Protein AF-0000000067026378 (afdb_homodimer)

Radius of gyration: 34.47 Å; Cα contacts (8 Å, |Δi|>4): 1295; chains: 2; bounding box: 71×102×71 Å

Secondary structure (DSSP, 8-state):
--HHHHHGGGGT-SS-----S-SSPPPHHHHHHHHHHHHTT--EEEEE--SEEEE-TTSEEEEEEE---S-S-GGGEEEEEEEEEEEEE--SS-EEEEEEEEPSS-TT-EEEEEEEEE---TT-SEEEEEEE-HHHHHS--SSTTEEEEEEEEEESS-----------TTSSHHHHHTTEEEEEEEEEHHHHHHHHHHTTTTTS-------------SS---BSEEE--EEETTTTT-TTTEEE-SEEE--EEESB--SSPPGGGT--HHHHHHHHHHHH-TTTSPPP-EEEEEEEEEEEEEE-TTS-EEEEEEEEEEEEEEEE-/--HHHHHGGGGT-SS-----S-SSPPPHHHHHHHHHHHHTT--EEEEE--SEEEE-TTSEEEEEEE---S-SGGGGEEEEEEEEEEEEE--SS-EEEEEEEEPSS-TT-EEEEEEEEE---TT-SEEEEEEE-HHHHHS--SSTTEEEEEEEETTS--S---------TTTS-HHHHTTEEEEEEEEEHHHHHHHHHHTTTTTS-------------SS---BSEEE--EEETTTTT-TTTEEE-SEEE--EEESB--SS--GGGT--HHHHHHHHHHHH-TTTSPPP-EEEEEEEEEEEEEE-TTS-EEEEEEEEEEEEEEEE-

pLDDT: mean 77.53, std 22.55, range [24.11, 98.31]

Sequence (650 aa):
MSVSLYLCPRFGMKEVPKQEKPSLPIPKYIWDIYDQVKNENIEWVRHYYPQRIMESNEGLLYLRYNLSVSVQNLTDERIMHAYLKLKLNQGFTRRQVKVYEIDQRNTDVRRVINSKFIDANPKQNHQWVDLEVSAALVRKRPNKNMVEFAIELSDGKLSSTPSSSITSISAMPYSKTQAAALIVYVESKDAARKVRKKRRAGSKRRHQHRKHNHRLTGPEKNFCRRKELQVNFSELNWQDWILAPLSYSAYQCQGDCPIPLSNHFNATNHAIIQGLINSINPSLVPAPCCVPVEMQSLAILYVDVESKIVIKNYPDMEVMSCGCRMSVSLYLCPRFGMKEVPKQEKPSLPIPKYIWDIYDQVKNENIEWVRHYYPQRIMESNEGLLYLRYNLSVSVQNLTDERIMHAYLKLKLNQGFTRRQVKVYEIDQRNTDVRRVINSKFIDANPKQNHQWVDLEVSAALVRKRPNKNMVEFAIELSDGKLSSTPSSSITSISAMPYSKTQAAALIVYVESKDAARKVRKKRRAGSKRRHQHRKHNHRLTGPEKNFCRRKELQVNFSELNWQDWILAPLSYSAYQCQGDCPIPLSNHFNATNHAIIQGLINSINPSLVPAPCCVPVEMQSLAILYVDVESKIVIKNYPDMEVMSCGCR

Structure (mmCIF, N/CA/C/O backbone):
data_AF-0000000067026378-model_v1
#
loop_
_entity.id
_entity.type
_entity.pdbx_description
1 polymer 'TGF_BETA_2 domain-containing protein'
#
loop_
_atom_site.group_PDB
_atom_site.id
_atom_site.type_symbol
_atom_site.label_atom_id
_atom_site.label_alt_id
_atom_site.label_comp_id
_atom_site.label_asym_id
_atom_site.label_entity_id
_atom_site.label_seq_id
_atom_site.pdbx_PDB_ins_code
_atom_site.Cartn_x
_atom_site.Cartn_y
_atom_site.Cartn_z
_atom_site.occupancy
_atom_site.B_iso_or_equiv
_atom_site.auth_seq_id
_atom_site.auth_comp_id
_atom_site.auth_asym_id
_atom_site.auth_atom_id
_atom_site.pdbx_PDB_model_num
ATOM 1 N N . MET A 1 1 ? -24.781 -25.984 -10.078 1 30.73 1 MET A N 1
ATOM 2 C CA . MET A 1 1 ? -23.812 -25.234 -10.867 1 30.73 1 MET A CA 1
ATOM 3 C C . MET A 1 1 ? -22.516 -25.031 -10.086 1 30.73 1 MET A C 1
ATOM 5 O O . MET A 1 1 ? -22.531 -24.531 -8.961 1 30.73 1 MET A O 1
ATOM 9 N N . SER A 1 2 ? -21.516 -25.844 -10.367 1 35.84 2 SER A N 1
ATOM 10 C CA . SER A 1 2 ? -20.375 -26.156 -9.523 1 35.84 2 SER A CA 1
ATOM 11 C C . SER A 1 2 ? -19.547 -24.922 -9.227 1 35.84 2 SER A C 1
ATOM 13 O O . SER A 1 2 ? -19.344 -24.078 -10.102 1 35.84 2 SER A O 1
ATOM 15 N N . VAL A 1 3 ? -19.562 -24.562 -8.008 1 41.47 3 VAL A N 1
ATOM 16 C CA . VAL A 1 3 ? -18.797 -23.469 -7.406 1 41.47 3 VAL A CA 1
ATOM 17 C C . VAL A 1 3 ? -17.438 -23.344 -8.094 1 41.47 3 VAL A C 1
ATOM 19 O O . VAL A 1 3 ? -16.906 -22.234 -8.227 1 41.47 3 VAL A O 1
ATOM 22 N N . SER A 1 4 ? -17.016 -24.469 -8.609 1 43.31 4 SER A N 1
ATOM 23 C CA . SER A 1 4 ? -15.688 -24.578 -9.188 1 43.31 4 SER A CA 1
ATOM 24 C C . SER A 1 4 ? -15.555 -23.719 -10.438 1 43.31 4 SER A C 1
ATOM 26 O O . SER A 1 4 ? -14.508 -23.109 -10.68 1 43.31 4 SER A O 1
ATOM 28 N N . LEU A 1 5 ? -16.641 -23.625 -11.219 1 44.34 5 LEU A N 1
ATOM 29 C CA . LEU A 1 5 ? -16.609 -22.953 -12.516 1 44.34 5 LEU A CA 1
ATOM 30 C C . LEU A 1 5 ? -16.375 -21.453 -12.352 1 44.34 5 LEU A C 1
ATOM 32 O O . LEU A 1 5 ? -15.781 -20.812 -13.219 1 44.34 5 LEU A O 1
ATOM 36 N N . TYR A 1 6 ? -16.859 -20.938 -11.344 1 43.5 6 TYR A N 1
ATOM 37 C CA . TYR A 1 6 ? -16.828 -19.5 -11.172 1 43.5 6 TYR A CA 1
ATOM 38 C C . TYR A 1 6 ? -15.484 -19.031 -10.633 1 43.5 6 TYR A C 1
ATOM 40 O O . TYR A 1 6 ? -15.109 -17.859 -10.805 1 43.5 6 TYR A O 1
ATOM 48 N N . LEU A 1 7 ? -14.852 -19.906 -10 1 46.84 7 LEU A N 1
ATOM 49 C CA . LEU A 1 7 ? -13.68 -19.484 -9.242 1 46.84 7 LEU A CA 1
ATOM 50 C C . LEU A 1 7 ? -12.438 -19.453 -10.125 1 46.84 7 LEU A C 1
ATOM 52 O O . LEU A 1 7 ? -11.484 -18.734 -9.836 1 46.84 7 LEU A O 1
ATOM 56 N N . CYS A 1 8 ? -12.523 -20.219 -11.234 1 51.34 8 CYS A N 1
ATOM 57 C CA . CYS A 1 8 ? -11.328 -20.438 -12.031 1 51.34 8 CYS A CA 1
ATOM 58 C C . CYS A 1 8 ? -10.859 -19.141 -12.688 1 51.34 8 CYS A C 1
ATOM 60 O O . CYS A 1 8 ? -9.664 -18.859 -12.734 1 51.34 8 CYS A O 1
ATOM 62 N N . PRO A 1 9 ? -11.781 -18.391 -13.062 1 46 9 PRO A N 1
ATOM 63 C CA . PRO A 1 9 ? -11.242 -17.219 -13.75 1 46 9 PRO A CA 1
ATOM 64 C C . PRO A 1 9 ? -10.414 -16.328 -12.836 1 46 9 PRO A C 1
ATOM 66 O O . PRO A 1 9 ? -9.5 -15.641 -13.297 1 46 9 PRO A O 1
ATOM 69 N N . ARG A 1 10 ? -10.742 -16.406 -11.68 1 47.5 10 ARG A N 1
ATOM 70 C CA . ARG A 1 10 ? -10.102 -15.5 -10.734 1 47.5 10 ARG A CA 1
ATOM 71 C C . ARG A 1 10 ? -8.648 -15.906 -10.484 1 47.5 10 ARG A C 1
ATOM 73 O O . ARG A 1 10 ? -7.812 -15.055 -10.172 1 47.5 10 ARG A O 1
ATOM 80 N N . PHE A 1 11 ? -8.523 -17.234 -10.477 1 50.31 11 PHE A N 1
ATOM 81 C CA . PHE A 1 11 ? -7.133 -17.672 -10.422 1 50.31 11 PHE A CA 1
ATOM 82 C C . PHE A 1 11 ? -6.496 -17.625 -11.805 1 50.31 11 PHE A C 1
ATOM 84 O O . PHE A 1 11 ? -5.438 -18.219 -12.023 1 50.31 11 PHE A O 1
ATOM 91 N N . GLY A 1 12 ? -7.277 -16.828 -12.617 1 46.5 12 GLY A N 1
ATOM 92 C CA . GLY A 1 12 ? -6.797 -16.625 -13.977 1 46.5 12 GLY A CA 1
ATOM 93 C C . GLY A 1 12 ? -7.059 -17.797 -14.883 1 46.5 12 GLY A C 1
ATOM 94 O O . GLY A 1 12 ? -6.426 -17.938 -15.938 1 46.5 12 GLY A O 1
ATOM 95 N N . MET A 1 13 ? -7.773 -18.719 -14.328 1 49.38 13 MET A N 1
ATOM 96 C CA . MET A 1 13 ? -8.008 -19.875 -15.188 1 49.38 13 MET A CA 1
ATOM 97 C C . MET A 1 13 ? -9.375 -19.781 -15.852 1 49.38 13 MET A C 1
ATOM 99 O O . MET A 1 13 ? -10.367 -19.422 -15.211 1 49.38 13 MET A O 1
ATOM 103 N N . LYS A 1 14 ? -9.469 -19.781 -17.016 1 50.62 14 LYS A N 1
ATOM 104 C CA . LYS A 1 14 ? -10.703 -19.734 -17.812 1 50.62 14 LYS A CA 1
ATOM 105 C C . LYS A 1 14 ? -11.641 -20.875 -17.438 1 50.62 14 LYS A C 1
ATOM 107 O O . LYS A 1 14 ? -12.859 -20.719 -17.438 1 50.62 14 LYS A O 1
ATOM 112 N N . GLU A 1 15 ? -11.141 -22.047 -17.234 1 54.75 15 GLU A N 1
ATOM 113 C CA . GLU A 1 15 ? -11.914 -23.234 -16.938 1 54.75 15 GLU A CA 1
ATOM 114 C C . GLU A 1 15 ? -11.227 -24.094 -15.875 1 54.75 15 GLU A C 1
ATOM 116 O O . GLU A 1 15 ? -10.016 -23.984 -15.672 1 54.75 15 GLU A O 1
ATOM 121 N N . VAL A 1 16 ? -12.086 -24.5 -14.922 1 55.81 16 VAL A N 1
ATOM 122 C CA . VAL A 1 16 ? -11.562 -25.484 -13.977 1 55.81 16 VAL A CA 1
ATOM 123 C C . VAL A 1 16 ? -10.977 -26.672 -14.75 1 55.81 16 VAL A C 1
ATOM 125 O O . VAL A 1 16 ? -11.633 -27.25 -15.617 1 55.81 16 VAL A O 1
ATOM 128 N N . PRO A 1 17 ? -9.68 -26.797 -14.711 1 54 17 PRO A N 1
ATOM 129 C CA . PRO A 1 17 ? -9.148 -27.984 -15.383 1 54 17 PRO A CA 1
ATOM 130 C C . PRO A 1 17 ? -9.852 -29.266 -14.953 1 54 17 PRO A C 1
ATOM 132 O O . PRO A 1 17 ? -10.148 -29.438 -13.766 1 54 17 PRO A O 1
ATOM 135 N N . LYS A 1 18 ? -10.789 -29.766 -15.727 1 50.94 18 LYS A N 1
ATOM 136 C CA . LYS A 1 18 ? -11.391 -31.062 -15.43 1 50.94 18 LYS A CA 1
ATOM 137 C C . LYS A 1 18 ? -10.312 -32.125 -15.172 1 50.94 18 LYS A C 1
ATOM 139 O O . LYS A 1 18 ? -10.547 -33.312 -15.352 1 50.94 18 LYS A O 1
ATOM 144 N N . GLN A 1 19 ? -9.062 -31.641 -14.977 1 50.84 19 GLN A N 1
ATOM 145 C CA . GLN A 1 19 ? -8.133 -32.75 -15.227 1 50.84 19 GLN A CA 1
ATOM 146 C C . GLN A 1 19 ? -8.078 -33.688 -14.039 1 50.84 19 GLN A C 1
ATOM 148 O O . GLN A 1 19 ? -8.227 -33.281 -12.883 1 50.84 19 GLN A O 1
ATOM 153 N N . GLU A 1 20 ? -8.211 -34.938 -14.375 1 49.47 20 GLU A N 1
ATOM 154 C CA . GLU A 1 20 ? -7.691 -36.094 -13.68 1 49.47 20 GLU A CA 1
ATOM 155 C C . GLU A 1 20 ? -6.309 -35.812 -13.094 1 49.47 20 GLU A C 1
ATOM 157 O O . GLU A 1 20 ? -5.566 -34.969 -13.609 1 49.47 20 GLU A O 1
ATOM 162 N N . LYS A 1 21 ? -6.09 -36.094 -11.773 1 51.72 21 LYS A N 1
ATOM 163 C CA . LYS A 1 21 ? -4.762 -36.188 -11.18 1 51.72 21 LYS A CA 1
ATOM 164 C C . LYS A 1 21 ? -3.676 -36.219 -12.25 1 51.72 21 LYS A C 1
ATOM 166 O O . LYS A 1 21 ? -3.895 -36.75 -13.344 1 51.72 21 LYS A O 1
ATOM 171 N N . PRO A 1 22 ? -2.672 -35.281 -12.062 1 55.09 22 PRO A N 1
ATOM 172 C CA . PRO A 1 22 ? -1.596 -35.375 -13.047 1 55.09 22 PRO A CA 1
ATOM 173 C C . PRO A 1 22 ? -1.338 -36.812 -13.5 1 55.09 22 PRO A C 1
ATOM 175 O O . PRO A 1 22 ? -1.283 -37.719 -12.664 1 55.09 22 PRO A O 1
ATOM 178 N N . SER A 1 23 ? -1.562 -37 -14.82 1 61.09 23 SER A N 1
ATOM 179 C CA . SER A 1 23 ? -1.226 -38.312 -15.406 1 61.09 23 SER A CA 1
ATOM 180 C C . SER A 1 23 ? 0.21 -38.688 -15.078 1 61.09 23 SER A C 1
ATOM 182 O O . SER A 1 23 ? 0.516 -39.875 -14.93 1 61.09 23 SER A O 1
ATOM 184 N N . LEU A 1 24 ? 1.146 -37.625 -14.844 1 68.38 24 LEU A N 1
ATOM 185 C CA . LEU A 1 24 ? 2.539 -37.906 -14.516 1 68.38 24 LEU A CA 1
ATOM 186 C C . LEU A 1 24 ? 2.859 -37.469 -13.086 1 68.38 24 LEU A C 1
ATOM 188 O O . LEU A 1 24 ? 2.311 -36.5 -12.594 1 68.38 24 LEU A O 1
ATOM 192 N N . PRO A 1 25 ? 3.572 -38.312 -12.453 1 80.31 25 PRO A N 1
ATOM 193 C CA . PRO A 1 25 ? 3.98 -37.969 -11.094 1 80.31 25 PRO A CA 1
ATOM 194 C C . PRO A 1 25 ? 4.762 -36.656 -11.039 1 80.31 25 PRO A C 1
ATOM 196 O O . PRO A 1 25 ? 5.523 -36.344 -11.961 1 80.31 25 PRO A O 1
ATOM 199 N N . ILE A 1 26 ? 4.625 -35.906 -10 1 88.88 26 ILE A N 1
ATOM 200 C CA . ILE A 1 26 ? 5.324 -34.625 -9.805 1 88.88 26 ILE A CA 1
ATOM 201 C C . ILE A 1 26 ? 6.773 -34.906 -9.398 1 88.88 26 ILE A C 1
ATOM 203 O O . ILE A 1 26 ? 7.031 -35.562 -8.391 1 88.88 26 ILE A O 1
ATOM 207 N N . PRO A 1 27 ? 7.656 -34.406 -10.227 1 90.38 27 PRO A N 1
ATOM 208 C CA . PRO A 1 27 ? 9.062 -34.594 -9.867 1 90.38 27 PRO A CA 1
ATOM 209 C C . PRO A 1 27 ? 9.414 -34 -8.508 1 90.38 27 PRO A C 1
ATOM 211 O O . PRO A 1 27 ? 8.844 -32.969 -8.109 1 90.38 27 PRO A O 1
ATOM 214 N N . LYS A 1 28 ? 10.438 -34.562 -7.906 1 91.06 28 LYS A N 1
ATOM 215 C CA . LYS A 1 28 ? 10.859 -34.156 -6.574 1 91.06 28 LYS A CA 1
ATOM 216 C C . LYS A 1 28 ? 11.352 -32.719 -6.586 1 91.06 28 LYS A C 1
ATOM 218 O O . LYS A 1 28 ? 11.117 -31.953 -5.633 1 91.06 28 LYS A O 1
ATOM 223 N N . TYR A 1 29 ? 12.008 -32.344 -7.656 1 93.81 29 TYR A N 1
ATOM 224 C CA . TYR A 1 29 ? 12.602 -31.016 -7.688 1 93.81 29 TYR A CA 1
ATOM 225 C C . TYR A 1 29 ? 11.523 -29.938 -7.738 1 93.81 29 TYR A C 1
ATOM 227 O O . TYR A 1 29 ? 11.789 -28.766 -7.461 1 93.81 29 TYR A O 1
ATOM 235 N N . ILE A 1 30 ? 10.336 -30.281 -8.086 1 95.5 30 ILE A N 1
ATOM 236 C CA . ILE A 1 30 ? 9.234 -29.328 -8.102 1 95.5 30 ILE A CA 1
ATOM 237 C C . ILE A 1 30 ? 8.891 -28.906 -6.68 1 95.5 30 ILE A C 1
ATOM 239 O O . ILE A 1 30 ? 8.594 -27.734 -6.426 1 95.5 30 ILE A O 1
ATOM 243 N N . TRP A 1 31 ? 8.992 -29.875 -5.762 1 95.62 31 TRP A N 1
ATOM 244 C CA . TRP A 1 31 ? 8.719 -29.562 -4.363 1 95.62 31 TRP A CA 1
ATOM 245 C C . TRP A 1 31 ? 9.773 -28.625 -3.793 1 95.62 31 TRP A C 1
ATOM 247 O O . TRP A 1 31 ? 9.461 -27.75 -2.973 1 95.62 31 TRP A O 1
ATOM 257 N N . ASP A 1 32 ? 10.969 -28.797 -4.332 1 95.38 32 ASP A N 1
ATOM 258 C CA . ASP A 1 32 ? 12.023 -27.875 -3.938 1 95.38 32 ASP A CA 1
ATOM 259 C C . ASP A 1 32 ? 11.734 -26.453 -4.445 1 95.38 32 ASP A C 1
ATOM 261 O O . ASP A 1 32 ? 11.922 -25.484 -3.719 1 95.38 32 ASP A O 1
ATOM 265 N N . ILE A 1 33 ? 11.273 -26.391 -5.645 1 96.5 33 ILE A N 1
ATOM 266 C CA . ILE A 1 33 ? 10.945 -25.109 -6.242 1 96.5 33 ILE A CA 1
ATOM 267 C C . ILE A 1 33 ? 9.766 -24.484 -5.5 1 96.5 33 ILE A C 1
ATOM 269 O O . ILE A 1 33 ? 9.742 -23.281 -5.262 1 96.5 33 ILE A O 1
ATOM 273 N N . TYR A 1 34 ? 8.852 -25.266 -5.141 1 96.56 34 TYR A N 1
ATOM 274 C CA . TYR A 1 34 ? 7.691 -24.828 -4.371 1 96.56 34 TYR A CA 1
ATOM 275 C C . TYR A 1 34 ? 8.117 -24.172 -3.061 1 96.56 34 TYR A C 1
ATOM 277 O O . TYR A 1 34 ? 7.637 -23.094 -2.705 1 96.56 34 TYR A O 1
ATOM 285 N N . ASP A 1 35 ? 9.016 -24.812 -2.387 1 95.12 35 ASP A N 1
ATOM 286 C CA . ASP A 1 35 ? 9.539 -24.281 -1.133 1 95.12 35 ASP A CA 1
ATOM 287 C C . ASP A 1 35 ? 10.273 -22.969 -1.366 1 95.12 35 ASP A C 1
ATOM 289 O O . ASP A 1 35 ? 10.195 -22.047 -0.546 1 95.12 35 ASP A O 1
ATOM 293 N N . GLN A 1 36 ? 10.898 -22.906 -2.461 1 93.88 36 GLN A N 1
ATOM 294 C CA . GLN A 1 36 ? 11.602 -21.672 -2.816 1 93.88 36 GLN A CA 1
ATOM 295 C C . GLN A 1 36 ? 10.617 -20.531 -3.055 1 93.88 36 GLN A C 1
ATOM 297 O O . GLN A 1 36 ? 10.852 -19.406 -2.611 1 93.88 36 GLN A O 1
ATOM 302 N N . VAL A 1 37 ? 9.578 -20.844 -3.725 1 93.56 37 VAL A N 1
ATOM 303 C CA . VAL A 1 37 ? 8.578 -19.844 -4.047 1 93.56 37 VAL A CA 1
ATOM 304 C C . VAL A 1 37 ? 7.934 -19.312 -2.76 1 93.56 37 VAL A C 1
ATOM 306 O O . VAL A 1 37 ? 7.684 -18.125 -2.623 1 93.56 37 VAL A O 1
ATOM 309 N N . LYS A 1 38 ? 7.73 -20.172 -1.867 1 92 38 LYS A N 1
ATOM 310 C CA . LYS A 1 38 ? 7.129 -19.828 -0.582 1 92 38 LYS A CA 1
ATOM 311 C C . LYS A 1 38 ? 8 -18.844 0.186 1 92 38 LYS A C 1
ATOM 313 O O . LYS A 1 38 ? 7.492 -17.938 0.85 1 92 38 LYS A O 1
ATOM 318 N N . ASN A 1 39 ? 9.18 -18.984 0.041 1 90.19 39 ASN A N 1
ATOM 319 C CA . ASN A 1 39 ? 10.102 -18.281 0.927 1 90.19 39 ASN A CA 1
ATOM 320 C C . ASN A 1 39 ? 10.711 -17.062 0.241 1 90.19 39 ASN A C 1
ATOM 322 O O . ASN A 1 39 ? 11.195 -16.141 0.908 1 90.19 39 ASN A O 1
ATOM 326 N N . GLU A 1 40 ? 10.555 -17.203 -1.059 1 86.38 40 GLU A N 1
ATOM 327 C CA . GLU A 1 40 ? 11.172 -16.094 -1.799 1 86.38 40 GLU A CA 1
ATOM 328 C C . GLU A 1 40 ? 10.117 -15.273 -2.531 1 86.38 40 GLU A C 1
ATOM 330 O O . GLU A 1 40 ? 8.93 -15.609 -2.518 1 86.38 40 GLU A O 1
ATOM 335 N N . ASN A 1 41 ? 10.336 -14.102 -2.844 1 79.69 41 ASN A N 1
ATOM 336 C CA . ASN A 1 41 ? 9.414 -13.219 -3.543 1 79.69 41 ASN A CA 1
ATOM 337 C C . ASN A 1 41 ? 9.305 -13.57 -5.023 1 79.69 41 ASN A C 1
ATOM 339 O O . ASN A 1 41 ? 9.5 -12.711 -5.887 1 79.69 41 ASN A O 1
ATOM 343 N N . ILE A 1 42 ? 9.031 -14.969 -5.316 1 89.56 42 ILE A N 1
ATOM 344 C CA . ILE A 1 42 ? 8.805 -15.406 -6.691 1 89.56 42 ILE A CA 1
ATOM 345 C C . ILE A 1 42 ? 7.309 -15.438 -6.98 1 89.56 42 ILE A C 1
ATOM 347 O O . ILE A 1 42 ? 6.531 -16.016 -6.211 1 89.56 42 ILE A O 1
ATOM 351 N N . GLU A 1 43 ? 6.949 -14.859 -8.062 1 90.25 43 GLU A N 1
ATOM 352 C CA . GLU A 1 43 ? 5.527 -14.719 -8.352 1 90.25 43 GLU A CA 1
ATOM 353 C C . GLU A 1 43 ? 4.98 -15.969 -9.031 1 90.25 43 GLU A C 1
ATOM 355 O O . GLU A 1 43 ? 3.926 -16.484 -8.648 1 90.25 43 GLU A O 1
ATOM 360 N N . TRP A 1 44 ? 5.77 -16.422 -10.086 1 90.88 44 TRP A N 1
ATOM 361 C CA . TRP A 1 44 ? 5.234 -17.5 -10.922 1 90.88 44 TRP A CA 1
ATOM 362 C C . TRP A 1 44 ? 6.352 -18.375 -11.461 1 90.88 44 TRP A C 1
ATOM 364 O O . TRP A 1 44 ? 7.387 -17.875 -11.898 1 90.88 44 TRP A O 1
ATOM 374 N N . VAL A 1 45 ? 6.105 -19.656 -11.32 1 95.06 45 VAL A N 1
ATOM 375 C CA . VAL A 1 45 ? 7 -20.625 -11.953 1 95.06 45 VAL A CA 1
ATOM 376 C C . VAL A 1 45 ? 6.188 -21.594 -12.797 1 95.06 45 VAL A C 1
ATOM 378 O O . VAL A 1 45 ? 5.168 -22.125 -12.344 1 95.06 45 VAL A O 1
ATOM 381 N N . ARG A 1 46 ? 6.621 -21.828 -13.977 1 93.88 46 ARG A N 1
ATOM 382 C CA . ARG A 1 46 ? 5.961 -22.766 -14.867 1 93.88 46 ARG A CA 1
ATOM 383 C C . ARG A 1 46 ? 6.91 -23.891 -15.273 1 93.88 46 ARG A C 1
ATOM 385 O O . ARG A 1 46 ? 8.086 -23.656 -15.539 1 93.88 46 ARG A O 1
ATOM 392 N N . HIS A 1 47 ? 6.371 -25.031 -15.227 1 94.69 47 HIS A N 1
ATOM 393 C CA . HIS A 1 47 ? 7.098 -26.25 -15.586 1 94.69 47 HIS A CA 1
ATOM 394 C C . HIS A 1 47 ? 6.531 -26.875 -16.844 1 94.69 47 HIS A C 1
ATOM 396 O O . HIS A 1 47 ? 5.344 -27.188 -16.906 1 94.69 47 HIS A O 1
ATOM 402 N N . TYR A 1 48 ? 7.426 -27.078 -17.906 1 93 48 TYR A N 1
ATOM 403 C CA . TYR A 1 48 ? 7 -27.625 -19.188 1 93 48 TYR A CA 1
ATOM 404 C C . TYR A 1 48 ? 7.75 -28.906 -19.516 1 93 48 TYR A C 1
ATOM 406 O O . TYR A 1 48 ? 8.984 -28.953 -19.469 1 93 48 TYR A O 1
ATOM 414 N N . TYR A 1 49 ? 6.93 -29.859 -19.828 1 91.44 49 TYR A N 1
ATOM 415 C CA . TYR A 1 49 ? 7.547 -31.016 -20.484 1 91.44 49 TYR A CA 1
ATOM 416 C C . TYR A 1 49 ? 7.641 -30.797 -22 1 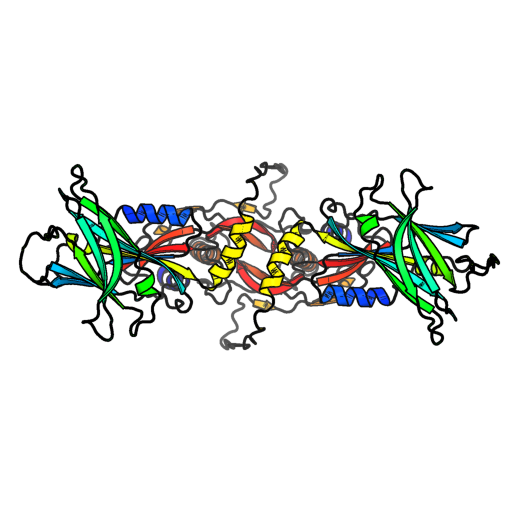91.44 49 TYR A C 1
ATOM 418 O O . TYR A 1 49 ? 6.844 -30.062 -22.562 1 91.44 49 TYR A O 1
ATOM 426 N N . PRO A 1 50 ? 8.664 -31.391 -22.609 1 92.38 50 PRO A N 1
ATOM 427 C CA . PRO A 1 50 ? 8.773 -31.219 -24.062 1 92.38 50 PRO A CA 1
ATOM 428 C C . PRO A 1 50 ? 7.598 -31.828 -24.812 1 92.38 50 PRO A C 1
ATOM 430 O O . PRO A 1 50 ? 7.121 -32.906 -24.453 1 92.38 50 PRO A O 1
ATOM 433 N N . GLN A 1 51 ? 7.191 -31.109 -25.781 1 89.75 51 GLN A N 1
ATOM 434 C CA . GLN A 1 51 ? 6.129 -31.578 -26.656 1 89.75 51 GLN A CA 1
ATOM 435 C C . GLN A 1 51 ? 6.648 -32.625 -27.641 1 89.75 51 GLN A C 1
ATOM 437 O O . GLN A 1 51 ? 5.926 -33.562 -28 1 89.75 51 GLN A O 1
ATOM 442 N N . ARG A 1 52 ? 7.875 -32.344 -28.031 1 89.12 52 ARG A N 1
ATOM 443 C CA . ARG A 1 52 ? 8.516 -33.25 -28.984 1 89.12 52 ARG A CA 1
ATOM 444 C C . ARG A 1 52 ? 9.984 -33.469 -28.625 1 89.12 52 ARG A C 1
ATOM 446 O O . ARG A 1 52 ? 10.68 -32.531 -28.219 1 89.12 52 ARG A O 1
ATOM 453 N N . ILE A 1 53 ? 10.328 -34.781 -28.75 1 89.31 53 ILE A N 1
ATOM 454 C CA . ILE A 1 53 ? 11.719 -35.156 -28.547 1 89.31 53 ILE A CA 1
ATOM 455 C C . ILE A 1 53 ? 12.219 -35.938 -29.766 1 89.31 53 ILE A C 1
ATOM 457 O O . ILE A 1 53 ? 11.617 -36.938 -30.172 1 89.31 53 ILE A O 1
ATOM 461 N N . MET A 1 54 ? 13.25 -35.344 -30.406 1 87.38 54 MET A N 1
ATOM 462 C CA . MET A 1 54 ? 13.836 -36 -31.562 1 87.38 54 MET A CA 1
ATOM 463 C C . MET A 1 54 ? 15.352 -36.125 -31.422 1 87.38 54 MET A C 1
ATOM 465 O O . MET A 1 54 ? 16 -35.188 -30.938 1 87.38 54 MET A O 1
ATOM 469 N N . GLU A 1 55 ? 15.812 -37.25 -31.719 1 85.19 55 GLU A N 1
ATOM 470 C CA . GLU A 1 55 ? 17.266 -37.469 -31.734 1 85.19 55 GLU A CA 1
ATOM 471 C C . GLU A 1 55 ? 17.781 -37.562 -33.156 1 85.19 55 GLU A C 1
ATOM 473 O O . GLU A 1 55 ? 17.219 -38.281 -34 1 85.19 55 GLU A O 1
ATOM 478 N N . SER A 1 56 ? 18.75 -36.719 -33.406 1 82 56 SER A N 1
ATOM 479 C CA . SER A 1 56 ? 19.344 -36.75 -34.719 1 82 56 SER A CA 1
ATOM 480 C C . SER A 1 56 ? 20.391 -37.875 -34.844 1 82 56 SER A C 1
ATOM 482 O O . SER A 1 56 ? 20.828 -38.406 -33.844 1 82 56 SER A O 1
ATOM 484 N N . ASN A 1 57 ? 20.75 -38.125 -36.156 1 76.06 57 ASN A N 1
ATOM 485 C CA . ASN A 1 57 ? 21.781 -39.125 -36.406 1 76.06 57 ASN A CA 1
ATOM 486 C C . ASN A 1 57 ? 23.156 -38.656 -35.938 1 76.06 57 ASN A C 1
ATOM 488 O O . ASN A 1 57 ? 24.031 -39.469 -35.656 1 76.06 57 ASN A O 1
ATOM 492 N N . GLU A 1 58 ? 23.328 -37.25 -35.844 1 74.31 58 GLU A N 1
ATOM 493 C CA . GLU A 1 58 ? 24.594 -36.688 -35.375 1 74.31 58 GLU A CA 1
ATOM 494 C C . GLU A 1 58 ? 24.688 -36.688 -33.875 1 74.31 58 GLU A C 1
ATOM 496 O O . GLU A 1 58 ? 25.656 -36.156 -33.312 1 74.31 58 GLU A O 1
ATOM 501 N N . GLY A 1 59 ? 23.75 -37.312 -33.188 1 77.69 59 GLY A N 1
ATOM 502 C CA . GLY A 1 59 ? 23.812 -37.406 -31.719 1 77.69 59 GLY A CA 1
ATOM 503 C C . GLY A 1 59 ? 23.203 -36.219 -31.031 1 77.69 59 GLY A C 1
ATOM 504 O O . GLY A 1 59 ? 23.453 -36 -29.844 1 77.69 59 GLY A O 1
ATOM 505 N N . LEU A 1 60 ? 22.516 -35.375 -31.812 1 86.81 60 LEU A N 1
ATOM 506 C CA . LEU A 1 60 ? 21.891 -34.219 -31.219 1 86.81 60 LEU A CA 1
ATOM 507 C C . LEU A 1 60 ? 20.469 -34.531 -30.766 1 86.81 60 LEU A C 1
ATOM 509 O O . LEU A 1 60 ? 19.75 -35.25 -31.438 1 86.81 60 LEU A O 1
ATOM 513 N N . LEU A 1 61 ? 20.156 -34.094 -29.562 1 89.19 61 LEU A N 1
ATOM 514 C CA . LEU A 1 61 ? 18.812 -34.219 -29.031 1 89.19 61 LEU A CA 1
ATOM 515 C C . LEU A 1 61 ? 18.016 -32.938 -29.234 1 89.19 61 LEU A C 1
ATOM 517 O O . LEU A 1 61 ? 18.438 -31.859 -28.781 1 89.19 61 LEU A O 1
ATOM 521 N N . TYR A 1 62 ? 16.891 -33.094 -30.016 1 90.94 62 TYR A N 1
ATOM 522 C CA . TYR A 1 62 ? 16.047 -31.922 -30.266 1 90.94 62 TYR A CA 1
ATOM 523 C C . TYR A 1 62 ? 14.828 -31.922 -29.344 1 90.94 62 TYR A C 1
ATOM 525 O O . TYR A 1 62 ? 14.117 -32.938 -29.25 1 90.94 62 TYR A O 1
ATOM 533 N N . LEU A 1 63 ? 14.656 -30.859 -28.609 1 94 63 LEU A N 1
ATOM 534 C CA . LEU A 1 63 ? 13.539 -30.703 -27.688 1 94 63 LEU A CA 1
ATOM 535 C C . LEU A 1 63 ? 12.672 -29.516 -28.078 1 94 63 LEU A C 1
ATOM 537 O O . LEU A 1 63 ? 13.172 -28.406 -28.25 1 94 63 LEU A O 1
ATOM 541 N N . ARG A 1 64 ? 11.398 -29.703 -28.234 1 94.12 64 ARG A N 1
ATOM 542 C CA . ARG A 1 64 ? 10.453 -28.641 -28.531 1 94.12 64 ARG A CA 1
ATOM 543 C C . ARG A 1 64 ? 9.469 -28.438 -27.375 1 94.12 64 ARG A C 1
ATOM 545 O O . ARG A 1 64 ? 8.898 -29.406 -26.875 1 94.12 64 ARG A O 1
ATOM 552 N N . TYR A 1 65 ? 9.312 -27.234 -26.953 1 93.94 65 TYR A N 1
ATOM 553 C CA . TYR A 1 65 ? 8.414 -26.922 -25.859 1 93.94 65 TYR A CA 1
ATOM 554 C C . TYR A 1 65 ? 7.289 -26 -26.297 1 93.94 65 TYR A C 1
ATOM 556 O O . TYR A 1 65 ? 7.52 -25.062 -27.078 1 93.94 65 TYR A O 1
ATOM 564 N N . ASN A 1 66 ? 6.094 -26.281 -25.797 1 90.88 66 ASN A N 1
ATOM 565 C CA . ASN A 1 66 ? 4.934 -25.422 -25.969 1 90.88 66 ASN A CA 1
ATOM 566 C C . ASN A 1 66 ? 4.711 -24.531 -24.75 1 90.88 66 ASN A C 1
ATOM 568 O O . ASN A 1 66 ? 4.285 -25.016 -23.688 1 90.88 66 ASN A O 1
ATOM 572 N N . LEU A 1 67 ? 4.883 -23.219 -24.969 1 90.62 67 LEU A N 1
ATOM 573 C CA . LEU A 1 67 ? 4.852 -22.297 -23.844 1 90.62 67 LEU A CA 1
ATOM 574 C C . LEU A 1 67 ? 3.484 -21.625 -23.719 1 90.62 67 LEU A C 1
ATOM 576 O O . LEU A 1 67 ? 3.32 -20.672 -22.969 1 90.62 67 LEU A O 1
ATOM 580 N N . SER A 1 68 ? 2.512 -22.109 -24.391 1 81.69 68 SER A N 1
ATOM 581 C CA . SER A 1 68 ? 1.184 -21.516 -24.344 1 81.69 68 SER A CA 1
ATOM 582 C C . SER A 1 68 ? 0.552 -21.672 -22.969 1 81.69 68 SER A C 1
ATOM 584 O O . SER A 1 68 ? 0.768 -22.688 -22.297 1 81.69 68 SER A O 1
ATOM 586 N N . VAL A 1 69 ? 0.12 -20.516 -22.422 1 73.25 69 VAL A N 1
ATOM 587 C CA . VAL A 1 69 ? -0.529 -20.547 -21.109 1 73.25 69 VAL A CA 1
ATOM 588 C C . VAL A 1 69 ? -2.021 -20.25 -21.266 1 73.25 69 VAL A C 1
ATOM 590 O O . VAL A 1 69 ? -2.418 -19.453 -22.109 1 73.25 69 VAL A O 1
ATOM 593 N N . SER A 1 70 ? -2.781 -21.078 -20.625 1 59.22 70 SER A N 1
ATOM 594 C CA . SER A 1 70 ? -4.227 -20.906 -20.688 1 59.22 70 SER A CA 1
ATOM 595 C C . SER A 1 70 ? -4.664 -19.625 -20 1 59.22 70 SER A C 1
ATOM 597 O O . SER A 1 70 ? -5.789 -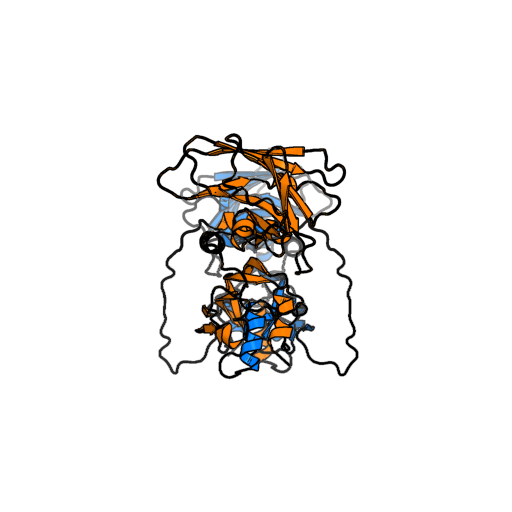19.156 -20.188 1 59.22 70 SER A O 1
ATOM 599 N N . VAL A 1 71 ? -3.881 -19.141 -19.109 1 56.28 71 VAL A N 1
ATOM 600 C CA . VAL A 1 71 ? -4.387 -17.984 -18.375 1 56.28 71 VAL A CA 1
ATOM 601 C C . VAL A 1 71 ? -4.121 -16.703 -19.172 1 56.28 71 VAL A C 1
ATOM 603 O O . VAL A 1 71 ? -3.029 -16.516 -19.703 1 56.28 71 VAL A O 1
ATOM 606 N N . GLN A 1 72 ? -5.156 -15.984 -19.734 1 47.62 72 GLN A N 1
ATOM 607 C CA . GLN A 1 72 ? -5.262 -14.844 -20.625 1 47.62 72 GLN A CA 1
ATOM 608 C C . GLN A 1 72 ? -4.273 -13.75 -20.25 1 47.62 72 GLN A C 1
ATOM 610 O O . GLN A 1 72 ? -3.783 -13.023 -21.109 1 47.62 72 GLN A O 1
ATOM 615 N N . ASN A 1 73 ? -4.316 -13.203 -19.047 1 48.44 73 ASN A N 1
ATOM 616 C CA . ASN A 1 73 ? -3.896 -11.836 -18.766 1 48.44 73 ASN A CA 1
ATOM 617 C C . ASN A 1 73 ? -2.377 -11.695 -18.812 1 48.44 73 ASN A C 1
ATOM 619 O O . ASN A 1 73 ? -1.812 -10.805 -18.172 1 48.44 73 ASN A O 1
ATOM 623 N N . LEU A 1 74 ? -1.777 -12.547 -19.656 1 53.88 74 LEU A N 1
ATOM 624 C CA . LEU A 1 74 ? -0.327 -12.711 -19.656 1 53.88 74 LEU A CA 1
ATOM 625 C C . LEU A 1 74 ? 0.347 -11.609 -20.469 1 53.88 74 LEU A C 1
ATOM 627 O O . LEU A 1 74 ? 1.547 -11.68 -20.734 1 53.88 74 LEU A O 1
ATOM 631 N N . THR A 1 75 ? -0.408 -10.75 -20.891 1 53.16 75 THR A N 1
ATOM 632 C CA . THR A 1 75 ? 0.259 -9.883 -21.844 1 53.16 75 THR A CA 1
ATOM 633 C C . THR A 1 75 ? 1.399 -9.117 -21.188 1 53.16 75 THR A C 1
ATOM 635 O O . THR A 1 75 ? 2.367 -8.742 -21.859 1 53.16 75 THR A O 1
ATOM 638 N N . ASP A 1 76 ? 1.402 -9.102 -19.859 1 70.56 76 ASP A N 1
ATOM 639 C CA . ASP A 1 76 ? 2.459 -8.242 -19.344 1 70.56 76 ASP A CA 1
ATOM 640 C C . ASP A 1 76 ? 3.361 -9 -18.375 1 70.56 76 ASP A C 1
ATOM 642 O O . ASP A 1 76 ? 3.514 -8.602 -17.219 1 70.56 76 ASP A O 1
ATOM 646 N N . GLU A 1 77 ? 3.918 -10.125 -18.953 1 82.06 77 GLU A N 1
ATOM 647 C CA . GLU A 1 77 ? 4.805 -10.914 -18.094 1 82.06 77 GLU A CA 1
ATOM 648 C C . GLU A 1 77 ? 6.262 -10.758 -18.531 1 82.06 77 GLU A C 1
ATOM 650 O O . GLU A 1 77 ? 6.547 -10.57 -19.703 1 82.06 77 GLU A O 1
ATOM 655 N N . ARG A 1 78 ? 7.082 -10.695 -17.594 1 87.94 78 ARG A N 1
ATOM 656 C CA . ARG A 1 78 ? 8.523 -10.664 -17.812 1 87.94 78 ARG A CA 1
ATOM 657 C C . ARG A 1 78 ? 9.18 -11.961 -17.359 1 87.94 78 ARG A C 1
ATOM 659 O O . ARG A 1 78 ? 8.93 -12.422 -16.25 1 87.94 78 ARG A O 1
ATOM 666 N N . ILE A 1 79 ? 10.008 -12.492 -18.25 1 91.38 79 ILE A N 1
ATOM 667 C CA . ILE A 1 79 ? 10.734 -13.711 -17.906 1 91.38 79 ILE A CA 1
ATOM 668 C C . ILE A 1 79 ? 11.953 -13.359 -17.047 1 91.38 79 ILE A C 1
ATOM 670 O O . ILE A 1 79 ? 12.82 -12.594 -17.484 1 91.38 79 ILE A O 1
ATOM 674 N N . MET A 1 80 ? 12 -13.922 -15.883 1 92.25 80 MET A N 1
ATOM 675 C CA . MET A 1 80 ? 13.133 -13.672 -14.992 1 92.25 80 MET A CA 1
ATOM 676 C C . MET A 1 80 ? 14.25 -14.688 -15.234 1 92.25 80 MET A C 1
ATOM 678 O O . MET A 1 80 ? 15.414 -14.305 -15.406 1 92.25 80 MET A O 1
ATOM 682 N N . HIS A 1 81 ? 13.906 -15.914 -15.172 1 95.12 81 HIS A N 1
ATOM 683 C CA . HIS A 1 81 ? 14.836 -17.016 -15.383 1 95.12 81 HIS A CA 1
ATOM 684 C C . HIS A 1 81 ? 14.156 -18.172 -16.125 1 95.12 81 HIS A C 1
ATOM 686 O O . HIS A 1 81 ? 12.938 -18.344 -16.031 1 95.12 81 HIS A O 1
ATOM 692 N N . ALA A 1 82 ? 14.961 -18.844 -16.859 1 97.5 82 ALA A N 1
ATOM 693 C CA . ALA A 1 82 ? 14.547 -20.094 -17.484 1 97.5 82 ALA A CA 1
ATOM 694 C C . ALA A 1 82 ? 15.664 -21.141 -17.422 1 97.5 82 ALA A C 1
ATOM 696 O O . ALA A 1 82 ? 16.812 -20.844 -17.766 1 97.5 82 ALA A O 1
ATOM 697 N N . TYR A 1 83 ? 15.328 -22.312 -16.953 1 97.56 83 TYR A N 1
ATOM 698 C CA . TYR A 1 83 ? 16.312 -23.375 -16.828 1 97.56 83 TYR A CA 1
ATOM 699 C C . TYR A 1 83 ? 15.867 -24.625 -17.562 1 97.56 83 TYR A C 1
ATOM 701 O O . TYR A 1 83 ? 14.711 -25.047 -17.438 1 97.56 83 TYR A O 1
ATOM 709 N N . LEU A 1 84 ? 16.719 -25.109 -18.359 1 96.75 84 LEU A N 1
ATOM 710 C CA . LEU A 1 84 ? 16.531 -26.453 -18.906 1 96.75 84 LEU A CA 1
ATOM 711 C C . LEU A 1 84 ? 17.094 -27.516 -17.969 1 96.75 84 LEU A C 1
ATOM 713 O O . LEU A 1 84 ? 18.312 -27.547 -17.734 1 96.75 84 LEU A O 1
ATOM 717 N N . LYS A 1 85 ? 16.188 -28.281 -17.484 1 94.38 85 LYS A N 1
ATOM 718 C CA . LYS A 1 85 ? 16.594 -29.328 -16.562 1 94.38 85 LYS A CA 1
ATOM 719 C C . LYS A 1 85 ? 16.688 -30.672 -17.281 1 94.38 85 LYS A C 1
ATOM 721 O O . LYS A 1 85 ? 15.695 -31.172 -17.828 1 94.38 85 LYS A O 1
ATOM 726 N N . LEU A 1 86 ? 17.922 -31.266 -17.219 1 92 86 LEU A N 1
ATOM 727 C CA . LEU A 1 86 ? 18.172 -32.531 -17.938 1 92 86 LEU A CA 1
ATOM 728 C C . LEU A 1 86 ? 18.625 -33.625 -16.969 1 92 86 LEU A C 1
ATOM 730 O O . LEU A 1 86 ? 19.469 -33.375 -16.109 1 92 86 LEU A O 1
ATOM 734 N N . LYS A 1 87 ? 17.953 -34.688 -17.156 1 88.06 87 LYS A N 1
ATOM 735 C CA . LYS A 1 87 ? 18.391 -35.875 -16.422 1 88.06 87 LYS A CA 1
ATOM 736 C C . LYS A 1 87 ? 19.422 -36.656 -17.219 1 88.06 87 LYS A C 1
ATOM 738 O O . LYS A 1 87 ? 19.125 -37.219 -18.281 1 88.06 87 LYS A O 1
ATOM 743 N N . LEU A 1 88 ? 20.641 -36.719 -16.641 1 83.38 88 LEU A N 1
ATOM 744 C CA . LEU A 1 88 ? 21.703 -37.438 -17.344 1 83.38 88 LEU A CA 1
ATOM 745 C C . LEU A 1 88 ? 22.047 -38.75 -16.656 1 83.38 88 LEU A C 1
ATOM 747 O O . LEU A 1 88 ? 22.047 -38.812 -15.422 1 83.38 88 LEU A O 1
ATOM 751 N N . ASN A 1 89 ? 22.125 -39.719 -17.469 1 77.25 89 ASN A N 1
ATOM 752 C CA . ASN A 1 89 ? 22.531 -41 -16.922 1 77.25 89 ASN A CA 1
ATOM 753 C C . ASN A 1 89 ? 23.953 -40.969 -16.375 1 77.25 89 ASN A C 1
ATOM 755 O O . ASN A 1 89 ? 24.719 -40.062 -16.672 1 77.25 89 ASN A O 1
ATOM 759 N N . GLN A 1 90 ? 24.156 -42.031 -15.5 1 68.88 90 GLN A N 1
ATOM 760 C CA . GLN A 1 90 ? 25.469 -42.188 -14.883 1 68.88 90 GLN A CA 1
ATOM 761 C C . GLN A 1 90 ? 26.578 -42.219 -15.945 1 68.88 90 GLN A C 1
ATOM 763 O O . GLN A 1 90 ? 26.422 -42.844 -16.984 1 68.88 90 GLN A O 1
ATOM 768 N N . GLY A 1 91 ? 27.453 -41.062 -15.828 1 62.94 91 GLY A N 1
ATOM 769 C CA . GLY A 1 91 ? 28.625 -41.062 -16.703 1 62.94 91 GLY A CA 1
ATOM 770 C C . GLY A 1 91 ? 29.922 -41.344 -15.969 1 62.94 91 GLY A C 1
ATOM 771 O O . GLY A 1 91 ? 30.031 -41.062 -14.766 1 62.94 91 GLY A O 1
ATOM 772 N N . PHE A 1 92 ? 30.703 -42.156 -16.578 1 63.31 92 PHE A N 1
ATOM 773 C CA . PHE A 1 92 ? 31.969 -42.531 -15.961 1 63.31 92 PHE A CA 1
ATOM 774 C C . PHE A 1 92 ? 33.062 -41.5 -16.297 1 63.31 92 PHE A C 1
ATOM 776 O O . PHE A 1 92 ? 34.156 -41.531 -15.75 1 63.31 92 PHE A O 1
ATOM 783 N N . THR A 1 93 ? 32.719 -40.562 -17.172 1 72.81 93 THR A N 1
ATOM 784 C CA . THR A 1 93 ? 33.688 -39.531 -17.547 1 72.81 93 THR A CA 1
ATOM 785 C C . THR A 1 93 ? 33.031 -38.156 -17.531 1 72.81 93 THR A C 1
ATOM 787 O O . THR A 1 93 ? 31.812 -38.031 -17.469 1 72.81 93 THR A O 1
ATOM 790 N N . ARG A 1 94 ? 33.969 -37.219 -17.453 1 81.56 94 ARG A N 1
ATOM 791 C CA . ARG A 1 94 ? 33.5 -35.844 -17.547 1 81.56 94 ARG A CA 1
ATOM 792 C C . ARG A 1 94 ? 32.844 -35.594 -18.906 1 81.56 94 ARG A C 1
ATOM 794 O O . ARG A 1 94 ? 33.375 -36 -19.938 1 81.56 94 ARG A O 1
ATOM 801 N N . ARG A 1 95 ? 31.672 -35.031 -18.828 1 84.12 95 ARG A N 1
ATOM 802 C CA . ARG A 1 95 ? 30.922 -34.75 -20.047 1 84.12 95 ARG A CA 1
ATOM 803 C C . ARG A 1 95 ? 30.594 -33.281 -20.172 1 84.12 95 ARG A C 1
ATOM 805 O O . ARG A 1 95 ? 30.609 -32.531 -19.188 1 84.12 95 ARG A O 1
ATOM 812 N N . GLN A 1 96 ? 30.562 -32.906 -21.391 1 89.88 96 GLN A N 1
ATOM 813 C CA . GLN A 1 96 ? 30.141 -31.531 -21.656 1 89.88 96 GLN A CA 1
ATOM 814 C C . GLN A 1 96 ? 28.75 -31.5 -22.281 1 89.88 96 GLN A C 1
ATOM 816 O O . GLN A 1 96 ? 28.453 -32.281 -23.203 1 89.88 96 GLN A O 1
ATOM 821 N N . VAL A 1 97 ? 27.922 -30.656 -21.688 1 90.94 97 VAL A N 1
ATOM 822 C CA . VAL A 1 97 ? 26.594 -30.484 -22.234 1 90.94 97 VAL A CA 1
ATOM 823 C C . VAL A 1 97 ? 26.469 -29.094 -22.844 1 90.94 97 VAL A C 1
ATOM 825 O O . VAL A 1 97 ? 26.703 -28.078 -22.172 1 90.94 97 VAL A O 1
ATOM 828 N N . LYS A 1 98 ? 26.141 -29 -24.141 1 93.5 98 LYS A N 1
ATOM 829 C CA . LYS A 1 98 ? 25.891 -27.734 -24.828 1 93.5 98 LYS A CA 1
ATOM 830 C C . LYS A 1 98 ? 24.438 -27.625 -25.266 1 93.5 98 LYS A C 1
ATOM 832 O O .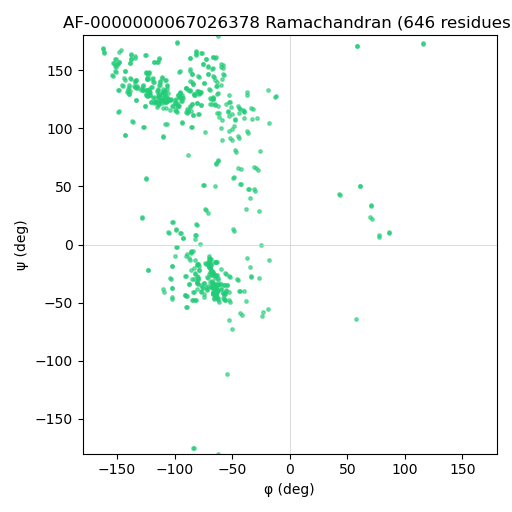 LYS A 1 98 ? 23.859 -28.594 -25.766 1 93.5 98 LYS A O 1
ATOM 837 N N . VAL A 1 99 ? 23.891 -26.453 -24.984 1 95.94 99 VAL A N 1
ATOM 838 C CA . VAL A 1 99 ? 22.5 -26.219 -25.375 1 95.94 99 VAL A CA 1
ATOM 839 C C . VAL A 1 99 ? 22.438 -25.125 -26.438 1 95.94 99 VAL A C 1
ATOM 841 O O . VAL A 1 99 ? 23.016 -24.047 -26.266 1 95.94 99 VAL A O 1
ATOM 844 N N . TYR A 1 100 ? 21.75 -25.484 -27.531 1 95.88 100 TYR A N 1
ATOM 845 C CA . TYR A 1 100 ? 21.562 -24.547 -28.641 1 95.88 100 TYR A CA 1
ATOM 846 C C . TYR A 1 100 ? 20.094 -24.141 -28.781 1 95.88 100 TYR A C 1
ATOM 848 O O . TYR A 1 100 ? 19.203 -24.984 -28.594 1 95.88 100 TYR A O 1
ATOM 856 N N . GLU A 1 101 ? 19.891 -22.906 -29.062 1 96.5 101 GLU A N 1
ATOM 857 C CA . GLU A 1 101 ? 18.562 -22.469 -29.484 1 96.5 101 GLU A CA 1
ATOM 858 C C . GLU A 1 101 ? 18.391 -22.641 -31 1 96.5 101 GLU A C 1
ATOM 860 O O . GLU A 1 101 ? 19.266 -22.234 -31.766 1 96.5 101 GLU A O 1
ATOM 865 N N . ILE A 1 102 ? 17.312 -23.188 -31.344 1 95 102 ILE A N 1
ATOM 866 C CA . ILE A 1 102 ? 17.016 -23.359 -32.75 1 95 102 ILE A CA 1
ATOM 867 C C . ILE A 1 102 ? 16.188 -22.156 -33.25 1 95 102 ILE A C 1
ATOM 869 O O . ILE A 1 102 ? 15.141 -21.859 -32.688 1 95 102 ILE A O 1
ATOM 873 N N . ASP A 1 103 ? 16.688 -21.547 -34.312 1 93.81 103 ASP A N 1
ATOM 874 C CA . ASP A 1 103 ? 15.969 -20.406 -34.875 1 93.81 103 ASP A CA 1
ATOM 875 C C . ASP A 1 103 ? 14.672 -20.859 -35.531 1 93.81 103 ASP A C 1
ATOM 877 O O . ASP A 1 103 ? 14.656 -21.844 -36.281 1 93.81 103 ASP A O 1
ATOM 881 N N . GLN A 1 104 ? 13.672 -20.172 -35.25 1 91.56 104 GLN A N 1
ATOM 882 C CA . GLN A 1 104 ? 12.367 -20.562 -35.781 1 91.56 104 GLN A CA 1
ATOM 883 C C . GLN A 1 104 ? 12.25 -20.234 -37.25 1 91.56 104 GLN A C 1
ATOM 885 O O . GLN A 1 104 ? 11.523 -20.922 -38 1 91.56 104 GLN A O 1
ATOM 890 N N . ARG A 1 105 ? 12.883 -19.172 -37.688 1 91.44 105 ARG A N 1
ATOM 891 C CA . ARG A 1 105 ? 12.82 -18.781 -39.094 1 91.44 105 ARG A CA 1
ATOM 892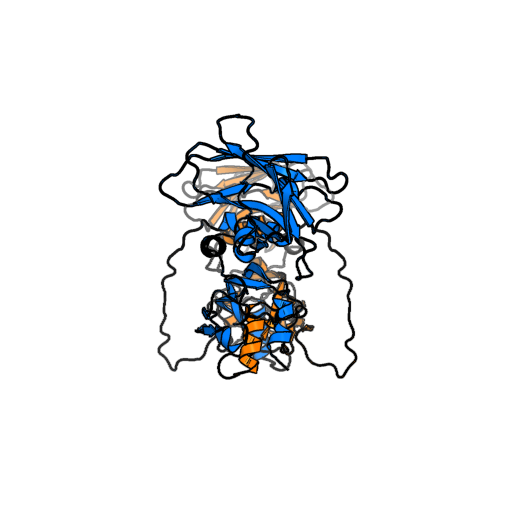 C C . ARG A 1 105 ? 13.672 -19.688 -39.969 1 91.44 105 ARG A C 1
ATOM 894 O O . ARG A 1 105 ? 13.273 -20.062 -41.062 1 91.44 105 ARG A O 1
ATOM 901 N N . ASN A 1 106 ? 14.852 -19.969 -39.438 1 91.94 106 ASN A N 1
ATOM 902 C CA . ASN A 1 106 ? 15.781 -20.875 -40.094 1 91.94 106 ASN A CA 1
ATOM 903 C C . ASN A 1 106 ? 16.266 -21.984 -39.156 1 91.94 106 ASN A C 1
ATOM 905 O O . ASN A 1 106 ? 17.219 -21.781 -38.406 1 91.94 106 ASN A O 1
ATOM 909 N N . THR A 1 107 ? 15.719 -23.141 -39.281 1 88.38 107 THR A N 1
ATOM 910 C CA . THR A 1 107 ? 15.945 -24.219 -38.344 1 88.38 107 THR A CA 1
ATOM 911 C C . THR A 1 107 ? 17.375 -24.734 -38.438 1 88.38 107 THR A C 1
ATOM 913 O O . THR A 1 107 ? 17.844 -25.453 -37.562 1 88.38 107 THR A O 1
ATOM 916 N N . ASP A 1 108 ? 18.062 -24.328 -39.469 1 87.88 108 ASP A N 1
ATOM 917 C CA . ASP A 1 108 ? 19.453 -24.766 -39.625 1 87.88 108 ASP A CA 1
ATOM 918 C C . ASP A 1 108 ? 20.391 -23.938 -38.75 1 87.88 108 ASP A C 1
ATOM 920 O O . ASP A 1 108 ? 21.547 -24.312 -38.531 1 87.88 108 ASP A O 1
ATOM 924 N N . VAL A 1 109 ? 19.844 -22.828 -38.344 1 90.44 109 VAL A N 1
ATOM 925 C CA . VAL A 1 109 ? 20.641 -21.938 -37.5 1 90.44 109 VAL A CA 1
ATOM 926 C C . VAL A 1 109 ? 20.5 -22.328 -36.031 1 90.44 109 VAL A C 1
ATOM 928 O O . VAL A 1 109 ? 19.391 -22.422 -35.531 1 90.44 109 VAL A O 1
ATOM 931 N N . ARG A 1 110 ? 21.672 -22.688 -35.469 1 92 110 ARG A N 1
ATOM 932 C CA . ARG A 1 110 ? 21.75 -23.031 -34.031 1 92 110 ARG A CA 1
ATOM 933 C C . ARG A 1 110 ? 22.594 -22.016 -33.281 1 92 110 ARG A C 1
ATOM 935 O O . ARG A 1 110 ? 23.734 -21.766 -33.625 1 92 110 ARG A O 1
ATOM 942 N N . ARG A 1 111 ? 22.062 -21.453 -32.219 1 94.19 111 ARG A N 1
ATOM 943 C CA . ARG A 1 111 ? 22.797 -20.5 -31.391 1 94.19 111 ARG A CA 1
ATOM 944 C C . ARG A 1 111 ? 23.094 -21.094 -30.016 1 94.19 111 ARG A C 1
ATOM 946 O O . ARG A 1 111 ? 22.172 -21.547 -29.328 1 94.19 111 ARG A O 1
ATOM 953 N N . VAL A 1 112 ? 24.406 -21.062 -29.609 1 94.5 112 VAL A N 1
ATOM 954 C CA . VAL A 1 112 ? 24.75 -21.594 -28.297 1 94.5 112 VAL A CA 1
ATOM 955 C C . VAL A 1 112 ? 24.188 -20.688 -27.203 1 94.5 112 VAL A C 1
ATOM 957 O O . VAL A 1 112 ? 24.422 -19.484 -27.219 1 94.5 112 VAL A O 1
ATOM 960 N N . ILE A 1 113 ? 23.469 -21.234 -26.344 1 95.75 113 ILE A N 1
ATOM 961 C CA . ILE A 1 113 ? 22.859 -20.484 -25.25 1 95.75 113 ILE A CA 1
ATOM 962 C C . ILE A 1 113 ? 23.641 -20.719 -23.969 1 95.75 113 ILE A C 1
ATOM 964 O O . ILE A 1 113 ? 23.891 -19.781 -23.203 1 95.75 113 ILE A O 1
ATOM 968 N N . ASN A 1 114 ? 23.938 -21.922 -23.703 1 95.44 114 ASN A N 1
ATOM 969 C CA . ASN A 1 114 ? 24.641 -22.297 -22.484 1 95.44 114 ASN A CA 1
ATOM 970 C C . ASN A 1 114 ? 25.484 -23.562 -22.688 1 95.44 114 ASN A C 1
ATOM 972 O O . ASN A 1 114 ? 25.188 -24.359 -23.578 1 95.44 114 ASN A O 1
ATOM 976 N N . SER A 1 115 ? 26.594 -23.656 -21.984 1 94.44 115 SER A N 1
ATOM 977 C CA . SER A 1 115 ? 27.484 -24.828 -21.969 1 94.44 115 SER A CA 1
ATOM 978 C C . SER A 1 115 ? 28.016 -25.109 -20.562 1 94.44 115 SER A C 1
ATOM 980 O O . SER A 1 115 ? 28.422 -24.188 -19.859 1 94.44 115 SER A O 1
ATOM 982 N N . LYS A 1 116 ? 27.906 -26.438 -20.172 1 93 116 LYS A N 1
ATOM 983 C CA . LYS A 1 116 ? 28.359 -26.797 -18.828 1 93 116 LYS A CA 1
ATOM 984 C C . LYS A 1 116 ? 29.125 -28.125 -18.859 1 93 116 LYS A C 1
ATOM 986 O O . LYS A 1 116 ? 28.766 -29.047 -19.594 1 93 116 LYS A O 1
ATOM 991 N N . PHE A 1 117 ? 30.188 -28.156 -17.984 1 90.44 117 PHE A N 1
ATOM 992 C CA . PHE A 1 117 ? 30.906 -29.406 -17.781 1 90.44 117 PHE A CA 1
ATOM 993 C C . PHE A 1 117 ? 30.359 -30.141 -16.562 1 90.44 117 PHE A C 1
ATOM 995 O O . PHE A 1 117 ? 30.125 -29.547 -15.516 1 90.44 117 PHE A O 1
ATOM 1002 N N . ILE A 1 118 ? 30.078 -31.453 -16.828 1 85.19 118 ILE A N 1
ATOM 1003 C CA . ILE A 1 118 ? 29.516 -32.281 -15.758 1 85.19 118 ILE A CA 1
ATOM 1004 C C . ILE A 1 118 ? 30.531 -33.312 -15.328 1 85.19 118 ILE A C 1
ATOM 1006 O O . ILE A 1 118 ? 31.016 -34.094 -16.156 1 85.19 118 ILE A O 1
ATOM 1010 N N . ASP A 1 119 ? 30.797 -33.281 -14.016 1 82.81 119 ASP A N 1
ATOM 1011 C CA . ASP A 1 119 ? 31.719 -34.281 -13.484 1 82.81 119 ASP A CA 1
ATOM 1012 C C . ASP A 1 119 ? 31.016 -35.594 -13.281 1 82.81 119 ASP A C 1
ATOM 1014 O O . ASP A 1 119 ? 29.812 -35.656 -13.016 1 82.81 119 ASP A O 1
ATOM 1018 N N . ALA A 1 120 ? 31.797 -36.625 -13.523 1 74.75 120 ALA A N 1
ATOM 1019 C CA . ALA A 1 120 ? 31.25 -37.969 -13.32 1 74.75 120 ALA A CA 1
ATOM 1020 C C . ALA A 1 120 ? 30.922 -38.219 -11.852 1 74.75 120 ALA A C 1
ATOM 1022 O O . ALA A 1 120 ? 31.672 -37.781 -10.961 1 74.75 120 ALA A O 1
ATOM 1023 N N . ASN A 1 121 ? 29.656 -38.5 -11.625 1 71.69 121 ASN A N 1
ATOM 1024 C CA . ASN A 1 121 ? 29.297 -38.969 -10.289 1 71.69 121 ASN A CA 1
ATOM 1025 C C . ASN A 1 121 ? 28.906 -40.438 -10.281 1 71.69 121 ASN A C 1
ATOM 1027 O O . ASN A 1 121 ? 27.734 -40.781 -10.453 1 71.69 121 ASN A O 1
ATOM 1031 N N . PRO A 1 122 ? 29.859 -41.312 -10.023 1 67.62 122 PRO A N 1
ATOM 1032 C CA . PRO A 1 122 ? 29.609 -42.75 -10.18 1 67.62 122 PRO A CA 1
ATOM 1033 C C . PRO A 1 122 ? 28.641 -43.312 -9.125 1 67.62 122 PRO A C 1
ATOM 1035 O O . PRO A 1 122 ? 28.062 -44.375 -9.312 1 67.62 122 PRO A O 1
ATOM 1038 N N . LYS A 1 123 ? 28.422 -42.594 -8.141 1 71.56 123 LYS A N 1
ATOM 1039 C CA . LYS A 1 123 ? 27.625 -43.125 -7.051 1 71.56 123 LYS A CA 1
ATOM 1040 C C . LYS A 1 123 ? 26.141 -43.062 -7.379 1 71.56 123 LYS A C 1
ATOM 1042 O O . LYS A 1 123 ? 25.344 -43.812 -6.812 1 71.56 123 LYS A O 1
ATOM 1047 N N . GLN A 1 124 ? 25.859 -42.25 -8.391 1 72.38 124 GLN A N 1
ATOM 1048 C CA . GLN A 1 124 ? 24.438 -42.094 -8.672 1 72.38 124 GLN A CA 1
ATOM 1049 C C . GLN A 1 124 ? 24.094 -42.562 -10.078 1 72.38 124 GLN A C 1
ATOM 1051 O O . GLN A 1 124 ? 24.906 -42.438 -11 1 72.38 124 GLN A O 1
ATOM 1056 N N . ASN A 1 125 ? 22.953 -43.156 -10.211 1 75.94 125 ASN A N 1
ATOM 1057 C CA . ASN A 1 125 ? 22.516 -43.688 -11.508 1 75.94 125 ASN A CA 1
ATOM 1058 C C . ASN A 1 125 ? 22.188 -42.562 -12.477 1 75.94 125 ASN A C 1
ATOM 1060 O O . ASN A 1 125 ? 22.328 -42.719 -13.695 1 75.94 125 ASN A O 1
ATOM 1064 N N . HIS A 1 126 ? 21.828 -41.406 -11.867 1 80.94 126 HIS A N 1
ATOM 1065 C CA . HIS A 1 126 ? 21.5 -40.281 -12.727 1 80.94 126 HIS A CA 1
ATOM 1066 C C . HIS A 1 126 ? 21.828 -38.938 -12.031 1 80.94 126 HIS A C 1
ATOM 1068 O O . HIS A 1 126 ? 22.031 -38.906 -10.82 1 80.94 126 HIS A O 1
ATOM 1074 N N . GLN A 1 127 ? 22.047 -38 -12.828 1 83.62 127 GLN A N 1
ATOM 1075 C CA . GLN A 1 127 ? 22.312 -36.688 -12.312 1 83.62 127 GLN A CA 1
ATOM 1076 C C . GLN A 1 127 ? 21.5 -35.625 -13.055 1 83.62 127 GLN A C 1
ATOM 1078 O O . GLN A 1 127 ? 21.344 -35.719 -14.273 1 83.62 127 GLN A O 1
ATOM 1083 N N . TRP A 1 128 ? 20.938 -34.719 -12.242 1 88.31 128 TRP A N 1
ATOM 1084 C CA . TRP A 1 128 ? 20.203 -33.625 -12.844 1 88.31 128 TRP A CA 1
ATOM 1085 C C . TRP A 1 128 ? 21.109 -32.438 -13.109 1 88.31 128 TRP A C 1
ATOM 1087 O O . TRP A 1 128 ? 21.953 -32.094 -12.266 1 88.31 128 TRP A O 1
ATOM 1097 N N . VAL A 1 129 ? 21 -31.859 -14.297 1 90.31 129 VAL A N 1
ATOM 1098 C CA . VAL A 1 129 ? 21.781 -30.688 -14.664 1 90.31 129 VAL A CA 1
ATOM 1099 C C . VAL A 1 129 ? 20.859 -29.547 -15.055 1 90.31 129 VAL A C 1
ATOM 1101 O O . VAL A 1 129 ? 19.906 -29.75 -15.812 1 90.31 129 VAL A O 1
ATOM 1104 N N . ASP A 1 130 ? 21.109 -28.406 -14.492 1 94.62 130 ASP A N 1
ATOM 1105 C CA . ASP A 1 130 ? 20.344 -27.219 -14.836 1 94.62 130 ASP A CA 1
ATOM 1106 C C . ASP A 1 130 ? 21.141 -26.297 -15.758 1 94.62 130 ASP A C 1
ATOM 1108 O O . ASP A 1 130 ? 22.25 -25.875 -15.43 1 94.62 130 ASP A O 1
ATOM 1112 N N . LEU A 1 131 ? 20.594 -25.953 -16.891 1 96.25 131 LEU A N 1
ATOM 1113 C CA . LEU A 1 131 ? 21.219 -25.031 -17.828 1 96.25 131 LEU A CA 1
ATOM 1114 C C . LEU A 1 131 ? 20.359 -23.781 -18.031 1 96.25 131 LEU A C 1
ATOM 1116 O O . LEU A 1 131 ? 19.203 -23.875 -18.406 1 96.25 131 LEU A O 1
ATOM 1120 N N . GLU A 1 132 ? 20.891 -22.625 -17.766 1 97.38 132 GLU A N 1
ATOM 1121 C CA . GLU A 1 132 ? 20.188 -21.359 -17.938 1 97.38 132 GLU A CA 1
ATOM 1122 C C . GLU A 1 132 ? 19.938 -21.078 -19.422 1 97.38 132 GLU A C 1
ATOM 1124 O O . GLU A 1 132 ? 20.891 -21.016 -20.219 1 97.38 132 GLU A O 1
ATOM 1129 N N . VAL A 1 133 ? 18.688 -20.938 -19.766 1 97.56 133 VAL A N 1
ATOM 1130 C CA . VAL A 1 133 ? 18.375 -20.734 -21.172 1 97.56 133 VAL A CA 1
ATOM 1131 C C . VAL A 1 133 ? 17.469 -19.5 -21.328 1 97.56 133 VAL A C 1
ATOM 1133 O O . VAL A 1 133 ? 16.703 -19.406 -22.281 1 97.56 133 VAL A O 1
ATOM 1136 N N . SER A 1 134 ? 17.484 -18.562 -20.391 1 96.56 134 SER A N 1
ATOM 1137 C CA . SER A 1 134 ? 16.625 -17.375 -20.375 1 96.56 134 SER A CA 1
ATOM 1138 C C . SER A 1 134 ? 16.766 -16.594 -21.672 1 96.56 134 SER A C 1
ATOM 1140 O O . SER A 1 134 ? 15.781 -16.047 -22.172 1 96.56 134 SER A O 1
ATOM 1142 N N . ALA A 1 135 ? 17.922 -16.578 -22.219 1 95.5 135 ALA A N 1
ATOM 1143 C CA . ALA A 1 135 ? 18.188 -15.781 -23.422 1 95.5 135 ALA A CA 1
ATOM 1144 C C . ALA A 1 135 ? 17.297 -16.219 -24.578 1 95.5 135 ALA A C 1
ATOM 1146 O O . ALA A 1 135 ? 16.844 -15.383 -25.359 1 95.5 135 ALA A O 1
ATOM 1147 N N . ALA A 1 136 ? 17.016 -17.469 -24.609 1 95.5 136 ALA A N 1
ATOM 1148 C CA . ALA A 1 136 ? 16.219 -18 -25.703 1 95.5 136 ALA A CA 1
ATOM 1149 C C . ALA A 1 136 ? 14.758 -17.547 -25.594 1 95.5 136 ALA A C 1
ATOM 1151 O O . ALA A 1 136 ? 14.078 -17.375 -26.594 1 95.5 136 ALA A O 1
ATOM 1152 N N . LEU A 1 137 ? 14.344 -17.328 -24.406 1 94.38 137 LEU A N 1
ATOM 1153 C CA . LEU A 1 137 ? 12.938 -17.016 -24.188 1 94.38 137 LEU A CA 1
ATOM 1154 C C . LEU A 1 137 ? 12.703 -15.508 -24.25 1 94.38 137 LEU A C 1
ATOM 1156 O O . LEU A 1 137 ? 11.594 -15.055 -24.547 1 94.38 137 LEU A O 1
ATOM 1160 N N . VAL A 1 138 ? 13.727 -14.727 -23.938 1 91.75 138 VAL A N 1
ATOM 1161 C CA . VAL A 1 138 ? 13.617 -13.273 -23.953 1 91.75 138 VAL A CA 1
ATOM 1162 C C . VAL A 1 138 ? 13.742 -12.75 -25.375 1 91.75 138 VAL A C 1
ATOM 1164 O O . VAL A 1 138 ? 13.148 -11.734 -25.734 1 91.75 138 VAL A O 1
ATOM 1167 N N . ARG A 1 139 ? 14.406 -13.469 -26.172 1 90.31 139 ARG A N 1
ATOM 1168 C CA . ARG A 1 139 ? 14.594 -13.07 -27.562 1 90.31 139 ARG A CA 1
ATOM 1169 C C . ARG A 1 139 ? 13.273 -13.086 -28.312 1 90.31 139 ARG A C 1
ATOM 1171 O O . ARG A 1 139 ? 12.422 -13.953 -28.078 1 90.31 139 ARG A O 1
ATOM 1178 N N . LYS A 1 140 ? 13.18 -12.117 -29.219 1 88.94 140 LYS A N 1
ATOM 1179 C CA . LYS A 1 140 ? 11.977 -12.055 -30.047 1 88.94 140 LYS A CA 1
ATOM 1180 C C . LYS A 1 140 ? 11.891 -13.266 -30.969 1 88.94 140 LYS A C 1
ATOM 1182 O O . LYS A 1 140 ? 12.859 -13.586 -31.656 1 88.94 140 LYS A O 1
ATOM 1187 N N . ARG A 1 141 ? 10.766 -13.961 -30.875 1 89.56 141 ARG A N 1
ATOM 1188 C CA . ARG A 1 141 ? 10.5 -15.125 -31.719 1 89.56 141 ARG A CA 1
ATOM 1189 C C . ARG A 1 141 ? 9.195 -14.961 -32.5 1 89.56 141 ARG A C 1
ATOM 1191 O O . ARG A 1 141 ? 8.242 -14.367 -31.984 1 89.56 141 ARG A O 1
ATOM 1198 N N . PRO A 1 142 ? 9.195 -15.453 -33.719 1 90.81 142 PRO A N 1
ATOM 1199 C CA . PRO A 1 142 ? 7.938 -15.406 -34.469 1 90.81 142 PRO A CA 1
ATOM 1200 C C . PRO A 1 142 ? 6.77 -16.016 -33.719 1 90.81 142 PRO A C 1
ATOM 1202 O O . PRO A 1 142 ? 5.688 -15.422 -33.656 1 90.81 142 PRO A O 1
ATOM 1205 N N . ASN A 1 143 ? 7.012 -17.203 -33.188 1 91.12 143 ASN A N 1
ATOM 1206 C CA . ASN A 1 143 ? 6.055 -17.828 -32.281 1 91.12 143 ASN A CA 1
ATOM 1207 C C . ASN A 1 143 ? 6.562 -17.828 -30.859 1 91.12 143 ASN A C 1
ATOM 1209 O O . ASN A 1 143 ? 7.367 -18.672 -30.469 1 91.12 143 ASN A O 1
ATOM 1213 N N . LYS A 1 144 ? 6.023 -16.953 -30.125 1 88.69 144 LYS A N 1
ATOM 1214 C CA . LYS A 1 144 ? 6.504 -16.781 -28.75 1 88.69 144 LYS A CA 1
ATOM 1215 C C . LYS A 1 144 ? 6.113 -17.969 -27.875 1 88.69 144 LYS A C 1
ATOM 1217 O O . LYS A 1 144 ? 6.695 -18.188 -26.812 1 88.69 144 LYS A O 1
ATOM 1222 N N . ASN A 1 145 ? 5.184 -18.75 -28.359 1 89.5 145 ASN A N 1
ATOM 1223 C CA . ASN A 1 145 ? 4.684 -19.859 -27.547 1 89.5 145 ASN A CA 1
ATOM 1224 C C . ASN A 1 145 ? 5.438 -21.156 -27.828 1 89.5 145 ASN A C 1
ATOM 1226 O O . ASN A 1 145 ? 5.055 -22.219 -27.344 1 89.5 145 ASN A O 1
ATOM 1230 N N . MET A 1 146 ? 6.406 -21.031 -28.609 1 92.75 146 MET A N 1
ATOM 1231 C CA . MET A 1 146 ? 7.176 -22.234 -28.938 1 92.75 146 MET A CA 1
ATOM 1232 C C . MET A 1 146 ? 8.672 -21.953 -28.859 1 92.75 146 MET A C 1
ATOM 1234 O O . MET A 1 146 ? 9.141 -20.906 -29.281 1 92.75 146 MET A O 1
ATOM 1238 N N . VAL A 1 147 ? 9.383 -22.891 -28.344 1 95.38 147 VAL A N 1
ATOM 1239 C CA . VAL A 1 147 ? 10.836 -22.797 -28.312 1 95.38 147 VAL A CA 1
ATOM 1240 C C . VAL A 1 147 ? 11.445 -24.172 -28.547 1 95.38 147 VAL A C 1
ATOM 1242 O O . VAL A 1 147 ? 10.891 -25.188 -28.109 1 95.38 147 VAL A O 1
ATOM 1245 N N . GLU A 1 148 ? 12.492 -24.188 -29.266 1 95.69 148 GLU A N 1
ATOM 1246 C CA . GLU A 1 148 ? 13.172 -25.438 -29.562 1 95.69 148 GLU A CA 1
ATOM 1247 C C . GLU A 1 148 ? 14.656 -25.359 -29.219 1 95.69 148 GLU A C 1
ATOM 1249 O O . GLU A 1 148 ? 15.32 -24.359 -29.516 1 95.69 148 GLU A O 1
ATOM 1254 N N . PHE A 1 149 ? 15.125 -26.453 -28.594 1 96.19 149 PHE A N 1
ATOM 1255 C CA . PHE A 1 149 ? 16.531 -26.547 -28.219 1 96.19 149 PHE A CA 1
ATOM 1256 C C . PHE A 1 149 ? 17.188 -27.766 -28.844 1 96.19 149 PHE A C 1
ATOM 1258 O O . PHE A 1 149 ? 16.516 -28.781 -29.094 1 96.19 149 PHE A O 1
ATOM 1265 N N . ALA A 1 150 ? 18.422 -27.656 -29.125 1 94.5 150 ALA A N 1
ATOM 1266 C CA . ALA A 1 150 ? 19.266 -28.781 -29.469 1 94.5 150 ALA A CA 1
ATOM 1267 C C . ALA A 1 150 ? 20.328 -29.016 -28.391 1 94.5 150 ALA A C 1
ATOM 1269 O O . ALA A 1 150 ? 21.016 -28.078 -27.969 1 94.5 150 ALA A O 1
ATOM 1270 N N . ILE A 1 151 ? 20.391 -30.219 -27.938 1 92.88 151 ILE A N 1
ATOM 1271 C CA . ILE A 1 151 ? 21.328 -30.562 -26.875 1 92.88 151 ILE A CA 1
ATOM 1272 C C . ILE A 1 151 ? 22.438 -31.438 -27.438 1 92.88 151 ILE A C 1
ATOM 1274 O O . ILE A 1 151 ? 22.172 -32.438 -28.094 1 92.88 151 ILE A O 1
ATOM 1278 N N . GLU A 1 152 ? 23.609 -31.031 -27.125 1 90.88 152 GLU A N 1
ATOM 1279 C CA . GLU A 1 152 ? 24.797 -31.812 -27.484 1 90.88 152 GLU A CA 1
ATOM 1280 C C . GLU A 1 152 ? 25.516 -32.312 -26.25 1 90.88 152 GLU A C 1
ATOM 1282 O O . GLU A 1 152 ? 25.891 -31.547 -25.359 1 90.88 152 GLU A O 1
ATOM 1287 N N . LEU A 1 153 ? 25.562 -33.656 -26.172 1 83.81 153 LEU A N 1
ATOM 1288 C CA . LEU A 1 153 ? 26.328 -34.281 -25.078 1 83.81 153 LEU A CA 1
ATOM 1289 C C . LEU A 1 153 ? 27.641 -34.812 -25.594 1 83.81 153 LEU A C 1
ATOM 1291 O O . LEU A 1 153 ? 27.672 -35.594 -26.562 1 83.81 153 LEU A O 1
ATOM 1295 N N . SER A 1 154 ? 28.781 -34.281 -25.141 1 76.06 154 SER A N 1
ATOM 1296 C CA . SER A 1 154 ? 30.078 -34.781 -25.594 1 76.06 154 SER A CA 1
ATOM 1297 C C . SER A 1 154 ? 30.797 -35.531 -24.469 1 76.06 154 SER A C 1
ATOM 1299 O O . SER A 1 154 ? 30.781 -35.094 -23.312 1 76.06 154 SER A O 1
ATOM 1301 N N . ASP A 1 155 ? 31.156 -36.875 -24.484 1 61.44 155 ASP A N 1
ATOM 1302 C CA . ASP A 1 155 ? 32.094 -37.531 -23.609 1 61.44 155 ASP A CA 1
ATOM 1303 C C . ASP A 1 155 ? 33.5 -36.969 -23.766 1 61.44 155 ASP A C 1
ATOM 1305 O O . ASP A 1 155 ? 33.844 -36.438 -24.812 1 61.44 155 ASP A O 1
ATOM 1309 N N . GLY A 1 156 ? 34.281 -36.375 -22.875 1 44.06 156 GLY A N 1
ATOM 1310 C CA . GLY A 1 156 ? 35.656 -35.969 -23.078 1 44.06 156 GLY A CA 1
ATOM 1311 C C . GLY A 1 156 ? 36.344 -36.75 -24.188 1 44.06 156 GLY A C 1
ATOM 1312 O O . GLY A 1 156 ? 37.469 -36.406 -24.578 1 44.06 156 GLY A O 1
ATOM 1313 N N . LYS A 1 157 ? 36.5 -38.156 -24.234 1 42.41 157 LYS A N 1
ATOM 1314 C CA . LYS A 1 157 ? 37.188 -38.781 -25.375 1 42.41 157 LYS A CA 1
ATOM 1315 C C . LYS A 1 157 ? 36.438 -38.438 -26.672 1 42.41 157 LYS A C 1
ATOM 1317 O O . LYS A 1 157 ? 35.219 -38.625 -26.766 1 42.41 157 LYS A O 1
ATOM 1322 N N . LEU A 1 158 ? 36.906 -37.469 -27.438 1 33.62 158 LEU A N 1
ATOM 1323 C CA . LEU A 1 158 ? 36.562 -37.125 -28.812 1 33.62 158 LEU A CA 1
ATOM 1324 C C . LEU A 1 158 ? 36.312 -38.375 -29.641 1 33.62 158 LEU A C 1
ATOM 1326 O O . LEU A 1 158 ? 36.5 -38.344 -30.859 1 33.62 158 LEU A O 1
ATOM 1330 N N . SER A 1 159 ? 36.594 -39.625 -29.266 1 31.28 159 SER A N 1
ATOM 1331 C CA . SER A 1 159 ? 36.562 -40.656 -30.281 1 31.28 159 SER A CA 1
ATOM 1332 C C . SER A 1 159 ? 35.25 -40.656 -31.047 1 31.28 159 SER A C 1
ATOM 1334 O O . SER A 1 159 ? 34.219 -40.312 -30.5 1 31.28 159 SER A O 1
ATOM 1336 N N . SER A 1 160 ? 35.312 -40.625 -32.469 1 31.56 160 SER A N 1
ATOM 1337 C CA . SER A 1 160 ? 34.469 -40.688 -33.656 1 31.56 160 SER A CA 1
ATOM 1338 C C . SER A 1 160 ? 33.344 -41.719 -33.469 1 31.56 160 SER A C 1
ATOM 1340 O O . SER A 1 160 ? 32.594 -42 -34.375 1 31.56 160 SER A O 1
ATOM 1342 N N . THR A 1 161 ? 33.719 -42.906 -32.812 1 30.11 161 THR A N 1
ATOM 1343 C CA . THR A 1 161 ? 32.719 -43.906 -33.156 1 30.11 161 THR A CA 1
ATOM 1344 C C . THR A 1 161 ? 31.312 -43.469 -32.719 1 30.11 161 THR A C 1
ATOM 1346 O O . THR A 1 161 ? 31.141 -43.062 -31.547 1 30.11 161 THR A O 1
ATOM 1349 N N . PRO A 1 162 ? 30.469 -43.094 -33.688 1 32.03 162 PRO A N 1
ATOM 1350 C CA . PRO A 1 162 ? 29.047 -42.844 -33.5 1 32.03 162 PRO A CA 1
ATOM 1351 C C . PRO A 1 162 ? 28.422 -43.844 -32.5 1 32.03 162 PRO A C 1
ATOM 1353 O O . PRO A 1 162 ? 28.312 -45.031 -32.812 1 32.03 162 PRO A O 1
ATOM 1356 N N . SER A 1 163 ? 29.141 -44.344 -31.516 1 30.47 163 SER A N 1
ATOM 1357 C CA . SER A 1 163 ? 28.281 -45.312 -30.828 1 30.47 163 SER A CA 1
ATOM 1358 C C . SER A 1 163 ? 26.859 -44.812 -30.703 1 30.47 163 SER A C 1
ATOM 1360 O O . SER A 1 163 ? 26.641 -43.656 -30.359 1 30.47 163 SER A O 1
ATOM 1362 N N . SER A 1 164 ? 26 -45.469 -31.484 1 30.34 164 SER A N 1
ATOM 1363 C CA . SER A 1 164 ? 24.578 -45.438 -31.812 1 30.34 164 SER A CA 1
ATOM 1364 C C . SER A 1 164 ? 23.75 -45.125 -30.578 1 30.34 164 SER A C 1
ATOM 1366 O O . SER A 1 164 ? 22.594 -44.688 -30.688 1 30.34 164 SER A O 1
ATOM 1368 N N . SER A 1 165 ? 24.141 -45.938 -29.484 1 28.41 165 SER A N 1
ATOM 1369 C CA . SER A 1 165 ? 22.969 -46.156 -28.625 1 28.41 165 SER A CA 1
ATOM 1370 C C . SER A 1 165 ? 22.594 -44.844 -27.891 1 28.41 165 SER A C 1
ATOM 1372 O O . SER A 1 165 ? 23.234 -44.5 -26.922 1 28.41 165 SER A O 1
ATOM 1374 N N . ILE A 1 166 ? 22.891 -43.75 -28.422 1 30.34 166 ILE A N 1
ATOM 1375 C CA . ILE A 1 166 ? 22 -42.812 -27.719 1 30.34 166 ILE A CA 1
ATOM 1376 C C . ILE A 1 166 ? 20.75 -43.531 -27.25 1 30.34 166 ILE A C 1
ATOM 1378 O O . ILE A 1 166 ? 19.953 -44.031 -28.078 1 30.34 166 ILE A O 1
ATOM 1382 N N . THR A 1 167 ? 21 -44.469 -26.344 1 31.33 167 THR A N 1
ATOM 1383 C CA . THR A 1 167 ? 19.859 -45.125 -25.703 1 31.33 167 THR A CA 1
ATOM 1384 C C . THR A 1 167 ? 18.594 -44.312 -25.875 1 31.33 167 THR A C 1
ATOM 1386 O O . THR A 1 167 ? 18.594 -43.094 -25.641 1 31.33 167 THR A O 1
ATOM 1389 N N . SER A 1 168 ? 17.734 -44.781 -26.766 1 29.7 168 SER A N 1
ATOM 1390 C CA . SER A 1 168 ? 16.359 -44.406 -27.078 1 29.7 168 SER A CA 1
ATOM 1391 C C . SER A 1 168 ? 15.672 -43.781 -25.875 1 29.7 168 SER A C 1
ATOM 1393 O O . SER A 1 168 ? 15.656 -44.375 -24.781 1 29.7 168 SER A O 1
ATOM 1395 N N . ILE A 1 169 ? 15.883 -42.562 -25.594 1 33.19 169 ILE A N 1
ATOM 1396 C CA . ILE A 1 169 ? 14.719 -42.062 -24.875 1 33.19 169 ILE A CA 1
ATOM 1397 C C . ILE A 1 169 ? 13.484 -42.906 -25.25 1 33.19 169 ILE A C 1
ATOM 1399 O O . ILE A 1 169 ? 12.375 -42.344 -25.312 1 33.19 169 ILE A O 1
ATOM 1403 N N . SER A 1 170 ? 13.578 -43.969 -26.172 1 30.69 170 SER A N 1
ATOM 1404 C CA . SER A 1 170 ? 12.469 -44.75 -26.719 1 30.69 170 SER A CA 1
ATOM 1405 C C . SER A 1 170 ? 11.555 -45.25 -25.594 1 30.69 170 SER A C 1
ATOM 1407 O O . SER A 1 170 ? 10.383 -45.531 -25.844 1 30.69 170 SER A O 1
ATOM 1409 N N . ALA A 1 171 ? 12.078 -46.25 -24.828 1 33.59 171 ALA A N 1
ATOM 1410 C CA . ALA A 1 171 ? 11.102 -47.188 -24.266 1 33.59 171 ALA A CA 1
ATOM 1411 C C . ALA A 1 171 ? 10.031 -46.438 -23.469 1 33.59 171 ALA A C 1
ATOM 1413 O O . ALA A 1 171 ? 8.836 -46.625 -23.688 1 33.59 171 ALA A O 1
ATOM 1414 N N . MET A 1 172 ? 9.867 -46.5 -22.062 1 35.34 172 MET A N 1
ATOM 1415 C CA . MET A 1 172 ? 8.578 -46.125 -21.5 1 35.34 172 MET A CA 1
ATOM 1416 C C . MET A 1 172 ? 8.414 -44.594 -21.562 1 35.34 172 MET A C 1
ATOM 1418 O O . MET A 1 172 ? 9.258 -43.844 -21.047 1 35.34 172 MET A O 1
ATOM 1422 N N . PRO A 1 173 ? 7.652 -43.938 -22.703 1 44.25 173 PRO A N 1
ATOM 1423 C CA . PRO A 1 173 ? 7.254 -42.594 -23.141 1 44.25 173 PRO A CA 1
ATOM 1424 C C . PRO A 1 173 ? 7.32 -41.594 -22 1 44.25 173 PRO A C 1
ATOM 1426 O O . PRO A 1 173 ? 7.812 -40.469 -22.203 1 44.25 173 PRO A O 1
ATOM 1429 N N . TYR A 1 174 ? 6.633 -41.969 -21.016 1 50.19 174 TYR A N 1
ATOM 1430 C CA . TYR A 1 174 ? 6.465 -41.094 -19.875 1 50.19 174 TYR A CA 1
ATOM 1431 C C . TYR A 1 174 ? 7.812 -40.75 -19.234 1 50.19 174 TYR A C 1
ATOM 1433 O O . TYR A 1 174 ? 8.039 -39.625 -18.812 1 50.19 174 TYR A O 1
ATOM 1441 N N . SER A 1 175 ? 8.992 -41.625 -19.469 1 64.56 175 SER A N 1
ATOM 1442 C CA . SER A 1 175 ? 10.258 -41.5 -18.75 1 64.56 175 SER A CA 1
ATOM 1443 C C . SER A 1 175 ? 11.188 -40.5 -19.438 1 64.56 175 SER A C 1
ATOM 1445 O O . SER A 1 175 ? 11.836 -39.719 -18.766 1 64.56 175 SER A O 1
ATOM 1447 N N . LYS A 1 176 ? 11.086 -40.469 -20.875 1 73.56 176 LYS A N 1
ATOM 1448 C CA . LYS A 1 176 ? 11.984 -39.531 -21.562 1 73.56 176 LYS A CA 1
ATOM 1449 C C . LYS A 1 176 ? 11.5 -38.094 -21.422 1 73.56 176 LYS A C 1
ATOM 1451 O O . LYS A 1 176 ? 12.305 -37.188 -21.203 1 73.56 176 LYS A O 1
ATOM 1456 N N . THR A 1 177 ? 10.227 -38.031 -21.484 1 81.69 177 THR A N 1
ATOM 1457 C CA . THR A 1 177 ? 9.625 -36.719 -21.375 1 81.69 177 THR A CA 1
ATOM 1458 C C . THR A 1 177 ? 9.938 -36.094 -20.031 1 81.69 177 THR A C 1
ATOM 1460 O O . THR A 1 177 ? 10.188 -34.875 -19.938 1 81.69 177 THR A O 1
ATOM 1463 N N . GLN A 1 178 ? 10.109 -36.969 -19.094 1 86.31 178 GLN A N 1
ATOM 1464 C CA . GLN A 1 178 ? 10.32 -36.469 -17.75 1 86.31 178 GLN A CA 1
ATOM 1465 C C . GLN A 1 178 ? 11.797 -36.156 -17.484 1 86.31 178 GLN A C 1
ATOM 1467 O O . GLN A 1 178 ? 12.148 -35.562 -16.469 1 86.31 178 GLN A O 1
ATOM 1472 N N . ALA A 1 179 ? 12.555 -36.562 -18.5 1 88.44 179 ALA A N 1
ATOM 1473 C CA . ALA A 1 179 ? 13.992 -36.375 -18.312 1 88.44 179 ALA A CA 1
ATOM 1474 C C . ALA A 1 179 ? 14.453 -35 -18.797 1 88.44 179 ALA A C 1
ATOM 1476 O O . ALA A 1 179 ? 15.617 -34.625 -18.609 1 88.44 179 ALA A O 1
ATOM 1477 N N . ALA A 1 180 ? 13.602 -34.281 -19.438 1 92.69 180 ALA A N 1
ATOM 1478 C CA . ALA A 1 180 ? 13.922 -32.938 -19.953 1 92.69 180 ALA A CA 1
ATOM 1479 C C . ALA A 1 180 ? 12.773 -31.969 -19.688 1 92.69 180 ALA A C 1
ATOM 1481 O O . ALA A 1 180 ? 11.719 -32.062 -20.328 1 92.69 180 ALA A O 1
ATOM 1482 N N . ALA A 1 181 ? 13.016 -31.094 -18.719 1 94.94 181 ALA A N 1
ATOM 1483 C CA . ALA A 1 181 ? 11.961 -30.141 -18.391 1 94.94 181 ALA A CA 1
ATOM 1484 C C . ALA A 1 181 ? 12.469 -28.703 -18.5 1 94.94 181 ALA A C 1
ATOM 1486 O O . ALA A 1 181 ? 13.648 -28.438 -18.281 1 94.94 181 ALA A O 1
ATOM 1487 N N . LEU A 1 182 ? 11.562 -27.875 -18.984 1 96.44 182 LEU A N 1
ATOM 1488 C CA . LEU A 1 182 ? 11.836 -26.438 -19.031 1 96.44 182 LEU A CA 1
ATOM 1489 C C . LEU A 1 182 ? 11.109 -25.719 -17.891 1 96.44 182 LEU A C 1
ATOM 1491 O O . LEU A 1 182 ? 9.883 -25.797 -17.781 1 96.44 182 LEU A O 1
ATOM 1495 N N . ILE A 1 183 ? 11.891 -25.078 -17.016 1 97.19 183 ILE A N 1
ATOM 1496 C CA . ILE A 1 183 ? 11.344 -24.344 -15.883 1 97.19 183 ILE A CA 1
ATOM 1497 C C . ILE A 1 183 ? 11.477 -22.844 -16.125 1 97.19 183 ILE A C 1
ATOM 1499 O O . ILE A 1 183 ? 12.586 -22.328 -16.266 1 97.19 183 ILE A O 1
ATOM 1503 N N . VAL A 1 184 ? 10.367 -22.172 -16.094 1 96.06 184 VAL A N 1
ATOM 1504 C CA . VAL A 1 184 ? 10.375 -20.75 -16.422 1 96.06 184 VAL A CA 1
ATOM 1505 C C . VAL A 1 184 ? 9.859 -19.938 -15.234 1 96.06 184 VAL A C 1
ATOM 1507 O O . VAL A 1 184 ? 8.766 -20.203 -14.734 1 96.06 184 VAL A O 1
ATOM 1510 N N . TYR A 1 185 ? 10.68 -19.016 -14.773 1 94.94 185 TYR A N 1
ATOM 1511 C CA . TYR A 1 185 ? 10.297 -18.062 -13.734 1 94.94 185 TYR A CA 1
ATOM 1512 C C . TYR A 1 185 ? 9.789 -16.766 -14.344 1 94.94 185 TYR A C 1
ATOM 1514 O O . TYR A 1 185 ? 10.492 -16.125 -15.133 1 94.94 185 TYR A O 1
ATOM 1522 N N . VAL A 1 186 ? 8.602 -16.453 -13.953 1 91.81 186 VAL A N 1
ATOM 1523 C CA . VAL A 1 186 ? 7.953 -15.305 -14.586 1 91.81 186 VAL A CA 1
ATOM 1524 C C . VAL A 1 186 ? 7.516 -14.312 -13.516 1 91.81 186 VAL A C 1
ATOM 1526 O O . VAL A 1 186 ? 7.164 -14.695 -12.398 1 91.81 186 VAL A O 1
ATOM 1529 N N . GLU A 1 187 ? 7.535 -13.016 -13.859 1 89.19 187 GLU A N 1
ATOM 1530 C CA . GLU A 1 187 ? 7.051 -11.945 -13 1 89.19 187 GLU A CA 1
ATOM 1531 C C . GLU A 1 187 ? 6.156 -10.977 -13.766 1 89.19 187 GLU A C 1
ATOM 1533 O O . GLU A 1 187 ? 6.371 -10.734 -14.953 1 89.19 187 GLU A O 1
ATOM 1538 N N . SER A 1 188 ? 5.133 -10.562 -13.039 1 82.19 188 SER A N 1
ATOM 1539 C CA . SER A 1 188 ? 4.27 -9.562 -13.664 1 82.19 188 SER A CA 1
ATOM 1540 C C . SER A 1 188 ? 4.973 -8.211 -13.766 1 82.19 188 SER A C 1
ATOM 1542 O O . SER A 1 188 ? 5.809 -7.879 -12.93 1 82.19 188 SER A O 1
ATOM 1544 N N . LYS A 1 189 ? 4.707 -7.469 -14.766 1 72.38 189 LYS A N 1
ATOM 1545 C CA . LYS A 1 189 ? 5.32 -6.152 -14.938 1 72.38 189 LYS A CA 1
ATOM 1546 C C . LYS A 1 189 ? 4.91 -5.207 -13.812 1 72.38 189 LYS A C 1
ATOM 1548 O O . LYS A 1 189 ? 5.703 -4.367 -13.383 1 72.38 189 LYS A O 1
ATOM 1553 N N . ASP A 1 190 ? 3.676 -5.426 -13.406 1 60.88 190 ASP A N 1
ATOM 1554 C CA . ASP A 1 190 ? 3.225 -4.547 -12.336 1 60.88 190 ASP A CA 1
ATOM 1555 C C . ASP A 1 190 ? 3.898 -4.898 -11.008 1 60.88 190 ASP A C 1
ATOM 1557 O O . ASP A 1 190 ? 4.152 -4.023 -10.18 1 60.88 190 ASP A O 1
ATOM 1561 N N . ALA A 1 191 ? 4.09 -6.145 -10.727 1 55.59 191 ALA A N 1
ATOM 1562 C CA . ALA A 1 191 ? 4.75 -6.582 -9.5 1 55.59 191 ALA A CA 1
ATOM 1563 C C . ALA A 1 191 ? 6.195 -6.098 -9.445 1 55.59 191 ALA A C 1
ATOM 1565 O O . ALA A 1 191 ? 6.727 -5.82 -8.367 1 55.59 191 ALA A O 1
ATOM 1566 N N . ALA A 1 192 ? 6.895 -6.27 -10.547 1 47.84 192 ALA A N 1
ATOM 1567 C CA . ALA A 1 192 ? 8.258 -5.738 -10.602 1 47.84 192 ALA A CA 1
ATOM 1568 C C . ALA A 1 192 ? 8.312 -4.312 -10.062 1 47.84 192 ALA A C 1
ATOM 1570 O O . ALA A 1 192 ? 9.289 -3.92 -9.43 1 47.84 192 ALA A O 1
ATOM 1571 N N . ARG A 1 193 ? 7.246 -3.781 -10.273 1 44.75 193 ARG A N 1
ATOM 1572 C CA . ARG A 1 193 ? 7.203 -2.408 -9.781 1 44.75 193 ARG A CA 1
ATOM 1573 C C . ARG A 1 193 ? 6.945 -2.369 -8.281 1 44.75 193 ARG A C 1
ATOM 1575 O O . ARG A 1 193 ? 7.488 -1.521 -7.574 1 44.75 193 ARG A O 1
ATOM 1582 N N . LYS A 1 194 ? 6.254 -3.398 -7.965 1 46.59 194 LYS A N 1
ATOM 1583 C CA . LYS A 1 194 ? 5.883 -3.445 -6.555 1 46.59 194 LYS A CA 1
ATOM 1584 C C . LYS A 1 194 ? 7.016 -4.012 -5.703 1 46.59 194 LYS A C 1
ATOM 1586 O O . LYS A 1 194 ? 7.207 -3.592 -4.559 1 46.59 194 LYS A O 1
ATOM 1591 N N . VAL A 1 195 ? 7.68 -5.164 -6.066 1 42.91 195 VAL A N 1
ATOM 1592 C CA . VAL A 1 195 ? 8.773 -5.82 -5.355 1 42.91 195 VAL A CA 1
ATOM 1593 C C . VAL A 1 195 ? 9.93 -4.836 -5.168 1 42.91 195 VAL A C 1
ATOM 1595 O O . VAL A 1 195 ? 10.617 -4.863 -4.145 1 42.91 195 VAL A O 1
ATOM 1598 N N . ARG A 1 196 ? 10.266 -4.098 -6.129 1 35.22 196 ARG A N 1
ATOM 1599 C CA . ARG A 1 196 ? 11.344 -3.164 -5.82 1 35.22 196 ARG A CA 1
ATOM 1600 C C . ARG A 1 196 ? 10.992 -2.297 -4.617 1 35.22 196 ARG A C 1
ATOM 1602 O O . ARG A 1 196 ? 11.875 -1.748 -3.959 1 35.22 196 ARG A O 1
ATOM 1609 N N . LYS A 1 197 ? 9.781 -2.23 -4.52 1 35.25 197 LYS A N 1
ATOM 1610 C CA . LYS A 1 197 ? 9.422 -1.395 -3.379 1 35.25 197 LYS A CA 1
ATOM 1611 C C . LYS A 1 197 ? 9.508 -2.182 -2.074 1 35.25 197 LYS A C 1
ATOM 1613 O O . LYS A 1 197 ? 9.852 -1.628 -1.028 1 35.25 197 LYS A O 1
ATOM 1618 N N . LYS A 1 198 ? 9.195 -3.561 -2.102 1 35.91 198 LYS A N 1
ATOM 1619 C CA . LYS A 1 198 ? 9.195 -4.352 -0.875 1 35.91 198 LYS A CA 1
ATOM 1620 C C . LYS A 1 198 ? 10.617 -4.691 -0.439 1 35.91 198 LYS A C 1
ATOM 1622 O O . LYS A 1 198 ? 10.875 -4.922 0.745 1 35.91 198 LYS A O 1
ATOM 1627 N N . ARG A 1 199 ? 11.555 -5.02 -1.299 1 31.55 199 ARG A N 1
ATOM 1628 C CA . ARG A 1 199 ? 12.828 -5.426 -0.703 1 31.55 199 ARG A CA 1
ATOM 1629 C C . ARG A 1 199 ? 13.359 -4.348 0.233 1 31.55 199 ARG A C 1
ATOM 1631 O O . ARG A 1 199 ? 14.242 -4.609 1.056 1 31.55 199 ARG A O 1
ATOM 1638 N N . ARG A 1 200 ? 13.258 -3.129 -0.077 1 30.69 200 ARG A N 1
ATOM 1639 C CA . ARG A 1 200 ? 14.008 -2.252 0.821 1 30.69 200 ARG A CA 1
ATOM 1640 C C . ARG A 1 200 ? 13.344 -2.182 2.193 1 30.69 200 ARG A C 1
ATOM 1642 O O . ARG A 1 200 ? 13.969 -1.769 3.17 1 30.69 200 ARG A O 1
ATOM 1649 N N . ALA A 1 201 ? 12.062 -2.607 2.199 1 31.5 201 ALA A N 1
ATOM 1650 C CA . ALA A 1 201 ? 11.398 -2.5 3.498 1 31.5 201 ALA A CA 1
ATOM 1651 C C . ALA A 1 201 ? 11.656 -3.742 4.348 1 31.5 201 ALA A C 1
ATOM 1653 O O . ALA A 1 201 ? 11.219 -3.814 5.5 1 31.5 201 ALA A O 1
ATOM 1654 N N . GLY A 1 202 ? 12.164 -4.797 3.748 1 29.78 202 GLY A N 1
ATOM 1655 C CA . GLY A 1 202 ? 12.188 -6.039 4.512 1 29.78 202 GLY A CA 1
ATOM 1656 C C . GLY A 1 202 ? 13.055 -5.965 5.75 1 29.78 202 GLY A C 1
ATOM 1657 O O . GLY A 1 202 ? 13.141 -6.93 6.512 1 29.78 202 GLY A O 1
ATOM 1658 N N . SER A 1 203 ? 14.18 -5.305 5.656 1 28.81 203 SER A N 1
ATOM 1659 C CA . SER A 1 203 ? 15.016 -5.66 6.801 1 28.81 203 SER A CA 1
ATOM 1660 C C . SER A 1 203 ? 14.453 -5.074 8.094 1 28.81 203 SER A C 1
ATOM 1662 O O . SER A 1 203 ? 15.164 -4.984 9.102 1 28.81 203 SER A O 1
ATOM 1664 N N . LYS A 1 204 ? 13.523 -4.195 8.047 1 30.16 204 LYS A N 1
ATOM 1665 C CA . LYS A 1 204 ? 13.273 -3.775 9.422 1 30.16 204 LYS A CA 1
ATOM 1666 C C . LYS A 1 204 ? 12.867 -4.961 10.297 1 30.16 204 LYS A C 1
ATOM 1668 O O . LYS A 1 204 ? 12.289 -5.93 9.812 1 30.16 204 LYS A O 1
ATOM 1673 N N . ARG A 1 205 ? 13.336 -5.047 11.664 1 27.95 205 ARG A N 1
ATOM 1674 C CA . ARG A 1 205 ? 13.258 -5.918 12.836 1 27.95 205 ARG A CA 1
ATOM 1675 C C . ARG A 1 205 ? 11.836 -6.414 13.055 1 27.95 205 ARG A C 1
ATOM 1677 O O . ARG A 1 205 ? 10.875 -5.66 12.883 1 27.95 205 ARG A O 1
ATOM 1684 N N . ARG A 1 206 ? 11.57 -7.727 12.891 1 29.55 206 ARG A N 1
ATOM 1685 C CA . ARG A 1 206 ? 10.562 -8.477 13.641 1 29.55 206 ARG A CA 1
ATOM 1686 C C . ARG A 1 206 ? 10.391 -7.902 15.039 1 29.55 206 ARG A C 1
ATOM 1688 O O . ARG A 1 206 ? 11.18 -8.195 15.938 1 29.55 206 ARG A O 1
ATOM 1695 N N . HIS A 1 207 ? 10.273 -6.676 15.367 1 24.11 207 HIS A N 1
ATOM 1696 C CA . HIS A 1 207 ? 9.906 -6.453 16.766 1 24.11 207 HIS A CA 1
ATOM 1697 C C . HIS A 1 207 ? 8.742 -7.355 17.172 1 24.11 207 HIS A C 1
ATOM 1699 O O . HIS A 1 207 ? 7.816 -7.578 16.391 1 24.11 207 HIS A O 1
ATOM 1705 N N . GLN A 1 208 ? 9.062 -8.375 17.984 1 25.2 208 GLN A N 1
ATOM 1706 C CA . GLN A 1 208 ? 8.188 -9.117 18.891 1 25.2 208 GLN A CA 1
ATOM 1707 C C . GLN A 1 208 ? 7.047 -8.242 19.391 1 25.2 208 GLN A C 1
ATOM 1709 O O . GLN A 1 208 ? 7.266 -7.312 20.172 1 25.2 208 GLN A O 1
ATOM 1714 N N . HIS A 1 209 ? 6.262 -7.879 18.594 1 28.12 209 HIS A N 1
ATOM 1715 C CA . HIS A 1 209 ? 5.031 -7.285 19.109 1 28.12 209 HIS A CA 1
ATOM 1716 C C . HIS A 1 209 ? 4.477 -8.102 20.266 1 28.12 209 HIS A C 1
ATOM 1718 O O . HIS A 1 209 ? 4.262 -9.305 20.141 1 28.12 209 HIS A O 1
ATOM 1724 N N . ARG A 1 210 ? 4.867 -7.75 21.469 1 28.05 210 ARG A N 1
ATOM 1725 C CA . ARG A 1 210 ? 4.188 -8.242 22.672 1 28.05 210 ARG A CA 1
ATOM 1726 C C . ARG A 1 210 ? 2.678 -8.281 22.453 1 28.05 210 ARG A C 1
ATOM 1728 O O . ARG A 1 210 ? 2.086 -7.324 21.969 1 28.05 210 ARG A O 1
ATOM 1735 N N . LYS A 1 211 ? 2.154 -9.531 22.453 1 32.94 211 LYS A N 1
ATOM 1736 C CA . LYS A 1 211 ? 0.791 -9.992 22.703 1 32.94 211 LYS A CA 1
ATOM 1737 C C . LYS A 1 211 ? 0.125 -9.156 23.797 1 32.94 211 LYS A C 1
ATOM 1739 O O . LYS A 1 211 ? 0.319 -9.406 24.984 1 32.94 211 LYS A O 1
ATOM 1744 N N . HIS A 1 212 ? 0.163 -7.863 23.797 1 27.44 212 HIS A N 1
ATOM 1745 C CA . HIS A 1 212 ? -0.675 -7.414 24.891 1 27.44 212 HIS A CA 1
ATOM 1746 C C . HIS A 1 212 ? -2.125 -7.844 24.703 1 27.44 212 HIS A C 1
ATOM 1748 O O . HIS A 1 212 ? -2.807 -7.348 23.797 1 27.44 212 HIS A O 1
ATOM 1754 N N . ASN A 1 213 ? -2.357 -9.109 24.891 1 29.05 213 ASN A N 1
ATOM 1755 C CA . ASN A 1 213 ? -3.688 -9.609 25.234 1 29.05 213 ASN A CA 1
ATOM 1756 C C . ASN A 1 213 ? -4.371 -8.719 26.266 1 29.05 213 ASN A C 1
ATOM 1758 O O . ASN A 1 213 ? -4.105 -8.828 27.469 1 29.05 213 ASN A O 1
ATOM 1762 N N . HIS A 1 214 ? -4.488 -7.492 26.141 1 30.11 214 HIS A N 1
ATOM 1763 C CA . HIS A 1 214 ? -5.414 -6.98 27.156 1 30.11 214 HIS A CA 1
ATOM 1764 C C . HIS A 1 214 ? -6.723 -7.766 27.141 1 30.11 214 HIS A C 1
ATOM 1766 O O . HIS A 1 214 ? -7.445 -7.77 26.156 1 30.11 214 HIS A O 1
ATOM 1772 N N . ARG A 1 215 ? -6.801 -8.789 27.922 1 33.72 215 ARG A N 1
ATOM 1773 C CA . ARG A 1 215 ? -8.008 -9.461 28.375 1 33.72 215 ARG A CA 1
ATOM 1774 C C . ARG A 1 215 ? -9.07 -8.453 28.812 1 33.72 215 ARG A C 1
ATOM 1776 O O . ARG A 1 215 ? -8.961 -7.855 29.875 1 33.72 215 ARG A O 1
ATOM 1783 N N . LEU A 1 216 ? -9.641 -7.617 27.922 1 35.53 216 LEU A N 1
ATOM 1784 C CA . LEU A 1 216 ? -10.891 -7.023 28.391 1 35.53 216 LEU A CA 1
ATOM 1785 C C . LEU A 1 216 ? -11.805 -8.086 28.984 1 35.53 216 LEU A C 1
ATOM 1787 O O . LEU A 1 216 ? -12.266 -8.984 28.281 1 35.53 216 LEU A O 1
ATOM 1791 N N . THR A 1 217 ? -11.703 -8.547 30.156 1 35.91 217 THR A N 1
ATOM 1792 C CA . THR A 1 217 ? -12.492 -9.43 31 1 35.91 217 THR A CA 1
ATOM 1793 C C . THR A 1 217 ? -13.977 -9.078 30.922 1 35.91 217 THR A C 1
ATOM 1795 O O . THR A 1 217 ? -14.812 -9.742 31.531 1 35.91 217 THR A O 1
ATOM 1798 N N . GLY A 1 218 ? -14.391 -7.785 30.891 1 39.47 218 GLY A N 1
ATOM 1799 C CA . GLY A 1 218 ? -15.805 -7.699 31.234 1 39.47 218 GLY A CA 1
ATOM 1800 C C . GLY A 1 218 ? -16.703 -8.422 30.25 1 39.47 218 GLY A C 1
ATOM 1801 O O . GLY A 1 218 ? -16.234 -8.945 29.234 1 39.47 218 GLY A O 1
ATOM 1802 N N . PRO A 1 219 ? -18.109 -8.492 30.344 1 45.78 219 PRO A N 1
ATOM 1803 C CA . PRO A 1 219 ? -19 -9.156 29.391 1 45.78 219 PRO A CA 1
ATOM 1804 C C . PRO A 1 219 ? -18.531 -8.992 27.938 1 45.78 219 PRO A C 1
ATOM 1806 O O . PRO A 1 219 ? -18.219 -7.883 27.5 1 45.78 219 PRO A O 1
ATOM 1809 N N . GLU A 1 220 ? -17.766 -9.938 27.156 1 50.88 220 GLU A N 1
ATOM 1810 C CA . GLU A 1 220 ? -16.875 -10.125 26.016 1 50.88 220 GLU A CA 1
ATOM 1811 C C . GLU A 1 220 ? -17.422 -9.438 24.766 1 50.88 220 GLU A C 1
ATOM 1813 O O . GLU A 1 220 ? -18.266 -9.992 24.062 1 50.88 220 GLU A O 1
ATOM 1818 N N . LYS A 1 221 ? -17.734 -8.172 24.609 1 67 221 LYS A N 1
ATOM 1819 C CA . LYS A 1 221 ? -18.25 -7.453 23.453 1 67 221 LYS A CA 1
ATOM 1820 C C . LYS A 1 221 ? -17.531 -7.855 22.172 1 67 221 LYS A C 1
ATOM 1822 O O . LYS A 1 221 ? -16.312 -8.023 22.172 1 67 221 LYS A O 1
ATOM 1827 N N . ASN A 1 222 ? -18.219 -8.469 21.141 1 87.56 222 ASN A N 1
ATOM 1828 C CA . ASN A 1 222 ? -17.828 -9 19.844 1 87.56 222 ASN A CA 1
ATOM 1829 C C . ASN A 1 222 ? -17.312 -7.902 18.922 1 87.56 222 ASN A C 1
ATOM 1831 O O . ASN A 1 222 ? -18 -7.531 17.953 1 87.56 222 ASN A O 1
ATOM 1835 N N . PHE A 1 223 ? -16.125 -7.398 19.312 1 93.62 223 PHE A N 1
ATOM 1836 C CA . PHE A 1 223 ? -15.531 -6.336 18.5 1 93.62 223 PHE A CA 1
ATOM 1837 C C . PHE A 1 223 ? -14.703 -6.918 17.359 1 93.62 223 PHE A C 1
ATOM 1839 O O . PHE A 1 223 ? -14.32 -8.094 17.406 1 93.62 223 PHE A O 1
ATOM 1846 N N . CYS A 1 224 ? -14.5 -6.133 16.453 1 96.31 224 CYS A N 1
ATOM 1847 C CA . CYS A 1 224 ? -13.734 -6.484 15.258 1 96.31 224 CYS A CA 1
ATOM 1848 C C . CYS A 1 224 ? -12.383 -7.078 15.633 1 96.31 224 CYS A C 1
ATOM 1850 O O . CYS A 1 224 ? -11.586 -6.438 16.312 1 96.31 224 CYS A O 1
ATOM 1852 N N . ARG A 1 225 ? -12.141 -8.273 15.172 1 96.06 225 ARG A N 1
ATOM 1853 C CA . ARG A 1 225 ? -10.867 -8.945 15.445 1 96.06 225 ARG A CA 1
ATOM 1854 C C . ARG A 1 225 ? -10.633 -10.086 14.461 1 96.06 225 ARG A C 1
ATOM 1856 O O . ARG A 1 225 ? -11.555 -10.523 13.773 1 96.06 225 ARG A O 1
ATOM 1863 N N . ARG A 1 226 ? -9.406 -10.523 14.453 1 97.12 226 ARG A N 1
ATOM 1864 C CA . ARG A 1 226 ? -9.031 -11.672 13.633 1 97.12 226 ARG A CA 1
ATOM 1865 C C . ARG A 1 226 ? -9.414 -12.984 14.305 1 97.12 226 ARG A C 1
ATOM 1867 O O . ARG A 1 226 ? -9.18 -13.164 15.508 1 97.12 226 ARG A O 1
ATOM 1874 N N . LYS A 1 227 ? -10.023 -13.836 13.617 1 97.38 227 LYS A N 1
ATOM 1875 C CA . LYS A 1 227 ? -10.414 -15.164 14.094 1 97.38 227 LYS A CA 1
ATOM 1876 C C . LYS A 1 227 ? -9.883 -16.266 13.18 1 97.38 227 LYS A C 1
ATOM 1878 O O . LYS A 1 227 ? -9.547 -16 12.023 1 97.38 227 LYS A O 1
ATOM 1883 N N . GLU A 1 228 ? -9.875 -17.438 13.68 1 97.06 228 GLU A N 1
ATOM 1884 C CA . GLU A 1 228 ? -9.359 -18.578 12.906 1 97.06 228 GLU A CA 1
ATOM 1885 C C . GLU A 1 228 ? -10.344 -19 11.828 1 97.06 228 GLU A C 1
ATOM 1887 O O . GLU A 1 228 ? -11.562 -19 12.039 1 97.06 228 GLU A O 1
ATOM 1892 N N . LEU A 1 229 ? -9.789 -19.297 10.719 1 96.81 229 LEU A N 1
ATOM 1893 C CA . LEU A 1 229 ? -10.516 -19.891 9.602 1 96.81 229 LEU A CA 1
ATOM 1894 C C . LEU A 1 229 ? -9.609 -20.797 8.789 1 96.81 229 LEU A C 1
ATOM 1896 O O . LEU A 1 229 ? -8.625 -20.344 8.203 1 96.81 229 LEU A O 1
ATOM 1900 N N . GLN A 1 230 ? -9.906 -21.984 8.82 1 96.19 230 GLN A N 1
ATOM 1901 C CA . GLN A 1 230 ? -9.18 -22.953 8.008 1 96.19 230 GLN A CA 1
ATOM 1902 C C . GLN A 1 230 ? -9.914 -23.25 6.703 1 96.19 230 GLN A C 1
ATOM 1904 O O . GLN A 1 230 ? -11.117 -23.516 6.711 1 96.19 230 GLN A O 1
ATOM 1909 N N . VAL A 1 231 ? -9.18 -23.141 5.645 1 94.12 231 VAL A N 1
ATOM 1910 C CA . VAL A 1 231 ? -9.766 -23.406 4.336 1 94.12 231 VAL A CA 1
ATOM 1911 C C . VAL A 1 231 ? -9.18 -24.703 3.766 1 94.12 231 VAL A C 1
ATOM 1913 O O . VAL A 1 231 ? -7.961 -24.828 3.635 1 94.12 231 VAL A O 1
ATOM 1916 N N . ASN A 1 232 ? -10.062 -25.562 3.463 1 92.38 232 ASN A N 1
ATOM 1917 C CA . ASN A 1 232 ? -9.703 -26.812 2.783 1 92.38 232 ASN A CA 1
ATOM 1918 C C . ASN A 1 232 ? -10.141 -26.781 1.32 1 92.38 232 ASN A C 1
ATOM 1920 O O . ASN A 1 232 ? -11.328 -26.672 1.022 1 92.38 232 ASN A O 1
ATOM 1924 N N . PHE A 1 233 ? -9.18 -26.984 0.422 1 88.5 233 PHE A N 1
ATOM 1925 C CA . PHE A 1 233 ? -9.484 -26.875 -1 1 88.5 233 PHE A CA 1
ATOM 1926 C C . PHE A 1 233 ? -10.398 -28 -1.453 1 88.5 233 PHE A C 1
ATOM 1928 O O . PHE A 1 233 ? -11.102 -27.875 -2.461 1 88.5 233 PHE A O 1
ATOM 1935 N N . SER A 1 234 ? -10.422 -29.062 -0.729 1 86.25 234 SER A N 1
ATOM 1936 C CA . SER A 1 234 ? -11.328 -30.156 -1.052 1 86.25 234 SER A CA 1
ATOM 1937 C C . SER A 1 234 ? -12.781 -29.734 -0.857 1 86.25 234 SER A C 1
ATOM 1939 O O . SER A 1 234 ? -13.672 -30.188 -1.586 1 86.25 234 SER A O 1
ATOM 1941 N N . GLU A 1 235 ? -12.984 -28.859 0.161 1 82.69 235 GLU A N 1
ATOM 1942 C CA . GLU A 1 235 ? -14.336 -28.375 0.443 1 82.69 235 GLU A CA 1
ATOM 1943 C C . GLU A 1 235 ? -14.836 -27.453 -0.668 1 82.69 235 GLU A C 1
ATOM 1945 O O . GLU A 1 235 ? -16.047 -27.281 -0.834 1 82.69 235 GLU A O 1
ATOM 1950 N N . LEU A 1 236 ? -13.945 -26.938 -1.392 1 80.12 236 LEU A N 1
ATOM 1951 C CA . LEU A 1 236 ? -14.281 -26.062 -2.506 1 80.12 236 LEU A CA 1
ATOM 1952 C C . LEU A 1 236 ? -14.266 -26.828 -3.824 1 80.12 236 LEU A C 1
ATOM 1954 O O . LEU A 1 236 ? -14.438 -26.234 -4.895 1 80.12 236 LEU A O 1
ATOM 1958 N N . ASN A 1 237 ? -13.914 -28.125 -3.742 1 80.06 237 ASN A N 1
ATOM 1959 C CA . ASN A 1 237 ? -13.836 -29.016 -4.895 1 80.06 237 ASN A CA 1
ATOM 1960 C C . ASN A 1 237 ? -12.656 -28.672 -5.793 1 80.06 237 ASN A C 1
ATOM 1962 O O . ASN A 1 237 ? -12.766 -28.703 -7.016 1 80.06 237 ASN A O 1
ATOM 1966 N N . TRP A 1 238 ? -11.578 -28.203 -5.172 1 80.31 238 TRP A N 1
ATOM 1967 C CA . TRP A 1 238 ? -10.383 -27.812 -5.922 1 80.31 238 TRP A CA 1
ATOM 1968 C C . TRP A 1 238 ? -9.281 -28.859 -5.758 1 80.31 238 TRP A C 1
ATOM 1970 O O . TRP A 1 238 ? -8.156 -28.656 -6.207 1 80.31 238 TRP A O 1
ATOM 1980 N N . GLN A 1 239 ? -9.602 -29.922 -5.215 1 81.38 239 GLN A N 1
ATOM 1981 C CA . GLN A 1 239 ? -8.617 -30.938 -4.875 1 81.38 239 GLN A CA 1
ATOM 1982 C C . GLN A 1 239 ? -8.07 -31.609 -6.129 1 81.38 239 GLN A C 1
ATOM 1984 O O . GLN A 1 239 ? -7 -32.219 -6.09 1 81.38 239 GLN A O 1
ATOM 1989 N N . ASP A 1 240 ? -8.773 -31.5 -7.207 1 80.69 240 ASP A N 1
ATOM 1990 C CA . ASP A 1 240 ? -8.375 -32.219 -8.406 1 80.69 240 ASP A CA 1
ATOM 1991 C C . ASP A 1 240 ? -7.227 -31.516 -9.117 1 80.69 240 ASP A C 1
ATOM 1993 O O . ASP A 1 240 ? -6.492 -32.125 -9.898 1 80.69 240 ASP A O 1
ATOM 1997 N N . TRP A 1 241 ? -7.133 -30.281 -8.828 1 82.06 241 TRP A N 1
ATOM 1998 C CA . TRP A 1 241 ? -6.102 -29.578 -9.586 1 82.06 241 TRP A CA 1
ATOM 1999 C C . TRP A 1 241 ? -5.102 -28.906 -8.656 1 82.06 241 TRP A C 1
ATOM 2001 O O . TRP A 1 241 ? -3.982 -28.578 -9.062 1 82.06 241 TRP A O 1
ATOM 2011 N N . ILE A 1 242 ? -5.457 -28.656 -7.461 1 88.81 242 ILE A N 1
ATOM 2012 C CA . ILE A 1 242 ? -4.496 -28.109 -6.504 1 88.81 242 ILE A CA 1
ATOM 2013 C C . ILE A 1 242 ? -3.707 -29.25 -5.867 1 88.81 242 ILE A C 1
ATOM 2015 O O . ILE A 1 242 ? -4.293 -30.172 -5.297 1 88.81 242 ILE A O 1
ATOM 2019 N N . LEU A 1 243 ? -2.447 -29.172 -6.051 1 91.25 243 LEU A N 1
ATOM 2020 C CA . LEU A 1 243 ? -1.582 -30.203 -5.496 1 91.25 243 LEU A CA 1
ATOM 2021 C C . LEU A 1 243 ? -1.131 -29.844 -4.086 1 91.25 243 LEU A C 1
ATOM 2023 O O . LEU A 1 243 ? -1.047 -30.703 -3.211 1 91.25 243 LEU A O 1
ATOM 2027 N N . ALA A 1 244 ? -0.74 -28.562 -3.92 1 93.56 244 ALA A N 1
ATOM 2028 C CA . ALA A 1 244 ? -0.317 -28.078 -2.609 1 93.56 244 ALA A CA 1
ATOM 2029 C C . ALA A 1 244 ? -0.54 -26.578 -2.482 1 93.56 244 ALA A C 1
ATOM 2031 O O . ALA A 1 244 ? -0.4 -25.844 -3.461 1 93.56 244 ALA A O 1
ATOM 2032 N N . PRO A 1 245 ? -0.9 -26.047 -1.273 1 94.94 245 PRO A N 1
ATOM 2033 C CA . PRO A 1 245 ? -1.255 -26.875 -0.116 1 94.94 245 PRO A CA 1
ATOM 2034 C C . PRO A 1 245 ? -2.666 -27.453 -0.213 1 94.94 245 PRO A C 1
ATOM 2036 O O . PRO A 1 245 ? -3.451 -27.031 -1.064 1 94.94 245 PRO A O 1
ATOM 2039 N N . LEU A 1 246 ? -2.922 -28.469 0.658 1 93.38 246 LEU A N 1
ATOM 2040 C CA . LEU A 1 246 ? -4.262 -29.047 0.685 1 93.38 246 LEU A CA 1
ATOM 2041 C C . LEU A 1 246 ? -5.215 -28.156 1.489 1 93.38 246 LEU A C 1
ATOM 2043 O O . LEU A 1 246 ? -6.41 -28.094 1.195 1 93.38 246 LEU A O 1
ATOM 2047 N N . SER A 1 247 ? -4.629 -27.562 2.494 1 95.25 247 SER A N 1
ATOM 2048 C CA . SER A 1 247 ? -5.352 -26.625 3.352 1 95.25 247 SER A CA 1
ATOM 2049 C C . SER A 1 247 ? -4.426 -25.531 3.883 1 95.25 247 SER A C 1
ATOM 2051 O O . SER A 1 247 ? -3.201 -25.656 3.799 1 95.25 247 SER A O 1
ATOM 2053 N N . TYR A 1 248 ? -5.023 -24.438 4.246 1 95.81 248 TYR A N 1
ATOM 2054 C CA . TYR A 1 248 ? -4.219 -23.359 4.812 1 95.81 248 TYR A CA 1
ATOM 2055 C C . TYR A 1 248 ? -5.035 -22.516 5.785 1 95.81 248 TYR A C 1
ATOM 2057 O O . TYR A 1 248 ? -6.266 -22.594 5.801 1 95.81 248 TYR A O 1
ATOM 2065 N N . SER A 1 249 ? -4.348 -21.828 6.617 1 97.56 249 SER A N 1
ATOM 2066 C CA . SER A 1 249 ? -4.996 -20.938 7.562 1 97.56 249 SER A CA 1
ATOM 2067 C C . SER A 1 249 ? -5.258 -19.562 6.938 1 97.56 249 SER A C 1
ATOM 2069 O O . SER A 1 249 ? -4.367 -18.719 6.895 1 97.56 249 SER A O 1
ATOM 2071 N N . ALA A 1 250 ? -6.438 -19.344 6.551 1 97.44 250 ALA A N 1
ATOM 2072 C CA . ALA A 1 250 ? -6.812 -18.094 5.891 1 97.44 250 ALA A CA 1
ATOM 2073 C C . ALA A 1 250 ? -7.109 -17 6.914 1 97.44 250 ALA A C 1
ATOM 2075 O O . ALA A 1 250 ? -6.926 -15.812 6.641 1 97.44 250 ALA A O 1
ATOM 2076 N N . TYR A 1 251 ? -7.586 -17.422 8.07 1 98.31 251 TYR A N 1
ATOM 2077 C CA . TYR A 1 251 ? -8.102 -16.516 9.086 1 98.31 251 TYR A CA 1
ATOM 2078 C C . TYR A 1 251 ? -9.25 -15.68 8.539 1 98.31 251 TYR A C 1
ATOM 2080 O O . TYR A 1 251 ? -9.672 -15.867 7.391 1 98.31 251 TYR A O 1
ATOM 2088 N N . GLN A 1 252 ? -9.922 -14.953 9.383 1 97.94 252 GLN A N 1
ATOM 2089 C CA . GLN A 1 252 ? -11.055 -14.109 9.023 1 97.94 252 GLN A CA 1
ATOM 2090 C C . GLN A 1 252 ? -11.211 -12.938 9.992 1 97.94 252 GLN A C 1
ATOM 2092 O O . GLN A 1 252 ? -10.625 -12.945 11.078 1 97.94 252 GLN A O 1
ATOM 2097 N N . CYS A 1 253 ? -11.844 -11.891 9.539 1 97.62 253 CYS A N 1
ATOM 2098 C CA . CYS A 1 253 ? -12.164 -10.742 10.391 1 97.62 253 CYS A CA 1
ATOM 2099 C C . CYS A 1 253 ? -13.641 -10.727 10.75 1 97.62 253 CYS A C 1
ATOM 2101 O O . CYS A 1 253 ? -14.5 -10.75 9.859 1 97.62 253 CYS A O 1
ATOM 2103 N N . GLN A 1 254 ? -13.93 -10.695 12.023 1 95.81 254 GLN A N 1
ATOM 2104 C CA . GLN A 1 254 ? -15.297 -10.711 12.523 1 95.81 254 GLN A CA 1
ATOM 2105 C C . GLN A 1 254 ? -15.477 -9.742 13.688 1 95.81 254 GLN A C 1
ATOM 2107 O O . GLN A 1 254 ? -14.516 -9.461 14.414 1 95.81 254 GLN A O 1
ATOM 2112 N N . GLY A 1 255 ? -16.766 -9.344 13.836 1 95 255 GLY A N 1
ATOM 2113 C CA . GLY A 1 255 ? -17.094 -8.469 14.961 1 95 255 GLY A CA 1
ATOM 2114 C C . GLY A 1 255 ? -17.578 -7.098 14.523 1 95 255 GLY A C 1
ATOM 2115 O O . GLY A 1 255 ? -17.516 -6.754 13.344 1 95 255 GLY A O 1
ATOM 2116 N N . ASP A 1 256 ? -18.016 -6.34 15.516 1 94.19 256 ASP A N 1
ATOM 2117 C CA . ASP A 1 256 ? -18.594 -5.023 15.242 1 94.19 256 ASP A CA 1
ATOM 2118 C C . ASP A 1 256 ? -17.547 -3.926 15.414 1 94.19 256 ASP A C 1
ATOM 2120 O O . ASP A 1 256 ? -16.594 -4.082 16.188 1 94.19 256 ASP A O 1
ATOM 2124 N N . CYS A 1 257 ? -17.703 -2.896 14.648 1 93.94 257 CYS A N 1
ATOM 2125 C CA . CYS A 1 257 ? -16.906 -1.682 14.812 1 93.94 257 CYS A CA 1
ATOM 2126 C C . CYS A 1 257 ? -17.625 -0.675 15.695 1 93.94 257 CYS A C 1
ATOM 2128 O O . CYS A 1 257 ? -18.562 -0.001 15.25 1 93.94 257 CYS A O 1
ATOM 2130 N N . PRO A 1 258 ? -17.109 -0.618 16.828 1 89.94 258 PRO A N 1
ATOM 2131 C CA . PRO A 1 258 ? -17.812 0.246 17.781 1 89.94 258 PRO A CA 1
ATOM 2132 C C . PRO A 1 258 ? -17.656 1.73 17.453 1 89.94 258 PRO A C 1
ATOM 2134 O O . PRO A 1 258 ? -16.688 2.123 16.797 1 89.94 258 PRO A O 1
ATOM 2137 N N . ILE A 1 259 ? -18.625 2.529 17.875 1 83.75 259 ILE A N 1
ATOM 2138 C CA . ILE A 1 259 ? -18.547 3.982 17.75 1 83.75 259 ILE A CA 1
ATOM 2139 C C . ILE A 1 259 ? -18.469 4.613 19.141 1 83.75 259 ILE A C 1
ATOM 2141 O O . ILE A 1 259 ? -19.312 4.34 19.984 1 83.75 259 ILE A O 1
ATOM 2145 N N . PRO A 1 260 ? -17.484 5.344 19.422 1 80.56 260 PRO A N 1
ATOM 2146 C CA . PRO A 1 260 ? -16.453 5.836 18.516 1 80.56 260 PRO A CA 1
ATOM 2147 C C . PRO A 1 260 ? -15.32 4.824 18.312 1 80.56 260 PRO A C 1
ATOM 2149 O O . PRO A 1 260 ? -15.008 4.051 19.219 1 80.56 260 PRO A O 1
ATOM 2152 N N . LEU A 1 261 ? -14.859 4.941 17.062 1 84.06 261 LEU A N 1
ATOM 2153 C CA . LEU A 1 261 ? -13.758 4.039 16.719 1 84.06 261 LEU A CA 1
ATOM 2154 C C . LEU A 1 261 ? -12.445 4.551 17.297 1 84.06 261 LEU A C 1
ATOM 2156 O O . LEU A 1 261 ? -12.133 5.738 17.188 1 84.06 261 LEU A O 1
ATOM 2160 N N . SER A 1 262 ? -11.727 3.691 17.953 1 76.12 262 SER A N 1
ATOM 2161 C CA . SER A 1 262 ? -10.398 4.027 18.453 1 76.12 262 SER A CA 1
ATOM 2162 C C . SER A 1 262 ? -9.312 3.512 17.5 1 76.12 262 SER A C 1
ATOM 2164 O O . SER A 1 262 ? -9.609 2.832 16.516 1 76.12 262 SER A O 1
ATOM 2166 N N . ASN A 1 263 ? -8.07 3.887 17.812 1 72.12 263 ASN A N 1
ATOM 2167 C CA . ASN A 1 263 ? -6.914 3.477 17.016 1 72.12 263 ASN A CA 1
ATOM 2168 C C . ASN A 1 263 ? -6.703 1.967 17.062 1 72.12 263 ASN A C 1
ATOM 2170 O O . ASN A 1 263 ? -6.102 1.388 16.156 1 72.12 263 ASN A O 1
ATOM 2174 N N . HIS A 1 264 ? -7.344 1.361 18 1 79 264 HIS A N 1
ATOM 2175 C CA . HIS A 1 264 ? -7.152 -0.07 18.203 1 79 264 HIS A CA 1
ATOM 2176 C C . HIS A 1 264 ? -7.828 -0.879 17.094 1 79 264 HIS A C 1
ATOM 2178 O O . HIS A 1 264 ? -7.484 -2.045 16.875 1 79 264 HIS A O 1
ATOM 2184 N N . PHE A 1 265 ? -8.664 -0.218 16.438 1 89.88 265 PHE A N 1
ATOM 2185 C CA . PHE A 1 265 ? -9.43 -0.936 15.422 1 89.88 265 PHE A CA 1
ATOM 2186 C C . PHE A 1 265 ? -8.875 -0.667 14.031 1 89.88 265 PHE A C 1
ATOM 2188 O O . PHE A 1 265 ? -9.562 -0.878 13.023 1 89.88 265 PHE A O 1
ATOM 2195 N N . ASN A 1 266 ? -7.605 -0.199 14 1 91.19 266 ASN A N 1
ATOM 2196 C CA . ASN A 1 266 ? -6.957 0.089 12.727 1 91.19 266 ASN A CA 1
ATOM 2197 C C . ASN A 1 266 ? -7.895 0.817 11.773 1 91.19 266 ASN A C 1
ATOM 2199 O O . ASN A 1 266 ? -7.98 0.467 10.594 1 91.19 266 ASN A O 1
ATOM 2203 N N . ALA A 1 267 ? -8.625 1.782 12.305 1 93.12 267 ALA A N 1
ATOM 2204 C CA . ALA A 1 267 ? -9.648 2.467 11.523 1 93.12 267 ALA A CA 1
ATOM 2205 C C . ALA A 1 267 ? -9.039 3.59 10.688 1 93.12 267 ALA A C 1
ATOM 2207 O O . ALA A 1 267 ? -8.125 4.281 11.141 1 93.12 267 ALA A O 1
ATOM 2208 N N . THR A 1 268 ? -9.484 3.715 9.438 1 93 268 THR A N 1
ATOM 2209 C CA . THR A 1 268 ? -9.141 4.887 8.633 1 93 268 THR A CA 1
ATOM 2210 C C . THR A 1 268 ? -9.906 6.113 9.117 1 93 268 THR A C 1
ATOM 2212 O O . THR A 1 268 ? -10.914 5.988 9.812 1 93 268 THR A O 1
ATOM 2215 N N . ASN A 1 269 ? -9.383 7.289 8.766 1 90.88 269 ASN A N 1
ATOM 2216 C CA . ASN A 1 269 ? -10.109 8.508 9.094 1 90.88 269 ASN A CA 1
ATOM 2217 C C . ASN A 1 269 ? -11.523 8.492 8.508 1 90.88 269 ASN A C 1
ATOM 2219 O O . ASN A 1 269 ? -12.477 8.938 9.156 1 90.88 269 ASN A O 1
ATOM 2223 N N . HIS A 1 270 ? -11.641 7.902 7.355 1 95.31 270 HIS A N 1
ATOM 2224 C CA . HIS A 1 270 ? -12.953 7.793 6.723 1 95.31 270 HIS A CA 1
ATOM 2225 C C . HIS A 1 270 ? -13.891 6.922 7.555 1 95.31 270 HIS A C 1
ATOM 2227 O O . HIS A 1 270 ? -15.062 7.258 7.73 1 95.31 270 HIS A O 1
ATOM 2233 N N . ALA A 1 271 ? -13.328 5.832 8.031 1 95.38 271 ALA A N 1
ATOM 2234 C CA . ALA A 1 271 ? -14.141 4.918 8.828 1 95.38 271 ALA A CA 1
ATOM 2235 C C . ALA A 1 271 ? -14.633 5.594 10.109 1 95.38 271 ALA A C 1
ATOM 2237 O O . ALA A 1 271 ? -15.766 5.363 10.539 1 95.38 271 ALA A O 1
ATOM 2238 N N . ILE A 1 272 ? -13.812 6.344 10.68 1 91.25 272 ILE A N 1
ATOM 2239 C CA . ILE A 1 272 ? -14.164 7.066 11.898 1 91.25 272 ILE A CA 1
ATOM 2240 C C . ILE A 1 272 ? -15.32 8.023 11.617 1 91.25 272 ILE A C 1
ATOM 2242 O O . ILE A 1 272 ? -16.312 8.031 12.344 1 91.25 272 ILE A O 1
ATOM 2246 N N . ILE A 1 273 ? -15.18 8.789 10.562 1 91.06 273 ILE A N 1
ATO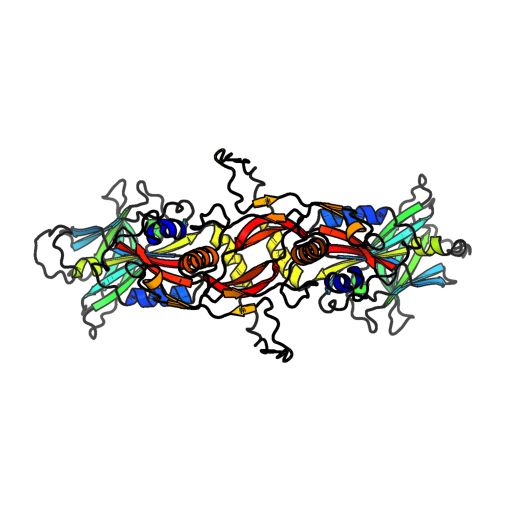M 2247 C CA . ILE A 1 273 ? -16.203 9.758 10.188 1 91.06 273 ILE A CA 1
ATOM 2248 C C . ILE A 1 273 ? -17.484 9.031 9.812 1 91.06 273 ILE A C 1
ATOM 2250 O O . ILE A 1 273 ? -18.578 9.438 10.227 1 91.06 273 ILE A O 1
ATOM 2254 N N . GLN A 1 274 ? -17.328 7.984 9.062 1 93.12 274 GLN A N 1
ATOM 2255 C CA . GLN A 1 274 ? -18.453 7.164 8.664 1 93.12 274 GLN A CA 1
ATOM 2256 C C . GLN A 1 274 ? -19.219 6.652 9.883 1 93.12 274 GLN A C 1
ATOM 2258 O O . GLN A 1 274 ? -20.453 6.672 9.906 1 93.12 274 GLN A O 1
ATOM 2263 N N . GLY A 1 275 ? -18.453 6.133 10.828 1 91.69 275 GLY A N 1
ATOM 2264 C CA . GLY A 1 275 ? -19.062 5.664 12.055 1 91.69 275 GLY A CA 1
ATOM 2265 C C . GLY A 1 275 ? -19.844 6.742 12.781 1 91.69 275 GLY A C 1
ATOM 2266 O O . GLY A 1 275 ? -20.953 6.488 13.273 1 91.69 275 GLY A O 1
ATOM 2267 N N . LEU A 1 276 ? -19.328 7.887 12.828 1 89 276 LEU A N 1
ATOM 2268 C CA . LEU A 1 276 ? -19.984 9 13.5 1 89 276 LEU A CA 1
ATOM 2269 C C . LEU A 1 276 ? -21.281 9.375 12.789 1 89 276 LEU A C 1
ATOM 2271 O O . LEU A 1 276 ? -22.312 9.57 13.438 1 89 276 LEU A O 1
ATOM 2275 N N . ILE A 1 277 ? -21.219 9.469 11.531 1 91.12 277 ILE A N 1
ATOM 2276 C CA . ILE A 1 277 ? -22.391 9.836 10.758 1 91.12 277 ILE A CA 1
ATOM 2277 C C . ILE A 1 277 ? -23.469 8.758 10.906 1 91.12 277 ILE A C 1
ATOM 2279 O O . ILE A 1 277 ? -24.641 9.062 11.055 1 91.12 277 ILE A O 1
ATOM 2283 N N . ASN A 1 278 ? -22.969 7.527 10.828 1 92.56 278 ASN A N 1
ATOM 2284 C CA . ASN A 1 278 ? -23.906 6.418 10.969 1 92.56 278 ASN A CA 1
ATOM 2285 C C . ASN A 1 278 ? -24.625 6.453 12.312 1 92.56 278 ASN A C 1
ATOM 2287 O O . ASN A 1 278 ? -25.797 6.082 12.414 1 92.56 278 ASN A O 1
ATOM 2291 N N . SER A 1 279 ? -23.906 6.82 13.359 1 88.88 279 SER A N 1
ATOM 2292 C CA . SER A 1 279 ? -24.5 6.898 14.695 1 88.88 279 SER A CA 1
ATOM 2293 C C . SER A 1 279 ? -25.594 7.957 14.758 1 88.88 279 SER A C 1
ATOM 2295 O O . SER A 1 279 ? -26.531 7.832 15.539 1 88.88 279 SER A O 1
ATOM 2297 N N . ILE A 1 280 ? -25.516 8.945 13.914 1 86.5 280 ILE A N 1
ATOM 2298 C CA . ILE A 1 280 ? -26.484 10.039 13.883 1 86.5 280 ILE A CA 1
ATOM 2299 C C . ILE A 1 280 ? -27.625 9.695 12.922 1 86.5 280 ILE A C 1
ATOM 2301 O O . ILE A 1 280 ? -28.797 9.906 13.242 1 86.5 280 ILE A O 1
ATOM 2305 N N . ASN A 1 281 ? -27.234 9.148 11.773 1 90.12 281 ASN A N 1
ATOM 2306 C CA . ASN A 1 281 ? -28.188 8.812 10.727 1 90.12 281 ASN A CA 1
ATOM 2307 C C . ASN A 1 281 ? -27.812 7.523 10.008 1 90.12 281 ASN A C 1
ATOM 2309 O O . ASN A 1 281 ? -27.156 7.566 8.953 1 90.12 281 ASN A O 1
ATOM 2313 N N . PRO A 1 282 ? -28.344 6.43 10.43 1 91.75 282 PRO A N 1
ATOM 2314 C CA . PRO A 1 282 ? -27.969 5.129 9.883 1 91.75 282 PRO A CA 1
ATOM 2315 C C . PRO A 1 282 ? -28.438 4.934 8.445 1 91.75 282 PRO A C 1
ATOM 2317 O O . PRO A 1 282 ? -27.922 4.066 7.73 1 91.75 282 PRO A O 1
ATOM 2320 N N . SER A 1 283 ? -29.359 5.684 8.016 1 92 283 SER A N 1
ATOM 2321 C CA . SER A 1 283 ? -29.891 5.527 6.664 1 92 283 SER A CA 1
ATOM 2322 C C . SER A 1 283 ? -28.984 6.203 5.641 1 92 283 SER A C 1
ATOM 2324 O O . SER A 1 283 ? -29.047 5.891 4.449 1 92 283 SER A O 1
ATOM 2326 N N . LEU A 1 284 ? -28.156 7.062 6.109 1 91.5 284 LEU A N 1
ATOM 2327 C CA . LEU A 1 284 ? -27.328 7.852 5.211 1 91.5 284 LEU A CA 1
ATOM 2328 C C . LEU A 1 284 ? -26.062 7.078 4.816 1 91.5 284 LEU A C 1
ATOM 2330 O O . LEU A 1 284 ? -25.625 7.152 3.668 1 91.5 284 LEU A O 1
ATOM 2334 N N . VAL A 1 285 ? -25.469 6.398 5.754 1 92.94 285 VAL A N 1
ATOM 2335 C CA . VAL A 1 285 ? -24.219 5.672 5.523 1 92.94 285 VAL A CA 1
ATOM 2336 C C . VAL A 1 285 ? -24.219 4.387 6.352 1 92.94 285 VAL A C 1
ATOM 2338 O O . VAL A 1 285 ? -24.609 4.395 7.52 1 92.94 285 VAL A O 1
ATOM 2341 N N . PRO A 1 286 ? -23.812 3.355 5.773 1 94.19 286 PRO A N 1
ATOM 2342 C CA . PRO A 1 286 ? -23.703 2.135 6.574 1 94.19 286 PRO A CA 1
ATOM 2343 C C . PRO A 1 286 ? -22.625 2.221 7.652 1 94.19 286 PRO A C 1
ATOM 2345 O O . PRO A 1 286 ? -21.766 3.102 7.598 1 94.19 286 PRO A O 1
ATOM 2348 N N . ALA A 1 287 ? -22.734 1.335 8.641 1 94.88 287 ALA A N 1
ATOM 2349 C CA . ALA A 1 287 ? -21.688 1.23 9.648 1 94.88 287 ALA A CA 1
ATOM 2350 C C . ALA A 1 287 ? -20.391 0.699 9.039 1 94.88 287 ALA A C 1
ATOM 2352 O O . ALA A 1 287 ? -20.422 -0.024 8.039 1 94.88 287 ALA A O 1
ATOM 2353 N N . PRO A 1 288 ? -19.234 1.065 9.602 1 96.12 288 PRO A N 1
ATOM 2354 C CA . PRO A 1 288 ? -17.984 0.473 9.141 1 96.12 288 PRO A CA 1
ATOM 2355 C C . PRO A 1 288 ? -17.953 -1.045 9.305 1 96.12 288 PRO A C 1
ATOM 2357 O O . PRO A 1 288 ? -18.609 -1.588 10.195 1 96.12 288 PRO A O 1
ATOM 2360 N N . CYS A 1 289 ? -17.203 -1.641 8.477 1 96.69 289 CYS A N 1
ATOM 2361 C CA . CYS A 1 289 ? -17.141 -3.098 8.461 1 96.69 289 CYS A CA 1
ATOM 2362 C C . CYS A 1 289 ? -15.781 -3.582 8.961 1 96.69 289 CYS A C 1
ATOM 2364 O O . CYS A 1 289 ? -14.758 -2.934 8.734 1 96.69 289 CYS A O 1
ATOM 2366 N N . CYS A 1 290 ? -15.844 -4.668 9.641 1 97.25 290 CYS A N 1
ATOM 2367 C CA . CYS A 1 290 ? -14.609 -5.336 10.047 1 97.25 290 CYS A CA 1
ATOM 2368 C C . CYS A 1 290 ? -14.023 -6.145 8.891 1 97.25 290 CYS A C 1
ATOM 2370 O O . CYS A 1 290 ? -14.609 -7.141 8.461 1 97.25 290 CYS A O 1
ATOM 2372 N N . VAL A 1 291 ? -12.828 -5.688 8.367 1 97.94 291 VAL A N 1
ATOM 2373 C CA . VAL A 1 291 ? -12.289 -6.332 7.176 1 97.94 291 VAL A CA 1
ATOM 2374 C C . VAL A 1 291 ? -10.781 -6.523 7.328 1 97.94 291 VAL A C 1
ATOM 2376 O O . VAL A 1 291 ? -10.156 -5.906 8.188 1 97.94 291 VAL A O 1
ATOM 2379 N N . PRO A 1 292 ? -10.203 -7.375 6.5 1 97.5 292 PRO A N 1
ATOM 2380 C CA . PRO A 1 292 ? -8.742 -7.516 6.52 1 97.5 292 PRO A CA 1
ATOM 2381 C C . PRO A 1 292 ? -8.023 -6.234 6.113 1 97.5 292 PRO A C 1
ATOM 2383 O O . PRO A 1 292 ? -8.414 -5.578 5.148 1 97.5 292 PRO A O 1
ATOM 2386 N N . VAL A 1 293 ? -6.996 -5.926 6.863 1 95.88 293 VAL A N 1
ATOM 2387 C CA . VAL A 1 293 ? -6.207 -4.734 6.566 1 95.88 293 VAL A CA 1
ATOM 2388 C C . VAL A 1 293 ? -4.832 -5.141 6.043 1 95.88 293 VAL A C 1
ATOM 2390 O O . VAL A 1 293 ? -4.281 -4.488 5.152 1 95.88 293 VAL A O 1
ATOM 2393 N N . GLU A 1 294 ? -4.277 -6.152 6.586 1 95.81 294 GLU A N 1
ATOM 2394 C CA . GLU A 1 294 ? -3.012 -6.738 6.152 1 95.81 294 GLU A CA 1
ATOM 2395 C C . GLU A 1 294 ? -3.172 -8.227 5.836 1 95.81 294 GLU A C 1
ATOM 2397 O O . GLU A 1 294 ? -3.762 -8.969 6.617 1 95.81 294 GLU A O 1
ATOM 2402 N N . MET A 1 295 ? -2.604 -8.547 4.688 1 96.5 295 MET A N 1
ATOM 2403 C CA . MET A 1 295 ? -2.73 -9.938 4.281 1 96.5 295 MET A CA 1
ATOM 2404 C C . MET A 1 295 ? -1.417 -10.461 3.705 1 96.5 295 MET A C 1
ATOM 2406 O O . MET A 1 295 ? -0.56 -9.68 3.295 1 96.5 295 MET A O 1
ATOM 2410 N N . GLN A 1 296 ? -1.307 -11.727 3.701 1 95.38 296 GLN A N 1
ATOM 2411 C CA . GLN A 1 296 ? -0.12 -12.375 3.15 1 95.38 296 GLN A CA 1
ATOM 2412 C C . GLN A 1 296 ? -0.478 -13.258 1.958 1 95.38 296 GLN A C 1
ATOM 2414 O O . GLN A 1 296 ? -1.632 -13.664 1.803 1 95.38 296 GLN A O 1
ATOM 2419 N N . SER A 1 297 ? 0.524 -13.469 1.161 1 94 297 SER A N 1
ATOM 2420 C CA . SER A 1 297 ? 0.351 -14.297 -0.028 1 94 297 SER A CA 1
ATOM 2421 C C . SER A 1 297 ? 0.436 -15.781 0.316 1 94 297 SER A C 1
ATOM 2423 O O . SER A 1 297 ? 0.844 -16.141 1.421 1 94 297 SER A O 1
ATOM 2425 N N . LEU A 1 298 ? -0.028 -16.594 -0.581 1 93.88 298 LEU A N 1
ATOM 2426 C CA . LEU A 1 298 ? 0.032 -18.047 -0.477 1 93.88 298 LEU A CA 1
ATOM 2427 C C . LEU A 1 298 ? 0.517 -18.672 -1.784 1 93.88 298 LEU A C 1
ATOM 2429 O O . LEU A 1 298 ? -0.035 -18.391 -2.85 1 93.88 298 LEU A O 1
ATOM 2433 N N . ALA A 1 299 ? 1.567 -19.438 -1.648 1 95.19 299 ALA A N 1
ATOM 2434 C CA . ALA A 1 299 ? 2.043 -20.172 -2.816 1 95.19 299 ALA A CA 1
ATOM 2435 C C . ALA A 1 299 ? 1.185 -21.406 -3.07 1 95.19 299 ALA A C 1
ATOM 2437 O O . ALA A 1 299 ? 0.95 -22.203 -2.162 1 95.19 299 ALA A O 1
ATOM 2438 N N . ILE A 1 300 ? 0.761 -21.547 -4.305 1 93.44 300 ILE A N 1
ATOM 2439 C CA . ILE A 1 300 ? -0.068 -22.688 -4.656 1 93.44 300 ILE A CA 1
ATOM 2440 C C . ILE A 1 300 ? 0.579 -23.469 -5.805 1 93.44 300 ILE A C 1
ATOM 2442 O O . ILE A 1 300 ? 1 -22.875 -6.801 1 93.44 300 ILE A O 1
ATOM 2446 N N . LEU A 1 301 ? 0.723 -24.734 -5.586 1 94.38 301 LEU A N 1
ATOM 2447 C CA . LEU A 1 301 ? 1.171 -25.672 -6.609 1 94.38 301 LEU A CA 1
ATOM 2448 C C . LEU A 1 301 ? -0.016 -26.375 -7.254 1 94.38 301 LEU A C 1
ATOM 2450 O O . LEU A 1 301 ? -0.792 -27.047 -6.562 1 94.38 301 LEU A O 1
ATOM 2454 N N . TYR A 1 302 ? -0.139 -26.188 -8.578 1 90.25 302 TYR A N 1
ATOM 2455 C CA . TYR A 1 302 ? -1.289 -26.797 -9.227 1 90.25 302 TYR A CA 1
ATOM 2456 C C . TYR A 1 302 ? -0.955 -27.203 -10.656 1 90.25 302 TYR A C 1
ATOM 2458 O O . TYR A 1 302 ? 0.12 -26.891 -11.164 1 90.25 302 TYR A O 1
ATOM 2466 N N . VAL A 1 303 ? -1.83 -28.016 -11.219 1 87 303 VAL A N 1
ATOM 2467 C CA . VAL A 1 303 ? -1.731 -28.422 -12.617 1 87 303 VAL A CA 1
ATOM 2468 C C . VAL A 1 303 ? -2.826 -27.734 -13.43 1 87 303 VAL A C 1
ATOM 2470 O O . VAL A 1 303 ? -4.004 -27.781 -13.07 1 87 303 VAL A O 1
ATOM 2473 N N . ASP A 1 304 ? -2.402 -27.094 -14.484 1 80.69 304 ASP A N 1
ATOM 2474 C CA . ASP A 1 304 ? -3.379 -26.328 -15.25 1 80.69 304 ASP A CA 1
ATOM 2475 C C . ASP A 1 304 ? -4.121 -27.203 -16.25 1 80.69 304 ASP A C 1
ATOM 2477 O O . ASP A 1 304 ? -3.953 -28.438 -16.25 1 80.69 304 ASP A O 1
ATOM 2481 N N . VAL A 1 305 ? -4.973 -26.594 -17.078 1 74.62 305 VAL A N 1
ATOM 2482 C CA . VAL A 1 305 ? -5.859 -27.297 -17.984 1 74.62 305 VAL A CA 1
ATOM 2483 C C . VAL A 1 305 ? -5.035 -28.031 -19.047 1 74.62 305 VAL A C 1
ATOM 2485 O O . VAL A 1 305 ? -5.488 -29.031 -19.625 1 74.62 305 VAL A O 1
ATOM 2488 N N . GLU A 1 306 ? -3.881 -27.578 -19.328 1 74.06 306 GLU A N 1
ATOM 2489 C CA . GLU A 1 306 ? -3.014 -28.203 -20.312 1 74.06 306 GLU A CA 1
ATOM 2490 C C . GLU A 1 306 ? -2.033 -29.172 -19.672 1 74.06 306 GLU A C 1
ATOM 2492 O O . GLU A 1 306 ? -1.041 -29.562 -20.281 1 74.06 306 GLU A O 1
ATOM 2497 N N . SER A 1 307 ? -2.248 -29.453 -18.375 1 76.94 307 SER A N 1
ATOM 2498 C CA . SER A 1 307 ? -1.462 -30.406 -17.609 1 76.94 307 SER A CA 1
ATOM 2499 C C . SER A 1 307 ? -0.06 -29.875 -17.328 1 76.94 307 SER A C 1
ATOM 2501 O O . SER A 1 307 ? 0.89 -30.656 -17.203 1 76.94 307 SER A O 1
ATOM 2503 N N . LYS A 1 308 ? 0.022 -28.641 -17.391 1 85.12 308 LYS A N 1
ATOM 2504 C CA . LYS A 1 308 ? 1.274 -28 -17 1 85.12 308 LYS A CA 1
ATOM 2505 C C . LYS A 1 308 ? 1.318 -27.766 -15.492 1 85.12 308 LYS A C 1
ATOM 2507 O O . LYS A 1 308 ? 0.307 -27.406 -14.883 1 85.12 308 LYS A O 1
ATOM 2512 N N . ILE A 1 309 ? 2.496 -28.016 -14.984 1 91.31 309 ILE A N 1
ATOM 2513 C CA . ILE A 1 309 ? 2.682 -27.781 -13.555 1 91.31 309 ILE A CA 1
ATOM 2514 C C . ILE A 1 309 ? 2.984 -26.297 -13.312 1 91.31 309 ILE A C 1
ATOM 2516 O O . ILE A 1 309 ? 3.887 -25.734 -13.938 1 91.31 309 ILE A O 1
ATOM 2520 N N . VAL A 1 310 ? 2.209 -25.719 -12.367 1 92.25 310 VAL A N 1
ATOM 2521 C CA . VAL A 1 310 ? 2.355 -24.297 -12.117 1 92.25 310 VAL A CA 1
ATOM 2522 C C . VAL A 1 310 ? 2.465 -24.031 -10.617 1 92.25 310 VAL A C 1
ATOM 2524 O O . VAL A 1 310 ? 1.762 -24.672 -9.82 1 92.25 310 VAL A O 1
ATOM 2527 N N . ILE A 1 311 ? 3.416 -23.188 -10.289 1 94.56 311 ILE A N 1
ATOM 2528 C CA . ILE A 1 311 ? 3.5 -22.656 -8.93 1 94.56 311 ILE A CA 1
ATOM 2529 C C . ILE A 1 311 ? 3.287 -21.141 -8.953 1 94.56 311 ILE A C 1
ATOM 2531 O O . ILE A 1 311 ? 4.035 -20.406 -9.609 1 94.56 311 ILE A O 1
ATOM 2535 N N . LYS A 1 312 ? 2.312 -20.75 -8.227 1 91.62 312 LYS A N 1
ATOM 2536 C CA . LYS A 1 312 ? 2.006 -19.328 -8.234 1 91.62 312 LYS A CA 1
ATOM 2537 C C . LYS A 1 312 ? 1.788 -18.797 -6.816 1 91.62 312 LYS A C 1
ATOM 2539 O O . LYS A 1 312 ? 1.174 -19.484 -5.988 1 91.62 312 LYS A O 1
ATOM 2544 N N . ASN A 1 313 ? 2.381 -17.688 -6.629 1 92 313 ASN A N 1
ATOM 2545 C CA . ASN A 1 313 ? 2.127 -16.984 -5.379 1 92 313 ASN A CA 1
ATOM 2546 C C . ASN A 1 313 ? 0.922 -16.047 -5.496 1 92 313 ASN A C 1
ATOM 2548 O O . ASN A 1 313 ? 0.992 -15.016 -6.16 1 92 313 ASN A O 1
ATOM 2552 N N . TYR A 1 314 ? -0.131 -16.375 -4.762 1 90.12 314 TYR A N 1
ATOM 2553 C CA . TYR A 1 314 ? -1.349 -15.57 -4.816 1 90.12 314 TYR A CA 1
ATOM 2554 C C . TYR A 1 314 ? -1.373 -14.539 -3.691 1 90.12 314 TYR A C 1
ATOM 2556 O O . TYR A 1 314 ? -1.233 -14.891 -2.518 1 90.12 314 TYR A O 1
ATOM 2564 N N . PRO A 1 315 ? -1.578 -13.312 -4.086 1 91.31 315 PRO A N 1
ATOM 2565 C CA . PRO A 1 315 ? -1.608 -12.289 -3.037 1 91.31 315 PRO A CA 1
ATOM 2566 C C . PRO A 1 315 ? -2.906 -12.305 -2.234 1 91.31 315 PRO A C 1
ATOM 2568 O O . PRO A 1 315 ? -3.898 -12.898 -2.668 1 91.31 315 PRO A O 1
ATOM 2571 N N . ASP A 1 316 ? -2.887 -11.82 -1.006 1 94.25 316 ASP A N 1
ATOM 2572 C CA . ASP A 1 316 ? -4.059 -11.539 -0.182 1 94.25 316 ASP A CA 1
ATOM 2573 C C . ASP A 1 316 ? -4.867 -12.812 0.075 1 94.25 316 ASP A C 1
ATOM 2575 O O . ASP A 1 316 ? -6.082 -12.828 -0.121 1 94.25 316 ASP A O 1
ATOM 2579 N N . MET A 1 317 ? -4.109 -13.805 0.519 1 95 317 MET A N 1
ATOM 2580 C CA . MET A 1 317 ? -4.766 -15.086 0.762 1 95 317 MET A CA 1
ATOM 2581 C C . MET A 1 317 ? -4.98 -15.312 2.254 1 95 317 MET A C 1
ATOM 2583 O O . MET A 1 317 ? -5.953 -15.961 2.654 1 95 317 MET A O 1
ATOM 2587 N N . GLU A 1 318 ? -4.105 -14.734 3.07 1 97.38 318 GLU A N 1
ATOM 2588 C CA . GLU A 1 318 ? -4.141 -14.961 4.512 1 97.38 318 GLU A CA 1
ATOM 2589 C C . GLU A 1 318 ? -4.238 -13.648 5.277 1 97.38 318 GLU A C 1
ATOM 2591 O O . GLU A 1 318 ? -3.424 -12.742 5.074 1 97.38 318 GLU A O 1
ATOM 2596 N N . VAL A 1 319 ? -5.152 -13.617 6.242 1 98.19 319 VAL A N 1
ATOM 2597 C CA . VAL A 1 319 ? -5.359 -12.391 7.008 1 98.19 319 VAL A CA 1
ATOM 2598 C C . VAL A 1 319 ? -4.324 -12.289 8.125 1 98.19 319 VAL A C 1
ATOM 2600 O O . VAL A 1 319 ? -4.164 -13.227 8.914 1 98.19 319 VAL A O 1
ATOM 2603 N N . MET A 1 320 ? -3.654 -11.125 8.172 1 97.75 320 MET A N 1
ATOM 2604 C CA . MET A 1 320 ? -2.691 -10.883 9.242 1 97.75 320 MET A CA 1
ATOM 2605 C C . MET A 1 320 ? -3.285 -9.977 10.312 1 97.75 320 MET A C 1
ATOM 2607 O O . MET A 1 320 ? -3.014 -10.156 11.5 1 97.75 320 MET A O 1
ATOM 2611 N N . SER A 1 321 ? -4.07 -9.023 9.867 1 97.12 321 SER A N 1
ATOM 2612 C CA . SER A 1 321 ? -4.703 -8.102 10.805 1 97.12 321 SER A CA 1
ATOM 2613 C C . SER A 1 321 ? -6.027 -7.578 10.258 1 97.12 321 SER A C 1
ATOM 2615 O O . SER A 1 321 ? -6.254 -7.598 9.039 1 97.12 321 SER A O 1
ATOM 2617 N N . CYS A 1 322 ? -6.863 -7.23 11.211 1 97.25 322 CYS A N 1
ATOM 2618 C CA . CYS A 1 322 ? -8.188 -6.715 10.859 1 97.25 322 CYS A CA 1
ATOM 2619 C C . CYS A 1 322 ? -8.32 -5.25 11.25 1 97.25 322 CYS A C 1
ATOM 2621 O O . CYS A 1 322 ? -7.543 -4.746 12.062 1 97.25 322 CYS A O 1
ATOM 2623 N N . GLY A 1 323 ? -9.258 -4.613 10.641 1 96.88 323 GLY A N 1
ATOM 2624 C CA . GLY A 1 323 ? -9.562 -3.229 10.961 1 96.88 323 GLY A CA 1
ATOM 2625 C C . GLY A 1 323 ? -10.93 -2.791 10.469 1 96.88 323 GLY A C 1
ATOM 2626 O O . GLY A 1 323 ? -11.57 -3.506 9.695 1 96.88 323 GLY A O 1
ATOM 2627 N N . CYS A 1 324 ? -11.328 -1.641 10.922 1 96.44 324 CYS A N 1
ATOM 2628 C CA . CYS A 1 324 ? -12.633 -1.104 10.547 1 96.44 324 CYS A CA 1
ATOM 2629 C C . CYS A 1 324 ? -12.516 -0.147 9.367 1 96.44 324 CYS A C 1
ATOM 2631 O O . CYS A 1 324 ? -11.656 0.738 9.367 1 96.44 324 CYS A O 1
ATOM 2633 N N . ARG A 1 325 ? -13.336 -0.471 8.359 1 95.44 325 ARG A N 1
ATOM 2634 C CA . ARG A 1 325 ? -13.344 0.335 7.145 1 95.44 325 ARG A CA 1
ATOM 2635 C C . ARG A 1 325 ? -14.758 0.735 6.758 1 95.44 325 ARG A C 1
ATOM 2637 O O . ARG A 1 325 ? -15.719 0.037 7.094 1 95.44 325 ARG A O 1
ATOM 2644 N N . MET B 1 1 ? -23.625 13.188 25.453 1 30.91 1 MET B N 1
ATOM 2645 C CA . MET B 1 1 ? -22.156 13.062 25.469 1 30.91 1 MET B CA 1
ATOM 2646 C C . MET B 1 1 ? -21.578 13.375 24.094 1 30.91 1 MET B C 1
ATOM 2648 O O . MET B 1 1 ? -21.984 12.789 23.094 1 30.91 1 MET B O 1
ATOM 2652 N N . SER B 1 2 ? -21.062 14.562 23.922 1 35.22 2 SER B N 1
ATOM 2653 C CA . SER B 1 2 ? -20.859 15.258 22.656 1 35.22 2 SER B CA 1
ATOM 2654 C C . SER B 1 2 ? -19.875 14.492 21.781 1 35.22 2 SER B C 1
ATOM 2656 O O . SER B 1 2 ? -18.891 13.945 22.266 1 35.22 2 SER B O 1
ATOM 2658 N N . VAL B 1 3 ? -20.406 14.008 20.734 1 41.28 3 VAL B N 1
ATOM 2659 C CA . VAL B 1 3 ? -19.734 13.305 19.641 1 41.28 3 VAL B CA 1
ATOM 2660 C C . VAL B 1 3 ? -18.328 13.891 19.453 1 41.28 3 VAL B C 1
ATOM 2662 O O . VAL B 1 3 ? -17.391 13.164 19.109 1 41.28 3 VAL B O 1
ATOM 2665 N N . SER B 1 4 ? -18.234 15.156 19.812 1 42.88 4 SER B N 1
ATOM 2666 C CA . SER B 1 4 ? -17.016 15.922 19.562 1 42.88 4 SER B CA 1
ATOM 2667 C C . SER B 1 4 ? -15.852 15.398 20.406 1 42.88 4 SER B C 1
ATOM 2669 O O . SER B 1 4 ? -14.711 15.344 19.938 1 42.88 4 SER B O 1
ATOM 2671 N N . LEU B 1 5 ? -16.156 14.922 21.625 1 44.28 5 LEU B N 1
ATOM 2672 C CA . LEU B 1 5 ? -15.117 14.547 22.578 1 44.28 5 LEU B CA 1
ATOM 2673 C C . LEU B 1 5 ? -14.375 13.297 22.109 1 44.28 5 LEU B C 1
ATOM 2675 O O . LEU B 1 5 ? -13.195 13.117 22.422 1 44.28 5 LEU B O 1
ATOM 2679 N N . TYR B 1 6 ? -15.031 12.477 21.469 1 43.44 6 TYR B N 1
ATOM 2680 C CA . TYR B 1 6 ? -14.461 11.18 21.125 1 43.44 6 TYR B CA 1
ATOM 2681 C C . TYR B 1 6 ? -13.586 11.297 19.875 1 43.44 6 TYR B C 1
ATOM 2683 O O . TYR B 1 6 ? -12.727 10.445 19.641 1 43.44 6 TYR B O 1
ATOM 2691 N N . LEU B 1 7 ? -13.883 12.25 19.109 1 46.28 7 LEU B N 1
ATOM 2692 C CA . LEU B 1 7 ? -13.266 12.289 17.797 1 46.28 7 LEU B CA 1
ATOM 2693 C C . LEU B 1 7 ? -11.875 12.93 17.859 1 46.28 7 LEU B C 1
ATOM 2695 O O . LEU B 1 7 ? -11.039 12.695 16.984 1 46.28 7 LEU B O 1
ATOM 2699 N N . CYS B 1 8 ? -11.664 13.695 18.938 1 50.38 8 CYS B N 1
ATOM 2700 C CA . CYS B 1 8 ? -10.477 14.531 19 1 50.38 8 CYS B CA 1
ATOM 2701 C C . CYS B 1 8 ? -9.211 13.68 19.094 1 50.38 8 CYS B C 1
ATOM 2703 O O . CYS B 1 8 ? -8.203 13.977 18.453 1 50.38 8 CYS B O 1
ATOM 2705 N N . PRO B 1 9 ? -9.344 12.656 19.781 1 45.56 9 PRO B N 1
ATOM 2706 C CA . PRO B 1 9 ? -8.062 11.945 19.891 1 45.56 9 PRO B CA 1
ATOM 2707 C C . PRO B 1 9 ? -7.578 11.406 18.547 1 45.56 9 PRO B C 1
ATOM 2709 O O . PRO B 1 9 ? -6.371 11.258 18.344 1 45.56 9 PRO B O 1
ATOM 2712 N N . ARG B 1 10 ? -8.477 11.148 17.781 1 47.09 10 ARG B N 1
ATOM 2713 C CA . ARG B 1 10 ? -8.133 10.5 16.516 1 47.09 10 ARG B CA 1
ATOM 2714 C C . ARG B 1 10 ? -7.418 11.469 15.586 1 47.09 10 ARG B C 1
ATOM 2716 O O . ARG B 1 10 ? -6.613 11.055 14.75 1 47.09 10 ARG B O 1
ATOM 2723 N N . PHE B 1 11 ? -7.902 12.703 15.703 1 50 11 PHE B N 1
ATOM 2724 C CA . PHE B 1 11 ? -7.133 13.711 14.977 1 50 11 PHE B CA 1
ATOM 2725 C C . PHE B 1 11 ? -5.906 14.133 15.773 1 50 11 PHE B C 1
ATOM 2727 O O . PHE B 1 11 ? -5.289 15.156 15.477 1 50 11 PHE B O 1
ATOM 2734 N N . GLY B 1 12 ? -5.672 13.203 16.75 1 45.84 12 GLY B N 1
ATOM 2735 C CA . GLY B 1 12 ? -4.504 13.414 17.594 1 45.84 12 GLY B CA 1
ATOM 2736 C C . GLY B 1 12 ? -4.723 14.469 18.656 1 45.84 12 GLY B C 1
ATOM 2737 O O . GLY B 1 12 ? -3.764 15.008 19.203 1 45.84 12 GLY B O 1
ATOM 2738 N N . MET B 1 13 ? -5.961 14.852 18.703 1 49.12 13 MET B N 1
ATOM 2739 C CA . MET B 1 13 ? -6.195 15.898 19.688 1 49.12 13 MET B CA 1
ATOM 2740 C C . MET B 1 13 ? -6.777 15.305 20.969 1 49.12 13 MET B C 1
ATOM 2742 O O . MET B 1 13 ? -7.66 14.445 20.922 1 49.12 13 MET B O 1
ATOM 2746 N N . LYS B 1 14 ? -6.156 15.359 22.016 1 49.31 14 LYS B N 1
ATOM 2747 C CA . LYS B 1 14 ? -6.602 14.867 23.312 1 49.31 14 LYS B CA 1
ATOM 2748 C C . LYS B 1 14 ? -7.973 15.438 23.672 1 49.31 14 LYS B C 1
ATOM 2750 O O . LYS B 1 14 ? -8.781 14.758 24.312 1 49.31 14 LYS B O 1
ATOM 2755 N N . GLU B 1 15 ? -8.203 16.734 23.391 1 53.72 15 GLU B N 1
ATOM 2756 C CA . GLU B 1 15 ? -9.453 17.422 23.734 1 53.72 15 GLU B CA 1
ATOM 2757 C C . GLU B 1 15 ? -9.914 18.328 22.609 1 53.72 15 GLU B C 1
ATOM 2759 O O . GLU B 1 15 ? -9.109 18.734 21.766 1 53.72 15 GLU B O 1
ATOM 2764 N N . VAL B 1 16 ? -11.234 18.156 22.312 1 55.03 16 VAL B N 1
ATOM 2765 C CA . VAL B 1 16 ? -11.805 19.141 21.406 1 55.03 16 VAL B CA 1
ATOM 2766 C C . VAL B 1 16 ? -11.484 20.547 21.891 1 55.03 16 VAL B C 1
ATOM 2768 O O . VAL B 1 16 ? -11.734 20.891 23.047 1 55.03 16 VAL B O 1
ATOM 2771 N N . PRO B 1 17 ? -10.656 21.25 21.141 1 53.25 17 PRO B N 1
ATOM 2772 C CA . PRO B 1 17 ? -10.438 22.625 21.594 1 53.25 17 PRO B CA 1
ATOM 2773 C C . PRO B 1 17 ? -11.734 23.391 21.812 1 53.25 17 PRO B C 1
ATOM 2775 O O . PRO B 1 17 ? -12.68 23.25 21.031 1 53.25 17 PRO B O 1
ATOM 2778 N N . LYS B 1 18 ? -12.242 23.5 23.016 1 50.47 18 LYS B N 1
ATOM 2779 C CA . LYS B 1 18 ? -13.406 24.328 23.297 1 50.47 18 LYS B CA 1
ATOM 2780 C C . LYS B 1 18 ? -13.242 25.719 22.672 1 50.47 18 LYS B C 1
ATOM 2782 O O . LYS B 1 18 ? -13.867 26.688 23.109 1 50.47 18 LYS B O 1
ATOM 2787 N N . GLN B 1 19 ? -12.219 25.859 21.797 1 50.19 19 GLN B N 1
ATOM 2788 C CA . GLN B 1 19 ? -11.914 27.281 21.672 1 50.19 19 GLN B CA 1
ATOM 2789 C C . GLN B 1 19 ? -12.938 27.984 20.797 1 50.19 19 GLN B C 1
ATOM 2791 O O . GLN B 1 19 ? -13.484 27.391 19.875 1 50.19 19 GLN B O 1
ATOM 2796 N N . GLU B 1 20 ? -13.406 29.078 21.344 1 49.38 20 GLU B N 1
ATOM 2797 C CA . GLU B 1 20 ? -13.945 30.25 20.656 1 49.38 20 GLU B CA 1
ATOM 2798 C C . GLU B 1 20 ? -13.172 30.531 19.375 1 49.38 20 GLU B C 1
ATOM 2800 O O . GLU B 1 20 ? -12 30.188 19.25 1 49.38 20 GLU B O 1
ATOM 2805 N N . LYS B 1 21 ? -13.859 30.75 18.219 1 51.09 21 LYS B N 1
ATOM 2806 C CA . LYS B 1 21 ? -13.305 31.344 17 1 51.09 21 LYS B CA 1
ATOM 2807 C C . LYS B 1 21 ? -11.938 31.984 17.281 1 51.09 21 LYS B C 1
ATOM 2809 O O . LYS B 1 21 ? -11.695 32.469 18.391 1 51.09 21 LYS B O 1
ATOM 2814 N N . PRO B 1 22 ? -10.938 31.547 16.422 1 54.25 22 PRO B N 1
ATOM 2815 C CA . PRO B 1 22 ? -9.672 32.25 16.641 1 54.25 22 PRO B CA 1
ATOM 2816 C C . PRO B 1 22 ? -9.859 33.688 17.094 1 54.25 22 PRO B C 1
ATOM 2818 O O . PRO B 1 22 ? -10.672 34.406 16.516 1 54.25 22 PRO B O 1
ATOM 2821 N N . SER B 1 23 ? -9.375 33.938 18.328 1 60.69 23 SER B N 1
ATOM 2822 C CA . SER B 1 23 ? -9.375 35.312 18.812 1 60.69 23 SER B CA 1
ATOM 2823 C C . SER B 1 23 ? -8.703 36.25 17.812 1 60.69 23 SER B C 1
ATOM 2825 O O . SER B 1 23 ? -9.094 37.438 17.688 1 60.69 23 SER B O 1
ATOM 2827 N N . LEU B 1 24 ? -7.688 35.688 16.953 1 67.94 24 LEU B N 1
ATOM 2828 C CA . LEU B 1 24 ? -6.996 36.5 15.961 1 67.94 24 LEU B CA 1
ATOM 2829 C C . LEU B 1 24 ? -7.355 36.062 14.547 1 67.94 24 LEU B C 1
ATOM 2831 O O . LEU B 1 24 ? -7.586 34.875 14.297 1 67.94 24 LEU B O 1
ATOM 2835 N N . PRO B 1 25 ? -7.57 37.031 13.75 1 79.62 25 PRO B N 1
ATOM 2836 C CA . PRO B 1 25 ? -7.859 36.719 12.344 1 79.62 25 PRO B CA 1
ATOM 2837 C C . PRO B 1 25 ? -6.75 35.906 11.688 1 79.62 25 PRO B C 1
ATOM 2839 O O . PRO B 1 25 ? -5.57 36.094 11.992 1 79.62 25 PRO B O 1
ATOM 2842 N N . ILE B 1 26 ? -7.074 35.031 10.797 1 88.62 26 ILE B N 1
ATOM 2843 C CA . ILE B 1 26 ? -6.121 34.188 10.078 1 88.62 26 ILE B CA 1
ATOM 2844 C C . ILE B 1 26 ? -5.426 35 8.992 1 88.62 26 ILE B C 1
ATOM 2846 O O . ILE B 1 26 ? -6.082 35.562 8.109 1 88.62 26 ILE B O 1
ATOM 2850 N N . PRO B 1 27 ? -4.117 35.062 9.141 1 90.06 27 PRO B N 1
ATOM 2851 C CA . PRO B 1 27 ? -3.4 35.844 8.109 1 90.06 27 PRO B CA 1
ATOM 2852 C C . PRO B 1 27 ? -3.619 35.281 6.703 1 90.06 27 PRO B C 1
ATOM 2854 O O . PRO B 1 27 ? -3.795 34.062 6.539 1 90.06 27 PRO B O 1
ATOM 2857 N N . LYS B 1 28 ? -3.475 36.156 5.727 1 90.62 28 LYS B N 1
ATOM 2858 C CA . LYS B 1 28 ? -3.713 35.781 4.336 1 90.62 28 LYS B CA 1
ATOM 2859 C C . LYS B 1 28 ? -2.717 34.719 3.873 1 90.62 28 LYS B C 1
ATOM 2861 O O . LYS B 1 28 ? -3.07 33.812 3.107 1 90.62 28 LYS B O 1
ATOM 2866 N N . TYR B 1 29 ? -1.494 34.844 4.352 1 93.5 29 TYR B N 1
ATOM 2867 C CA . TYR B 1 29 ? -0.466 33.906 3.863 1 93.5 29 TYR B CA 1
ATOM 2868 C C . TYR B 1 29 ? -0.732 32.5 4.336 1 93.5 29 TYR B C 1
ATOM 2870 O O . TYR B 1 29 ? -0.173 31.547 3.795 1 93.5 29 TYR B O 1
ATOM 2878 N N . ILE B 1 30 ? -1.55 32.344 5.316 1 95.31 30 ILE B N 1
ATOM 2879 C CA . ILE B 1 30 ? -1.903 31 5.793 1 95.31 30 ILE B CA 1
ATOM 2880 C C . ILE B 1 30 ? -2.734 30.281 4.738 1 95.31 30 ILE B C 1
ATOM 2882 O O . ILE B 1 30 ? -2.57 29.078 4.527 1 95.31 30 ILE B O 1
ATOM 2886 N N . TRP B 1 31 ? -3.588 31.047 4.066 1 95.44 31 TRP B N 1
ATOM 2887 C CA . TRP B 1 31 ? -4.41 30.453 3.014 1 95.44 31 TRP B CA 1
ATOM 2888 C C . TRP B 1 31 ? -3.549 30.016 1.836 1 95.44 31 TRP B C 1
ATOM 2890 O O . TRP B 1 31 ? -3.832 28.984 1.204 1 95.44 31 TRP B O 1
ATOM 2900 N N . ASP B 1 32 ? -2.486 30.781 1.649 1 95.19 32 ASP B N 1
ATOM 2901 C CA . ASP B 1 32 ? -1.539 30.375 0.618 1 95.19 32 ASP B CA 1
ATOM 2902 C C . ASP B 1 32 ? -0.847 29.062 0.997 1 95.19 32 ASP B C 1
ATOM 2904 O O . ASP B 1 32 ? -0.678 28.172 0.156 1 95.19 32 ASP B O 1
ATOM 2908 N N . ILE B 1 33 ? -0.493 28.969 2.23 1 96.44 33 ILE B N 1
ATOM 2909 C CA . ILE B 1 33 ? 0.168 27.766 2.723 1 96.44 33 ILE B CA 1
ATOM 2910 C C . ILE B 1 33 ? -0.799 26.594 2.666 1 96.44 33 ILE B C 1
ATOM 2912 O O . ILE B 1 33 ? -0.409 25.469 2.309 1 96.44 33 ILE B O 1
ATOM 2916 N N . TYR B 1 34 ? -1.993 26.812 2.984 1 96.5 34 TYR B N 1
ATOM 2917 C CA . TYR B 1 34 ? -3.039 25.797 2.92 1 96.5 34 TYR B CA 1
ATOM 2918 C C . TYR B 1 34 ? -3.162 25.234 1.51 1 96.5 34 TYR B C 1
ATOM 2920 O O . TYR B 1 34 ? -3.221 24.016 1.326 1 96.5 34 TYR B O 1
ATOM 2928 N N . ASP B 1 35 ? -3.172 26.094 0.55 1 95.06 35 ASP B N 1
ATOM 2929 C CA . ASP B 1 35 ? -3.246 25.672 -0.846 1 95.06 35 ASP B CA 1
ATOM 2930 C C . ASP B 1 35 ? -2.01 24.875 -1.242 1 95.06 35 ASP B C 1
ATOM 2932 O O . ASP B 1 35 ? -2.107 23.906 -2.008 1 95.06 35 ASP B O 1
ATOM 2936 N N . GLN B 1 36 ? -0.949 25.25 -0.682 1 93.75 36 GLN B N 1
ATOM 2937 C CA . GLN B 1 36 ? 0.289 24.531 -0.947 1 93.75 36 GLN B CA 1
ATOM 2938 C C . GLN B 1 36 ? 0.229 23.109 -0.379 1 93.75 36 GLN B C 1
ATOM 2940 O O . GLN B 1 36 ? 0.651 22.156 -1.033 1 93.75 36 GLN B O 1
ATOM 2945 N N . VAL B 1 37 ? -0.287 23.031 0.788 1 93.44 37 VAL B N 1
ATOM 2946 C CA . VAL B 1 37 ? -0.382 21.734 1.458 1 93.44 37 VAL B CA 1
ATOM 2947 C C . VAL B 1 37 ? -1.307 20.812 0.669 1 93.44 37 VAL B C 1
ATOM 2949 O O . VAL B 1 37 ? -1.025 19.609 0.522 1 93.44 37 VAL B O 1
ATOM 2952 N N . LYS B 1 38 ? -2.324 21.359 0.163 1 91.94 38 LYS B N 1
ATOM 2953 C CA . LYS B 1 38 ? -3.299 20.594 -0.62 1 91.94 38 LYS B CA 1
ATOM 2954 C C . LYS B 1 38 ? -2.658 20 -1.87 1 91.94 38 LYS B C 1
ATOM 2956 O O . LYS B 1 38 ? -2.984 18.891 -2.268 1 91.94 38 LYS B O 1
ATOM 2961 N N . ASN B 1 39 ? -1.795 20.672 -2.377 1 90 39 ASN B N 1
ATOM 2962 C CA . ASN B 1 39 ? -1.31 20.328 -3.707 1 90 39 ASN B CA 1
ATOM 2963 C C . ASN B 1 39 ? 0.038 19.609 -3.645 1 90 39 ASN B C 1
ATOM 2965 O O . ASN B 1 39 ? 0.427 18.922 -4.594 1 90 39 ASN B O 1
ATOM 2969 N N . GLU B 1 40 ? 0.572 19.844 -2.465 1 86.56 40 GLU B N 1
ATOM 2970 C CA . GLU B 1 40 ? 1.898 19.25 -2.342 1 86.56 40 GLU B CA 1
ATOM 2971 C C . GLU B 1 40 ? 1.914 18.141 -1.281 1 86.56 40 GLU B C 1
ATOM 2973 O O . GLU B 1 40 ? 0.913 17.922 -0.598 1 86.56 40 GLU B O 1
ATOM 2978 N N . ASN B 1 41 ? 2.768 17.266 -1.309 1 79.88 41 ASN B N 1
ATOM 2979 C CA . ASN B 1 41 ? 2.873 16.172 -0.352 1 79.88 41 ASN B CA 1
ATOM 2980 C C . ASN B 1 41 ? 3.445 16.641 0.981 1 79.88 41 ASN B C 1
ATOM 2982 O O . ASN B 1 41 ? 4.422 16.078 1.479 1 79.88 41 ASN B O 1
ATOM 2986 N N . ILE B 1 42 ? 2.791 17.797 1.57 1 89.62 42 ILE B N 1
ATOM 2987 C CA . ILE B 1 42 ? 3.18 18.281 2.891 1 89.62 42 ILE B CA 1
ATOM 2988 C C . ILE B 1 42 ? 2.258 17.688 3.951 1 89.62 42 ILE B C 1
ATOM 2990 O O . ILE B 1 42 ? 1.032 17.734 3.816 1 89.62 42 ILE B O 1
ATOM 2994 N N . GLU B 1 43 ? 2.854 17.156 4.957 1 90.31 43 GLU B N 1
ATOM 2995 C CA . GLU B 1 43 ? 2.062 16.453 5.953 1 90.31 43 GLU B CA 1
ATOM 2996 C C . GLU B 1 43 ? 1.481 17.406 6.988 1 90.31 43 GLU B C 1
ATOM 2998 O O . GLU B 1 43 ? 0.295 17.344 7.312 1 90.31 43 GLU B O 1
ATOM 3003 N N . TRP B 1 44 ? 2.418 18.297 7.488 1 90.88 44 TRP B N 1
ATOM 3004 C CA . TRP B 1 44 ? 2.018 19.125 8.617 1 90.88 44 TRP B CA 1
ATOM 3005 C C . TRP B 1 44 ? 2.719 20.484 8.586 1 90.88 44 TRP B C 1
ATOM 3007 O O . TRP B 1 44 ? 3.922 20.562 8.32 1 90.88 44 TRP B O 1
ATOM 3017 N N . VAL B 1 45 ? 1.896 21.484 8.789 1 95 45 VAL B N 1
ATOM 3018 C CA . VAL B 1 45 ? 2.449 22.828 8.969 1 95 45 VAL B CA 1
ATOM 3019 C C . VAL B 1 45 ? 1.9 23.453 10.25 1 95 45 VAL B C 1
ATOM 3021 O O . VAL B 1 45 ? 0.694 23.406 10.5 1 95 45 VAL B O 1
ATOM 3024 N N . ARG B 1 46 ? 2.76 24 11.016 1 93.94 46 ARG B N 1
ATOM 3025 C CA . ARG B 1 46 ? 2.355 24.672 12.242 1 93.94 46 ARG B CA 1
ATOM 3026 C C . ARG B 1 46 ? 2.754 26.141 12.219 1 93.94 46 ARG B C 1
ATOM 3028 O O . ARG B 1 46 ? 3.846 26.5 11.766 1 93.94 46 ARG B O 1
ATOM 3035 N N . HIS B 1 47 ? 1.849 26.906 12.625 1 94.75 47 HIS B N 1
ATOM 3036 C CA . HIS B 1 47 ? 2.025 28.359 12.695 1 94.75 47 HIS B CA 1
ATOM 3037 C C . HIS B 1 47 ? 2.031 28.844 14.141 1 94.75 47 HIS B C 1
ATOM 3039 O O . HIS B 1 47 ? 1.069 28.609 14.883 1 94.75 47 HIS B O 1
ATOM 3045 N N . TYR B 1 48 ? 3.141 29.562 14.555 1 93.5 48 TYR B N 1
ATOM 3046 C CA . TYR B 1 48 ? 3.295 30.031 15.922 1 93.5 48 TYR B CA 1
ATOM 3047 C C . TYR B 1 48 ? 3.443 31.547 15.969 1 93.5 48 TYR B C 1
ATOM 3049 O O . TYR B 1 48 ? 4.281 32.125 15.266 1 93.5 48 TYR B O 1
ATOM 3057 N N . TYR B 1 49 ? 2.613 32.094 16.812 1 92.06 49 TYR B N 1
ATOM 3058 C CA . TYR B 1 49 ? 2.902 33.469 17.172 1 92.06 49 TYR B CA 1
ATOM 3059 C C . TYR B 1 49 ? 3.879 33.531 18.344 1 92.06 49 TYR B C 1
ATOM 3061 O O . TYR B 1 49 ? 3.957 32.594 19.141 1 92.06 49 TYR B O 1
ATOM 3069 N N . PRO B 1 50 ? 4.676 34.625 18.375 1 93.31 50 PRO B N 1
ATOM 3070 C CA . PRO B 1 50 ? 5.621 34.688 19.484 1 93.31 50 PRO B CA 1
ATOM 3071 C C . PRO B 1 50 ? 4.926 34.812 20.844 1 93.31 50 PRO B C 1
ATOM 3073 O O . PRO B 1 50 ? 3.908 35.531 20.953 1 93.31 50 PRO B O 1
ATOM 3076 N N . GLN B 1 51 ? 5.473 34.156 21.766 1 90.69 51 GLN B N 1
ATOM 3077 C CA . GLN B 1 51 ? 4.98 34.219 23.125 1 90.69 51 GLN B CA 1
ATOM 3078 C C . GLN B 1 51 ? 5.414 35.5 23.812 1 90.69 51 GLN B C 1
ATOM 3080 O O . GLN B 1 51 ? 4.684 36.062 24.641 1 90.69 51 GLN B O 1
ATOM 3085 N N . ARG B 1 52 ? 6.625 35.875 23.422 1 90.88 52 ARG B N 1
ATOM 3086 C CA . ARG B 1 52 ? 7.211 37.062 24 1 90.88 52 ARG B CA 1
ATOM 3087 C C . ARG B 1 52 ? 7.953 37.875 22.938 1 90.88 52 ARG B C 1
ATOM 3089 O O . ARG B 1 52 ? 8.648 37.312 22.094 1 90.88 52 ARG B O 1
ATOM 3096 N N . ILE B 1 53 ? 7.703 39.188 23.016 1 90.44 53 ILE B N 1
ATOM 3097 C CA . ILE B 1 53 ? 8.414 40.125 22.156 1 90.44 53 ILE B CA 1
ATOM 3098 C C . ILE B 1 53 ? 9.094 41.219 23 1 90.44 53 ILE B C 1
ATOM 3100 O O . ILE B 1 53 ? 8.438 41.875 23.797 1 90.44 53 ILE B O 1
ATOM 3104 N N . MET B 1 54 ? 10.43 41.25 22.859 1 88.31 54 MET B N 1
ATOM 3105 C CA . MET B 1 54 ? 11.188 42.25 23.594 1 88.31 54 MET B CA 1
ATOM 3106 C C . MET B 1 54 ? 12.133 43 22.672 1 88.31 54 MET B C 1
ATOM 3108 O O . MET B 1 54 ? 12.742 42.406 21.781 1 88.31 54 MET B O 1
ATOM 3112 N N . GLU B 1 55 ? 12.117 44.281 22.812 1 85.19 55 GLU B N 1
ATOM 3113 C CA . GLU B 1 55 ? 13.07 45.094 22.078 1 85.19 55 GLU B CA 1
ATOM 3114 C C . GLU B 1 55 ? 14.18 45.625 22.984 1 85.19 55 GLU B C 1
ATOM 3116 O O . GLU B 1 55 ? 13.906 46.094 24.078 1 85.19 55 GLU B O 1
ATOM 3121 N N . SER B 1 56 ? 15.352 45.344 22.547 1 81.56 56 SER B N 1
ATOM 3122 C CA . SER B 1 56 ? 16.484 45.812 23.328 1 81.56 56 SER B CA 1
ATOM 3123 C C . SER B 1 56 ? 16.797 47.281 23.016 1 81.56 56 SER B C 1
ATOM 3125 O O . SER B 1 56 ? 16.328 47.812 22.016 1 81.56 56 SER B O 1
ATOM 3127 N N . ASN B 1 57 ? 17.656 47.844 23.953 1 75.06 57 ASN B N 1
ATOM 3128 C CA . ASN B 1 57 ? 18.109 49.219 23.75 1 75.06 57 ASN B CA 1
ATOM 3129 C C . ASN B 1 57 ? 19.016 49.344 22.531 1 75.06 57 ASN B C 1
ATOM 3131 O O . ASN B 1 57 ? 19.125 50.438 21.938 1 75.06 57 ASN B O 1
ATOM 3135 N N . GLU B 1 58 ? 19.703 48.219 22.156 1 73.31 58 GLU B N 1
ATOM 3136 C CA . GLU B 1 58 ? 20.609 48.219 21.016 1 73.31 58 GLU B CA 1
ATOM 3137 C C . GLU B 1 58 ? 19.844 48.031 19.703 1 73.31 58 GLU B C 1
ATOM 3139 O O . GLU B 1 58 ? 20.453 47.938 18.641 1 73.31 58 GLU B O 1
ATOM 3144 N N . GLY B 1 59 ? 18.516 48.062 19.766 1 77.06 59 GLY B N 1
ATOM 3145 C CA . GLY B 1 59 ? 17.719 47.969 18.547 1 77.06 59 GLY B CA 1
ATOM 3146 C C . GLY B 1 59 ? 17.453 46.531 18.125 1 77.06 59 GLY B C 1
ATOM 3147 O O . GLY B 1 59 ? 17.078 46.281 16.969 1 77.06 59 GLY B O 1
ATOM 3148 N N . LEU B 1 60 ? 17.766 45.594 19.016 1 86 60 LEU B N 1
ATOM 3149 C CA . LEU B 1 60 ? 17.516 44.188 18.688 1 86 60 LEU B CA 1
ATOM 3150 C C . LEU B 1 60 ? 16.125 43.781 19.125 1 86 60 LEU B C 1
ATOM 3152 O O . LEU B 1 60 ? 15.648 44.188 20.188 1 86 60 LEU B O 1
ATOM 3156 N N . LEU B 1 61 ? 15.445 43.094 18.25 1 89.25 61 LEU B N 1
ATOM 3157 C CA . LEU B 1 61 ? 14.133 42.531 18.578 1 89.25 61 LEU B CA 1
ATOM 3158 C C . LEU B 1 61 ? 14.25 41.062 18.984 1 89.25 61 LEU B C 1
ATOM 3160 O O . LEU B 1 61 ? 14.773 40.25 18.234 1 89.25 61 LEU B O 1
ATOM 3164 N N . TYR B 1 62 ? 13.82 40.812 20.266 1 91.56 62 TYR B N 1
ATOM 3165 C CA . TYR B 1 62 ? 13.867 39.438 20.766 1 91.56 62 TYR B CA 1
ATOM 3166 C C . TYR B 1 62 ? 12.5 38.781 20.672 1 91.56 62 TYR B C 1
ATOM 3168 O O . TYR B 1 62 ? 11.5 39.344 21.125 1 91.56 62 TYR B O 1
ATOM 3176 N N . LEU B 1 63 ? 12.445 37.656 20.031 1 94.56 63 LEU B N 1
ATOM 3177 C CA . LEU B 1 63 ? 11.211 36.875 19.844 1 94.56 63 LEU B CA 1
ATOM 3178 C C . LEU B 1 63 ? 11.328 35.5 20.484 1 94.56 63 LEU B C 1
ATOM 3180 O O . LEU B 1 63 ? 12.273 34.75 20.188 1 94.56 63 LEU B O 1
ATOM 3184 N N . ARG B 1 64 ? 10.422 35.125 21.328 1 95.31 64 ARG B N 1
ATOM 3185 C CA . ARG B 1 64 ? 10.383 33.781 21.922 1 95.31 64 ARG B CA 1
ATOM 3186 C C . ARG B 1 64 ? 9.141 33.031 21.484 1 95.31 64 ARG B C 1
ATOM 3188 O O . ARG B 1 64 ? 8.031 33.562 21.516 1 95.31 64 ARG B O 1
ATOM 3195 N N . TYR B 1 65 ? 9.344 31.828 21.062 1 94.75 65 TYR B N 1
ATOM 3196 C CA . TYR B 1 65 ? 8.234 31 20.594 1 94.75 65 TYR B CA 1
ATOM 3197 C C . TYR B 1 65 ? 8.086 29.734 21.438 1 94.75 65 TYR B C 1
ATOM 3199 O O . TYR B 1 65 ? 9.086 29.125 21.828 1 94.75 65 TYR B O 1
ATOM 3207 N N . ASN B 1 66 ? 6.832 29.391 21.703 1 91.88 66 ASN B N 1
ATOM 3208 C CA . ASN B 1 66 ? 6.484 28.125 22.359 1 91.88 66 ASN B CA 1
ATOM 3209 C C . ASN B 1 66 ? 6.059 27.078 21.344 1 91.88 66 ASN B C 1
ATOM 3211 O O . ASN B 1 66 ? 4.973 27.172 20.766 1 91.88 66 ASN B O 1
ATOM 3215 N N . LEU B 1 67 ? 6.875 26.016 21.25 1 90.81 67 LEU B N 1
ATOM 3216 C CA . LEU B 1 67 ? 6.652 25.031 20.203 1 90.81 67 LEU B CA 1
ATOM 3217 C C . LEU B 1 67 ? 5.898 23.812 20.75 1 90.81 67 LEU B C 1
ATOM 3219 O O . LEU B 1 67 ? 5.797 22.781 20.078 1 90.81 67 LEU B O 1
ATOM 3223 N N . SER B 1 68 ? 5.359 23.891 21.906 1 81.94 68 SER B N 1
ATOM 3224 C CA . SER B 1 68 ? 4.648 22.766 22.5 1 81.94 68 SER B CA 1
ATOM 3225 C C . SER B 1 68 ? 3.375 22.438 21.719 1 81.94 68 SER B C 1
ATOM 3227 O O . SER B 1 68 ? 2.715 23.344 21.203 1 81.94 68 SER B O 1
ATOM 3229 N N . VAL B 1 69 ? 3.295 21.141 21.344 1 73 69 VAL B N 1
ATOM 3230 C CA . VAL B 1 69 ? 2.104 20.719 20.609 1 73 69 VAL B CA 1
ATOM 3231 C C . VAL B 1 69 ? 1.255 19.812 21.516 1 73 69 VAL B C 1
ATOM 3233 O O . VAL B 1 69 ? 1.788 19.047 22.312 1 73 69 VAL B O 1
ATOM 3236 N N . SER B 1 70 ? 0.004 20.109 21.516 1 59.03 70 SER B N 1
ATOM 3237 C CA . SER B 1 70 ? -0.915 19.328 22.328 1 59.03 70 SER B CA 1
ATOM 3238 C C . SER B 1 70 ? -1.035 17.906 21.797 1 59.03 70 SER B C 1
ATOM 3240 O O . SER B 1 70 ? -1.511 17 22.5 1 59.03 70 SER B O 1
ATOM 3242 N N . VAL B 1 71 ? -0.748 17.719 20.578 1 55.88 71 VAL B N 1
ATOM 3243 C CA . VAL B 1 71 ? -1.002 16.375 20.062 1 55.88 71 VAL B CA 1
ATOM 3244 C C . VAL B 1 71 ? 0.174 15.461 20.391 1 55.88 71 VAL B C 1
ATOM 3246 O O . VAL B 1 71 ? 1.334 15.852 20.25 1 55.88 71 VAL B O 1
ATOM 3249 N N . GLN B 1 72 ? 0.039 14.43 21.312 1 47.25 72 GLN B N 1
ATOM 3250 C CA . GLN B 1 72 ? 0.942 13.477 21.953 1 47.25 72 GLN B CA 1
ATOM 3251 C C . GLN B 1 72 ? 1.963 12.93 20.969 1 47.25 72 GLN B C 1
ATOM 3253 O O . GLN B 1 72 ? 3.1 12.633 21.328 1 47.25 72 GLN B O 1
ATOM 3258 N N . ASN B 1 73 ? 1.566 12.25 19.875 1 47.78 73 ASN B N 1
ATOM 3259 C CA . ASN B 1 73 ? 2.352 11.203 19.234 1 47.78 73 ASN B CA 1
ATOM 3260 C C . ASN B 1 73 ? 3.531 11.781 18.469 1 47.78 73 ASN B C 1
ATOM 3262 O O . ASN B 1 73 ? 4.004 11.18 17.5 1 47.78 73 ASN B O 1
ATOM 3266 N N . LEU B 1 74 ? 4.027 12.914 19 1 53.47 74 LEU B N 1
ATOM 3267 C CA . LEU B 1 74 ? 4.996 13.742 18.297 1 53.47 74 LEU B CA 1
ATOM 3268 C C . LEU B 1 74 ? 6.395 13.141 18.391 1 53.47 74 LEU B C 1
ATOM 3270 O O . LEU B 1 74 ? 7.371 13.75 17.938 1 53.47 74 LEU B O 1
ATOM 3274 N N . THR B 1 75 ? 6.461 12.102 19.016 1 52.94 75 THR B N 1
ATOM 3275 C CA . THR B 1 75 ? 7.844 11.758 19.312 1 52.94 75 THR B CA 1
ATOM 3276 C C . THR B 1 75 ? 8.617 11.477 18.031 1 52.94 75 THR B C 1
ATOM 3278 O O . THR B 1 75 ? 9.836 11.656 17.984 1 52.94 75 THR B O 1
ATOM 3281 N N . ASP B 1 76 ? 7.887 11.281 16.922 1 70.38 76 ASP B N 1
ATOM 3282 C CA . ASP B 1 76 ? 8.727 10.906 15.797 1 70.38 76 ASP B CA 1
ATOM 3283 C C . ASP B 1 76 ? 8.5 11.844 14.609 1 70.38 76 ASP B C 1
ATOM 3285 O O . ASP B 1 76 ? 8.156 11.398 13.516 1 70.38 76 ASP B O 1
ATOM 3289 N N . GLU B 1 77 ? 8.703 13.164 14.938 1 81.88 77 GLU B N 1
ATOM 3290 C CA . GLU B 1 77 ? 8.531 14.133 13.859 1 81.88 77 GLU B CA 1
ATOM 3291 C C . GLU B 1 77 ? 9.867 14.695 13.398 1 81.88 77 GLU B C 1
ATOM 3293 O O . GLU B 1 77 ? 10.805 14.82 14.195 1 81.88 77 GLU B O 1
ATOM 3298 N N . ARG B 1 78 ? 9.969 14.875 12.172 1 87.75 78 ARG B N 1
ATOM 3299 C CA . ARG B 1 78 ? 11.141 15.516 11.578 1 87.75 78 ARG B CA 1
ATOM 3300 C C . ARG B 1 78 ? 10.781 16.891 11.023 1 87.75 78 ARG B C 1
ATOM 3302 O O . ARG B 1 78 ? 9.797 17.047 10.297 1 87.75 78 ARG B O 1
ATOM 3309 N N . ILE B 1 79 ? 11.609 17.859 11.383 1 91.44 79 ILE B N 1
ATOM 3310 C CA . ILE B 1 79 ? 11.406 19.203 10.875 1 91.44 79 ILE B CA 1
ATOM 3311 C C . ILE B 1 79 ? 11.969 19.312 9.461 1 91.44 79 ILE B C 1
ATOM 3313 O O . ILE B 1 79 ? 13.164 19.078 9.242 1 91.44 79 ILE B O 1
ATOM 3317 N N . MET B 1 80 ? 11.133 19.672 8.547 1 92.25 80 MET B N 1
ATOM 3318 C CA . MET B 1 80 ? 11.57 19.828 7.16 1 92.25 80 MET B CA 1
ATOM 3319 C C . MET B 1 80 ? 12.039 21.25 6.898 1 92.25 80 MET B C 1
ATOM 3321 O O . MET B 1 80 ? 13.125 21.469 6.348 1 92.25 80 MET B O 1
ATOM 3325 N N . HIS B 1 81 ? 11.211 22.188 7.203 1 95.12 81 HIS B N 1
ATOM 3326 C CA . HIS B 1 81 ? 11.5 23.609 7.031 1 95.12 81 HIS B CA 1
ATOM 3327 C C . HIS B 1 81 ? 10.906 24.422 8.172 1 95.12 81 HIS B C 1
ATOM 3329 O O . HIS B 1 81 ? 9.914 24.016 8.781 1 95.12 81 HIS B O 1
ATOM 3335 N N . ALA B 1 82 ? 11.578 25.484 8.445 1 97.5 82 ALA B N 1
ATOM 3336 C CA . ALA B 1 82 ? 11.062 26.484 9.359 1 97.5 82 ALA B CA 1
ATOM 3337 C C . ALA B 1 82 ? 11.367 27.906 8.859 1 97.5 82 ALA B C 1
ATOM 3339 O O . ALA B 1 82 ? 12.5 28.203 8.469 1 97.5 82 ALA B O 1
ATOM 3340 N N . TYR B 1 83 ? 10.367 28.719 8.82 1 97.56 83 TYR B N 1
ATOM 3341 C CA . TYR B 1 83 ? 10.531 30.078 8.328 1 97.56 83 TYR B CA 1
ATOM 3342 C C . TYR B 1 83 ? 10.055 31.094 9.359 1 97.56 83 TYR B C 1
ATOM 3344 O O . TYR B 1 83 ? 8.969 30.953 9.93 1 97.56 83 TYR B O 1
ATOM 3352 N N . LEU B 1 84 ? 10.875 32.031 9.617 1 96.69 84 LEU B N 1
ATOM 3353 C CA . LEU B 1 84 ? 10.445 33.188 10.367 1 96.69 84 LEU B CA 1
ATOM 3354 C C . LEU B 1 84 ? 9.883 34.25 9.43 1 96.69 84 LEU B C 1
ATOM 3356 O O . LEU B 1 84 ? 10.602 34.781 8.578 1 96.69 84 LEU B O 1
ATOM 3360 N N . LYS B 1 85 ? 8.633 34.469 9.625 1 94.25 85 LYS B N 1
ATOM 3361 C CA . LYS B 1 85 ? 7.949 35.469 8.789 1 94.25 85 LYS B CA 1
ATOM 3362 C C . LYS B 1 85 ? 7.809 36.781 9.523 1 94.25 85 LYS B C 1
ATOM 3364 O O . LYS B 1 85 ? 7.176 36.844 10.578 1 94.25 85 LYS B O 1
ATOM 3369 N N . LEU B 1 86 ? 8.391 37.844 8.883 1 91.38 86 LEU B N 1
ATOM 3370 C CA . LEU B 1 86 ? 8.406 39.156 9.516 1 91.38 86 LEU B CA 1
ATOM 3371 C C . LEU B 1 86 ? 7.723 40.188 8.633 1 91.38 86 LEU B C 1
ATOM 3373 O O . LEU B 1 86 ? 7.953 40.25 7.422 1 91.38 86 LEU B O 1
ATOM 3377 N N . LYS B 1 87 ? 6.867 40.906 9.297 1 87.38 87 LYS B N 1
ATOM 3378 C CA . LYS B 1 87 ? 6.258 42.031 8.625 1 87.38 87 LYS B CA 1
ATOM 3379 C C . LYS B 1 87 ? 7.086 43.312 8.82 1 87.38 87 LYS B C 1
ATOM 3381 O O . LYS B 1 87 ? 7.207 43.781 9.945 1 87.38 87 LYS B O 1
ATOM 3386 N N . LEU B 1 88 ? 7.621 43.781 7.699 1 82.81 88 LEU B N 1
ATOM 3387 C CA . LEU B 1 88 ? 8.461 44.969 7.781 1 82.81 88 LEU B CA 1
ATOM 3388 C C . LEU B 1 88 ? 7.73 46.188 7.223 1 82.81 88 LEU B C 1
ATOM 3390 O O . LEU B 1 88 ? 7.016 46.094 6.223 1 82.81 88 LEU B O 1
ATOM 3394 N N . ASN B 1 89 ? 7.82 47.219 7.969 1 76.38 89 ASN B N 1
ATOM 3395 C CA . ASN B 1 89 ? 7.234 48.469 7.488 1 76.38 89 ASN B CA 1
ATOM 3396 C C . ASN B 1 89 ? 7.945 48.969 6.238 1 76.38 89 ASN B C 1
ATOM 3398 O O . ASN B 1 89 ? 9.055 48.531 5.926 1 76.38 89 ASN B O 1
ATOM 3402 N N . GLN B 1 90 ? 7.117 49.875 5.566 1 68.38 90 GLN B N 1
ATOM 3403 C CA . GLN B 1 90 ? 7.656 50.5 4.359 1 68.38 90 GLN B CA 1
ATOM 3404 C C . GLN B 1 90 ? 9.008 51.156 4.629 1 68.38 90 GLN B C 1
ATOM 3406 O O . GLN B 1 90 ? 9.188 51.812 5.664 1 68.38 90 GLN B O 1
ATOM 3411 N N . GLY B 1 91 ? 10.078 50.5 3.879 1 62.72 91 GLY B N 1
ATOM 3412 C CA . GLY B 1 91 ? 11.391 51.125 3.967 1 62.72 91 GLY B CA 1
ATOM 3413 C C . GLY B 1 91 ? 11.797 51.844 2.691 1 62.72 91 GLY B C 1
ATOM 3414 O O . GLY B 1 91 ? 11.32 51.5 1.605 1 62.72 91 GLY B O 1
ATOM 3415 N N . PHE B 1 92 ? 12.336 53 2.904 1 62.06 92 PHE B N 1
ATOM 3416 C CA . PHE B 1 92 ? 12.742 53.781 1.758 1 62.06 92 PHE B CA 1
ATOM 3417 C C . PHE B 1 92 ? 14.148 53.406 1.303 1 62.06 92 PHE B C 1
ATOM 3419 O O . PHE B 1 92 ? 14.602 53.844 0.24 1 62.06 92 PHE B O 1
ATOM 3426 N N . THR B 1 93 ? 14.773 52.562 2.076 1 70.44 93 THR B N 1
ATOM 3427 C CA . THR B 1 93 ? 16.125 52.125 1.697 1 70.44 93 THR B CA 1
ATOM 3428 C C . THR B 1 93 ? 16.281 50.625 1.851 1 70.44 93 THR B C 1
ATOM 3430 O O . THR B 1 93 ? 15.43 49.969 2.457 1 70.44 93 THR B O 1
ATOM 3433 N N . ARG B 1 94 ? 17.328 50.219 1.154 1 79.75 94 ARG B N 1
ATOM 3434 C CA . ARG B 1 94 ? 17.672 48.812 1.306 1 79.75 94 ARG B CA 1
ATOM 3435 C C . ARG B 1 94 ? 18.062 48.5 2.748 1 79.75 94 ARG B C 1
ATOM 3437 O O . ARG B 1 94 ? 18.812 49.25 3.371 1 79.75 94 ARG B O 1
ATOM 3444 N N . ARG B 1 95 ? 17.391 47.438 3.236 1 82.38 95 ARG B N 1
ATOM 3445 C CA . ARG B 1 95 ? 17.641 47.062 4.621 1 82.38 95 ARG B CA 1
ATOM 3446 C C . ARG B 1 95 ? 18.125 45.594 4.711 1 82.38 95 ARG B C 1
ATOM 3448 O O . ARG B 1 95 ? 17.875 44.812 3.803 1 82.38 95 ARG B O 1
ATOM 3455 N N . GLN B 1 96 ? 18.969 45.469 5.656 1 88.25 96 GLN B N 1
ATOM 3456 C CA . GLN B 1 96 ? 19.422 44.094 5.93 1 88.25 96 GLN B CA 1
ATOM 3457 C C . GLN B 1 96 ? 18.781 43.562 7.203 1 88.25 96 GLN B C 1
ATOM 3459 O O . GLN B 1 96 ? 18.719 44.25 8.219 1 88.25 96 GLN B O 1
ATOM 3464 N N . VAL B 1 97 ? 18.234 42.375 7.047 1 90.06 97 VAL B N 1
ATOM 3465 C CA . VAL B 1 97 ? 17.656 41.688 8.211 1 90.06 97 VAL B CA 1
ATOM 3466 C C . VAL B 1 97 ? 18.516 40.5 8.586 1 90.06 97 VAL B C 1
ATOM 3468 O O . VAL B 1 97 ? 18.766 39.625 7.754 1 90.06 97 VAL B O 1
ATOM 3471 N N . LYS B 1 98 ? 19.016 40.438 9.82 1 92.38 98 LYS B N 1
ATOM 3472 C CA . LYS B 1 98 ? 19.781 39.312 10.352 1 92.38 98 LYS B CA 1
ATOM 3473 C C . LYS B 1 98 ? 19.031 38.625 11.484 1 92.38 98 LYS B C 1
ATOM 3475 O O . LYS B 1 98 ? 18.453 39.312 12.352 1 92.38 98 LYS B O 1
ATOM 3480 N N . VAL B 1 99 ? 18.984 37.312 11.391 1 95.75 99 VAL B N 1
ATOM 3481 C CA . VAL B 1 99 ? 18.312 36.562 12.438 1 95.75 99 VAL B CA 1
ATOM 3482 C C . VAL B 1 99 ? 19.344 35.719 13.195 1 95.75 99 VAL B C 1
ATOM 3484 O O . VAL B 1 99 ? 20.125 35 12.586 1 95.75 99 VAL B O 1
ATOM 3487 N N . TYR B 1 100 ? 19.297 35.875 14.531 1 95.44 100 TYR B N 1
ATOM 3488 C CA . TYR B 1 100 ? 20.172 35.125 15.414 1 95.44 100 TYR B CA 1
ATOM 3489 C C . TYR B 1 100 ? 19.375 34.125 16.266 1 95.44 100 TYR B C 1
ATOM 3491 O O . TYR B 1 100 ? 18.281 34.469 16.734 1 95.44 100 TYR B O 1
ATOM 3499 N N . GLU B 1 101 ? 19.922 33 16.438 1 96.38 101 GLU B N 1
ATOM 3500 C CA . GLU B 1 101 ? 19.406 32.062 17.453 1 96.38 101 GLU B CA 1
ATOM 3501 C C . GLU B 1 101 ? 20.031 32.344 18.812 1 96.38 101 GLU B C 1
ATOM 3503 O O . GLU B 1 101 ? 21.25 32.5 18.922 1 96.38 101 GLU B O 1
ATOM 3508 N N . ILE B 1 102 ? 19.203 32.406 19.766 1 95.12 102 ILE B N 1
ATOM 3509 C CA . ILE B 1 102 ? 19.688 32.625 21.125 1 95.12 102 ILE B CA 1
ATOM 3510 C C . ILE B 1 102 ? 19.906 31.281 21.797 1 95.12 102 ILE B C 1
ATOM 3512 O O . ILE B 1 102 ? 18.984 30.453 21.875 1 95.12 102 ILE B O 1
ATOM 3516 N N . ASP B 1 103 ? 21.094 31.094 22.312 1 93.62 103 ASP B N 1
ATOM 3517 C CA . ASP B 1 103 ? 21.406 29.859 23.016 1 93.62 103 ASP B CA 1
ATOM 3518 C C . ASP B 1 103 ? 20.641 29.766 24.344 1 93.62 103 ASP B C 1
ATOM 3520 O O . ASP B 1 103 ? 20.594 30.734 25.109 1 93.62 103 ASP B O 1
ATOM 3524 N N . GLN B 1 104 ? 20.078 28.672 24.547 1 91.75 104 GLN B N 1
ATOM 3525 C CA . GLN B 1 104 ? 19.25 28.516 25.75 1 91.75 104 GLN B CA 1
ATOM 3526 C C . GLN B 1 104 ? 20.109 28.391 27 1 91.75 104 GLN B C 1
ATOM 3528 O O . GLN B 1 104 ? 19.688 28.766 28.094 1 91.75 104 GLN B O 1
ATOM 3533 N N . ARG B 1 105 ? 21.266 27.797 26.875 1 91.56 105 ARG B N 1
ATOM 3534 C CA . ARG B 1 105 ? 22.172 27.609 28 1 91.56 105 ARG B CA 1
ATOM 3535 C C . ARG B 1 105 ? 22.844 28.922 28.375 1 91.56 105 ARG B C 1
ATOM 3537 O O . ARG B 1 105 ? 23 29.219 29.562 1 91.56 105 ARG B O 1
ATOM 3544 N N . ASN B 1 106 ? 23.281 29.594 27.344 1 91.81 106 ASN B N 1
ATOM 3545 C CA . ASN B 1 106 ? 23.906 30.906 27.5 1 91.81 106 ASN B CA 1
ATOM 3546 C C . ASN B 1 106 ? 23.25 31.969 26.625 1 91.81 106 ASN B C 1
ATOM 3548 O O . ASN B 1 106 ? 23.609 32.094 25.453 1 91.81 106 ASN B O 1
ATOM 3552 N N . THR B 1 107 ? 22.438 32.75 27.203 1 88.38 107 THR B N 1
ATOM 3553 C CA . THR B 1 107 ? 21.594 33.688 26.453 1 88.38 107 THR B CA 1
ATOM 3554 C C . THR B 1 107 ? 22.453 34.812 25.828 1 88.38 107 THR B C 1
ATOM 3556 O O . THR B 1 107 ? 21.984 35.531 24.938 1 88.38 107 THR B O 1
ATOM 3559 N N . ASP B 1 108 ? 23.672 34.906 26.25 1 87.75 108 ASP B N 1
ATOM 3560 C CA . ASP B 1 108 ? 24.547 35.906 25.688 1 87.75 108 ASP B CA 1
ATOM 3561 C C . ASP B 1 108 ? 25.109 35.469 24.328 1 87.75 108 ASP B C 1
ATOM 3563 O O . ASP B 1 108 ? 25.625 36.281 23.562 1 87.75 108 ASP B O 1
ATOM 3567 N N . VAL B 1 109 ? 24.984 34.188 24.125 1 90.12 109 VAL B N 1
ATOM 3568 C CA . VAL B 1 109 ? 25.484 33.625 22.891 1 90.12 109 VAL B CA 1
ATOM 3569 C C . VAL B 1 109 ? 24.422 33.719 21.797 1 90.12 109 VAL B C 1
ATOM 3571 O O . VAL B 1 109 ? 23.297 33.25 21.984 1 90.12 109 VAL B O 1
ATOM 3574 N N . ARG B 1 110 ? 24.766 34.469 20.734 1 91.56 110 ARG B N 1
ATOM 3575 C CA . ARG B 1 110 ? 23.891 34.625 19.562 1 91.56 110 ARG B CA 1
ATOM 3576 C C . ARG B 1 110 ? 24.531 34 18.328 1 91.56 110 ARG B C 1
ATOM 3578 O O . ARG B 1 110 ? 25.656 34.312 17.969 1 91.56 110 ARG B O 1
ATOM 3585 N N . ARG B 1 111 ? 23.844 33.094 17.672 1 93.94 111 ARG B N 1
ATOM 3586 C CA . ARG B 1 111 ? 24.328 32.469 16.453 1 93.94 111 ARG B CA 1
ATOM 3587 C C . ARG B 1 111 ? 23.531 32.938 15.242 1 93.94 111 ARG B C 1
ATOM 3589 O O . ARG B 1 111 ? 22.312 32.812 15.227 1 93.94 111 ARG B O 1
ATOM 3596 N N . VAL B 1 112 ? 24.25 33.438 14.188 1 94 112 VAL B N 1
ATOM 3597 C CA . VAL B 1 112 ? 23.547 33.875 12.984 1 94 112 VAL B CA 1
ATOM 3598 C C . VAL B 1 112 ? 22.953 32.688 12.258 1 94 112 VAL B C 1
ATOM 3600 O O . VAL B 1 112 ? 23.656 31.719 11.977 1 94 112 VAL B O 1
ATOM 3603 N N . ILE B 1 113 ? 21.734 32.719 12.023 1 95.5 113 ILE B N 1
ATOM 3604 C CA . ILE B 1 113 ? 21.047 31.609 11.336 1 95.5 113 ILE B CA 1
ATOM 3605 C C . ILE B 1 113 ? 20.797 32 9.875 1 95.5 113 ILE B C 1
ATOM 3607 O O . ILE B 1 113 ? 20.969 31.156 8.984 1 95.5 113 ILE B O 1
ATOM 3611 N N . ASN B 1 114 ? 20.344 33.156 9.68 1 95.19 114 ASN B N 1
ATOM 3612 C CA . ASN B 1 114 ? 20.016 33.625 8.336 1 95.19 114 ASN B CA 1
ATOM 3613 C C . ASN B 1 114 ? 20.156 35.125 8.227 1 95.19 114 ASN B C 1
ATOM 3615 O O . ASN B 1 114 ? 20.094 35.844 9.234 1 95.19 114 ASN B O 1
ATOM 3619 N N . SER B 1 115 ? 20.516 35.625 7.043 1 93.38 115 SER B N 1
ATOM 3620 C CA . SER B 1 115 ? 20.625 37.031 6.723 1 93.38 115 SER B CA 1
ATOM 3621 C C . SER B 1 115 ? 20.125 37.344 5.316 1 93.38 115 SER B C 1
ATOM 3623 O O . SER B 1 115 ? 20.406 36.594 4.379 1 93.38 115 SER B O 1
ATOM 3625 N N . LYS B 1 116 ? 19.25 38.406 5.223 1 92.19 116 LYS B N 1
ATOM 3626 C CA . LYS B 1 116 ? 18.672 38.719 3.922 1 92.19 116 LYS B CA 1
ATOM 3627 C C . LYS B 1 116 ? 18.656 40.25 3.707 1 92.19 116 LYS B C 1
ATOM 3629 O O . LYS B 1 116 ? 18.391 41 4.641 1 92.19 116 LYS B O 1
ATOM 3634 N N . PHE B 1 117 ? 18.938 40.625 2.422 1 88.88 117 PHE B N 1
ATOM 3635 C CA . PHE B 1 117 ? 18.781 42 2.031 1 88.88 117 PHE B CA 1
ATOM 3636 C C . PHE B 1 117 ? 17.406 42.25 1.425 1 88.88 117 PHE B C 1
ATOM 3638 O O . PHE B 1 117 ? 16.938 41.469 0.6 1 88.88 117 PHE B O 1
ATOM 3645 N N . ILE B 1 118 ? 16.75 43.281 1.983 1 83.5 118 ILE B N 1
ATOM 3646 C CA . ILE B 1 118 ? 15.406 43.625 1.522 1 83.5 118 ILE B CA 1
ATOM 3647 C C . ILE B 1 118 ? 15.43 44.938 0.757 1 83.5 118 ILE B C 1
ATOM 3649 O O . ILE B 1 118 ? 15.898 45.969 1.277 1 83.5 118 ILE B O 1
ATOM 3653 N N . ASP B 1 119 ? 14.93 44.812 -0.485 1 81.62 119 ASP B N 1
ATOM 3654 C CA . ASP B 1 119 ? 14.852 46.031 -1.29 1 81.62 119 ASP B CA 1
ATOM 3655 C C . ASP B 1 119 ? 13.648 46.875 -0.896 1 81.62 119 ASP B C 1
ATOM 3657 O O . ASP B 1 119 ? 12.625 46.344 -0.456 1 81.62 119 ASP B O 1
ATOM 3661 N N . ALA B 1 120 ? 13.883 48.156 -0.959 1 73 120 ALA B N 1
ATOM 3662 C CA . ALA B 1 120 ? 12.781 49.062 -0.647 1 73 120 ALA B CA 1
ATOM 3663 C C . ALA B 1 120 ? 11.648 48.938 -1.66 1 73 120 ALA B C 1
ATOM 3665 O O . ALA B 1 120 ? 11.898 48.75 -2.855 1 73 120 ALA B O 1
ATOM 3666 N N . ASN B 1 121 ? 10.492 48.594 -1.108 1 70.88 121 ASN B N 1
ATOM 3667 C CA . ASN B 1 121 ? 9.312 48.656 -1.965 1 70.88 121 ASN B CA 1
ATOM 3668 C C . ASN B 1 121 ? 8.383 49.781 -1.566 1 70.88 121 ASN B C 1
ATOM 3670 O O . ASN B 1 121 ? 7.484 49.594 -0.746 1 70.88 121 ASN B O 1
ATOM 3674 N N . PRO B 1 122 ? 8.523 50.938 -2.162 1 66.19 122 PRO B N 1
ATOM 3675 C CA . PRO B 1 122 ? 7.797 52.125 -1.712 1 66.19 122 PRO B CA 1
ATOM 3676 C C . PRO B 1 122 ? 6.297 52.062 -1.985 1 66.19 122 PRO B C 1
ATOM 3678 O O . PRO B 1 122 ? 5.512 52.781 -1.376 1 66.19 122 PRO B O 1
ATOM 3681 N N . LYS B 1 123 ? 5.941 51.156 -2.77 1 70.31 123 LYS B N 1
ATOM 3682 C CA . LYS B 1 123 ? 4.535 51.156 -3.166 1 70.31 123 LYS B CA 1
ATOM 3683 C C . LYS B 1 123 ? 3.676 50.469 -2.1 1 70.31 123 LYS B C 1
ATOM 3685 O O . LYS B 1 123 ? 2.465 50.688 -2.035 1 70.31 123 LYS B O 1
ATOM 3690 N N . GLN B 1 124 ? 4.395 49.781 -1.214 1 71.19 124 GLN B N 1
ATOM 3691 C CA . GLN B 1 124 ? 3.598 49.062 -0.228 1 71.19 124 GLN B CA 1
ATOM 3692 C C . GLN B 1 124 ? 3.914 49.531 1.188 1 71.19 124 GLN B C 1
ATOM 3694 O O . GLN B 1 124 ? 5.055 49.875 1.487 1 71.19 124 GLN B O 1
ATOM 3699 N N . ASN B 1 125 ? 2.904 49.594 2.01 1 75.19 125 ASN B N 1
ATOM 3700 C CA . ASN B 1 125 ? 3.066 50.031 3.387 1 75.19 125 ASN B CA 1
ATOM 3701 C C . ASN B 1 125 ? 3.865 49.031 4.215 1 75.19 125 ASN B C 1
ATOM 3703 O O . ASN B 1 125 ? 4.551 49.406 5.168 1 75.19 125 ASN B O 1
ATOM 3707 N N . HIS B 1 126 ? 3.773 47.781 3.744 1 80.38 126 HIS B N 1
ATOM 3708 C CA . HIS B 1 126 ? 4.52 46.75 4.469 1 80.38 126 HIS B CA 1
ATOM 3709 C C . HIS B 1 126 ? 4.969 45.656 3.535 1 80.38 126 HIS B C 1
ATOM 3711 O O . HIS B 1 126 ? 4.469 45.531 2.414 1 80.38 126 HIS B O 1
ATOM 3717 N N . GLN B 1 127 ? 5.98 45.031 3.955 1 82.75 127 GLN B N 1
ATOM 3718 C CA . GLN B 1 127 ? 6.488 43.906 3.195 1 82.75 127 GLN B CA 1
ATOM 3719 C C . GLN B 1 127 ? 6.77 42.719 4.109 1 82.75 127 GLN B C 1
ATOM 3721 O O . GLN B 1 127 ? 7.277 42.875 5.219 1 82.75 127 GLN B O 1
ATOM 3726 N N . TRP B 1 128 ? 6.305 41.562 3.619 1 87.62 128 TRP B N 1
ATOM 3727 C CA . TRP B 1 128 ? 6.598 40.312 4.363 1 87.62 128 TRP B CA 1
ATOM 3728 C C . TRP B 1 128 ? 7.922 39.719 3.91 1 87.62 128 TRP B C 1
ATOM 3730 O O . TRP B 1 128 ? 8.211 39.656 2.713 1 87.62 128 TRP B O 1
ATOM 3740 N N . VAL B 1 129 ? 8.734 39.344 4.883 1 89.44 129 VAL B N 1
ATOM 3741 C CA . VAL B 1 129 ? 10.016 38.688 4.586 1 89.44 129 VAL B CA 1
ATOM 3742 C C . VAL B 1 129 ? 10.07 37.312 5.262 1 89.44 129 VAL B C 1
ATOM 3744 O O . VAL B 1 129 ? 9.719 37.188 6.434 1 89.44 129 VAL B O 1
ATOM 3747 N N . ASP B 1 130 ? 10.445 36.344 4.496 1 94.25 130 ASP B N 1
ATOM 3748 C CA . ASP B 1 130 ? 10.617 35 5.035 1 94.25 130 ASP B CA 1
ATOM 3749 C C . ASP B 1 130 ? 12.094 34.656 5.242 1 94.25 130 ASP B C 1
ATOM 3751 O O . ASP B 1 130 ? 12.883 34.719 4.301 1 94.25 130 ASP B O 1
ATOM 3755 N N . LEU B 1 131 ? 12.469 34.281 6.43 1 96 131 LEU B N 1
ATOM 3756 C CA . LEU B 1 131 ? 13.836 33.875 6.727 1 96 131 LEU B CA 1
ATOM 3757 C C . LEU B 1 131 ? 13.891 32.406 7.18 1 96 131 LEU B C 1
ATOM 3759 O O . LEU B 1 131 ? 13.211 32.031 8.141 1 96 131 LEU B O 1
ATOM 3763 N N . GLU B 1 132 ? 14.648 31.609 6.516 1 97.25 132 GLU B N 1
ATOM 3764 C CA . GLU B 1 132 ? 14.797 30.188 6.871 1 97.25 132 GLU B CA 1
ATOM 3765 C C . GLU B 1 132 ? 15.555 30.031 8.188 1 97.25 132 GLU B C 1
ATOM 3767 O O . GLU B 1 132 ? 16.688 30.516 8.32 1 97.25 132 GLU B O 1
ATOM 3772 N N . VAL B 1 133 ? 14.898 29.406 9.133 1 97.56 133 VAL B N 1
ATOM 3773 C CA . VAL B 1 133 ? 15.531 29.281 10.445 1 97.56 133 VAL B CA 1
ATOM 3774 C C . VAL B 1 133 ? 15.516 27.812 10.883 1 97.56 133 VAL B C 1
ATOM 3776 O O . VAL B 1 133 ? 15.531 27.531 12.086 1 97.56 133 VAL B O 1
ATOM 3779 N N . SER B 1 134 ? 15.422 26.844 9.977 1 96.5 134 SER B N 1
ATOM 3780 C CA . SER B 1 134 ? 15.328 25.422 10.266 1 96.5 134 SER B CA 1
ATOM 3781 C C . SER B 1 134 ? 16.484 24.969 11.148 1 96.5 134 SER B C 1
ATOM 3783 O O . SER B 1 134 ? 16.312 24.109 12.023 1 96.5 134 SER B O 1
ATOM 3785 N N . ALA B 1 135 ? 17.609 25.531 10.969 1 95.38 135 ALA B N 1
ATOM 3786 C CA . ALA B 1 135 ? 18.812 25.125 11.695 1 95.38 135 ALA B CA 1
ATOM 3787 C C . ALA B 1 135 ? 18.609 25.281 13.203 1 95.38 135 ALA B C 1
ATOM 3789 O O . ALA B 1 135 ? 19.078 24.438 13.984 1 95.38 135 ALA B O 1
ATOM 3790 N N . ALA B 1 136 ? 17.875 26.266 13.562 1 95.5 136 ALA B N 1
ATOM 3791 C CA . ALA B 1 136 ? 17.672 26.531 14.984 1 95.5 136 ALA B CA 1
ATOM 3792 C C . ALA B 1 136 ? 16.766 25.484 15.609 1 95.5 136 ALA B C 1
ATOM 3794 O O . ALA B 1 136 ? 16.906 25.156 16.797 1 95.5 136 ALA B O 1
ATOM 3795 N N . LEU B 1 137 ? 15.914 24.938 14.828 1 94.31 137 LEU B N 1
ATOM 3796 C CA . LEU B 1 137 ? 14.938 24 15.367 1 94.31 137 LEU B CA 1
ATOM 3797 C C . LEU B 1 137 ? 15.477 22.578 15.336 1 94.31 137 LEU B C 1
ATOM 3799 O O . LEU B 1 137 ? 15.055 21.719 16.125 1 94.31 137 LEU B O 1
ATOM 3803 N N . VAL B 1 138 ? 16.375 22.297 14.414 1 91.62 138 VAL B N 1
ATOM 3804 C CA . VAL B 1 138 ? 16.953 20.953 14.273 1 91.62 138 VAL B CA 1
ATOM 3805 C C . VAL B 1 138 ? 18.047 20.75 15.312 1 91.62 138 VAL B C 1
ATOM 3807 O O . VAL B 1 138 ? 18.266 19.641 15.789 1 91.62 138 VAL B O 1
ATOM 3810 N N . ARG B 1 139 ? 18.641 21.797 15.703 1 90.19 139 ARG B N 1
ATOM 3811 C CA . ARG B 1 139 ? 19.703 21.719 16.703 1 90.19 139 ARG B CA 1
ATOM 3812 C C . ARG B 1 139 ? 19.172 21.25 18.047 1 90.19 139 ARG B C 1
ATOM 3814 O O . ARG B 1 139 ? 18.062 21.609 18.438 1 90.19 139 ARG B O 1
ATOM 3821 N N . LYS B 1 140 ? 20.016 20.484 18.703 1 88.81 140 LYS B N 1
ATOM 3822 C CA . LYS B 1 140 ? 19.625 20 20.031 1 88.81 140 LYS B CA 1
ATOM 3823 C C . LYS B 1 140 ? 19.531 21.156 21.016 1 88.81 140 LYS B C 1
ATOM 3825 O O . LYS B 1 140 ? 20.453 21.984 21.109 1 88.81 140 LYS B O 1
ATOM 3830 N N . ARG B 1 141 ? 18.375 21.266 21.656 1 89.62 141 ARG B N 1
ATOM 3831 C CA . ARG B 1 141 ? 18.125 22.297 22.656 1 89.62 141 ARG B CA 1
ATOM 3832 C C . ARG B 1 141 ? 17.688 21.672 23.969 1 89.62 141 ARG B C 1
ATOM 3834 O O . ARG B 1 141 ? 17 20.656 23.984 1 89.62 141 ARG B O 1
ATOM 3841 N N . PRO B 1 142 ? 18.156 22.281 25.062 1 90.75 142 PRO B N 1
ATOM 3842 C CA . PRO B 1 142 ? 17.688 21.781 26.359 1 90.75 142 PRO B CA 1
ATOM 3843 C C . PRO B 1 142 ? 16.172 21.703 26.438 1 90.75 142 PRO B C 1
ATOM 3845 O O . PRO B 1 142 ? 15.625 20.688 26.891 1 90.75 142 PRO B O 1
ATOM 3848 N N . ASN B 1 143 ? 15.539 22.797 26.062 1 91.12 143 ASN B N 1
ATOM 3849 C CA . ASN B 1 143 ? 14.086 22.797 25.922 1 91.12 143 ASN B CA 1
ATOM 3850 C C . ASN B 1 143 ? 13.664 22.812 24.453 1 91.12 143 ASN B C 1
ATOM 3852 O O . ASN B 1 143 ? 13.656 23.875 23.828 1 91.12 143 ASN B O 1
ATOM 3856 N N . LYS B 1 144 ? 13.266 21.703 24.016 1 88.62 144 LYS B N 1
ATOM 3857 C CA . LYS B 1 144 ? 12.938 21.578 22.594 1 88.62 144 LYS B CA 1
ATOM 3858 C C . LYS B 1 144 ? 11.656 22.328 22.25 1 88.62 144 LYS B C 1
ATOM 3860 O O . LYS B 1 144 ? 11.398 22.609 21.078 1 88.62 144 LYS B O 1
ATOM 3865 N N . ASN B 1 145 ? 10.914 22.672 23.281 1 89.75 145 ASN B N 1
ATOM 3866 C CA . ASN B 1 145 ? 9.625 23.312 23.031 1 89.75 145 ASN B CA 1
ATOM 3867 C C . ASN B 1 145 ? 9.742 24.828 23.031 1 89.75 145 ASN B C 1
ATOM 3869 O O . ASN B 1 145 ? 8.727 25.531 23.016 1 89.75 145 ASN B O 1
ATOM 3873 N N . MET B 1 146 ? 10.898 25.266 23.125 1 93.25 146 MET B N 1
ATOM 3874 C CA . MET B 1 146 ? 11.094 26.719 23.141 1 93.25 146 MET B CA 1
ATOM 3875 C C . MET B 1 146 ? 12.242 27.125 22.219 1 93.25 146 MET B C 1
ATOM 3877 O O . MET B 1 146 ? 13.273 26.453 22.172 1 93.25 146 MET B O 1
ATOM 3881 N N . VAL B 1 147 ? 12.062 28.203 21.547 1 95.44 147 VAL B N 1
ATOM 3882 C CA . VAL B 1 147 ? 13.133 28.766 20.734 1 95.44 147 VAL B CA 1
ATOM 3883 C C . VAL B 1 147 ? 13.07 30.281 20.781 1 95.44 147 VAL B C 1
ATOM 3885 O O . VAL B 1 147 ? 11.992 30.875 20.859 1 95.44 147 VAL B O 1
ATOM 3888 N N . GLU B 1 148 ? 14.203 30.859 20.797 1 96.25 148 GLU B N 1
ATOM 3889 C CA . GLU B 1 148 ? 14.297 32.312 20.859 1 96.25 148 GLU B CA 1
ATOM 3890 C C . GLU B 1 148 ? 15.195 32.844 19.75 1 96.25 148 GLU B C 1
ATOM 3892 O O . GLU B 1 148 ? 16.266 32.312 19.5 1 96.25 148 GLU B O 1
ATOM 3897 N N . PHE B 1 149 ? 14.719 33.938 19.141 1 96.31 149 PHE B N 1
ATOM 3898 C CA . PHE B 1 149 ? 15.477 34.594 18.078 1 96.31 149 PHE B CA 1
ATOM 3899 C C . PHE B 1 149 ? 15.727 36.062 18.406 1 96.31 149 PHE B C 1
ATOM 3901 O O . PHE B 1 149 ? 14.938 36.688 19.109 1 96.31 149 PHE B O 1
ATOM 3908 N N . ALA B 1 150 ? 16.828 36.531 17.953 1 94.31 150 ALA B N 1
ATOM 3909 C CA . ALA B 1 150 ? 17.109 37.969 17.938 1 94.31 150 ALA B CA 1
ATOM 3910 C C . ALA B 1 150 ? 17.188 38.5 16.5 1 94.31 150 ALA B C 1
ATOM 3912 O O . ALA B 1 150 ? 17.859 37.906 15.656 1 94.31 150 ALA B O 1
ATOM 3913 N N . ILE B 1 151 ? 16.453 39.531 16.25 1 92.5 151 ILE B N 1
ATOM 3914 C CA . ILE B 1 151 ? 16.406 40.094 14.914 1 92.5 151 ILE B CA 1
ATOM 3915 C C . ILE B 1 151 ? 17.109 41.438 14.898 1 92.5 151 ILE B C 1
ATOM 3917 O O . ILE B 1 151 ? 16.844 42.281 15.734 1 92.5 151 ILE B O 1
ATOM 3921 N N . GLU B 1 152 ? 17.984 41.562 13.938 1 89.88 152 GLU B N 1
ATOM 3922 C CA . GLU B 1 152 ? 18.688 42.812 13.711 1 89.88 152 GLU B CA 1
ATOM 3923 C C . GLU B 1 152 ? 18.328 43.438 12.367 1 89.88 152 GLU B C 1
ATOM 3925 O O . GLU B 1 152 ? 18.438 42.781 11.328 1 89.88 152 GLU B O 1
ATOM 3930 N N . LEU B 1 153 ? 17.766 44.688 12.453 1 82.75 153 LEU B N 1
ATOM 3931 C CA . LEU B 1 153 ? 17.5 45.406 11.227 1 82.75 153 LEU B CA 1
ATOM 3932 C C . LEU B 1 153 ? 18.484 46.562 11.039 1 82.75 153 LEU B C 1
ATOM 3934 O O . LEU B 1 153 ? 18.812 47.281 12 1 82.75 153 LEU B O 1
ATOM 3938 N N . SER B 1 154 ? 19.359 46.562 9.922 1 75.44 154 SER B N 1
ATOM 3939 C CA . SER B 1 154 ? 20.375 47.594 9.719 1 75.44 154 SER B CA 1
ATOM 3940 C C . SER B 1 154 ? 19.781 49 9.789 1 75.44 154 SER B C 1
ATOM 3942 O O . SER B 1 154 ? 20.438 49.938 10.25 1 75.44 154 SER B O 1
ATOM 3944 N N . ASP B 1 155 ? 18.844 49.406 8.812 1 57.16 155 ASP B N 1
ATOM 3945 C CA . ASP B 1 155 ? 18.516 50.844 8.883 1 57.16 155 ASP B CA 1
ATOM 3946 C C . ASP B 1 155 ? 17.812 51.156 10.195 1 57.16 155 ASP B C 1
ATOM 3948 O O . ASP B 1 155 ? 17.297 52.281 10.367 1 57.16 155 ASP B O 1
ATOM 3952 N N . GLY B 1 156 ? 18.125 50.875 11.312 1 48.25 156 GLY B N 1
ATOM 3953 C CA . GLY B 1 156 ? 17.797 51.188 12.703 1 48.25 156 GLY B CA 1
ATOM 3954 C C . GLY B 1 156 ? 16.344 50.938 13.031 1 48.25 156 GLY B C 1
ATOM 3955 O O . GLY B 1 156 ? 16 50.656 14.18 1 48.25 156 GLY B O 1
ATOM 3956 N N . LYS B 1 157 ? 15.297 51.688 12.406 1 43.28 157 LYS B N 1
ATOM 3957 C CA . LYS B 1 157 ? 13.992 51.875 13.039 1 43.28 157 LYS B CA 1
ATOM 3958 C C . LYS B 1 157 ? 13.031 50.75 12.68 1 43.28 157 LYS B C 1
ATOM 3960 O O . LYS B 1 157 ? 12.773 50.5 11.508 1 43.28 157 LYS B O 1
ATOM 3965 N N . LEU B 1 158 ? 13.086 49.531 13.234 1 43.53 158 LEU B N 1
ATOM 3966 C CA . LEU B 1 158 ? 11.836 48.812 13.102 1 43.53 158 LEU B CA 1
ATOM 3967 C C . LEU B 1 158 ? 10.641 49.75 13.148 1 43.53 158 LEU B C 1
ATOM 3969 O O . LEU B 1 158 ? 10.664 50.75 13.852 1 43.53 158 LEU B O 1
ATOM 3973 N N . SER B 1 159 ? 9.977 50.031 12.25 1 39 159 SER B N 1
ATOM 3974 C CA . SER B 1 159 ? 8.867 50.969 12.461 1 39 159 SER B CA 1
ATOM 3975 C C . SER B 1 159 ? 8.258 50.781 13.844 1 39 159 SER B C 1
ATOM 3977 O O . SER B 1 159 ? 7.398 49.938 14.055 1 39 159 SER B O 1
ATOM 3979 N N . SER B 1 160 ? 9.023 50.562 14.898 1 35.12 160 SER B N 1
ATOM 3980 C CA . SER B 1 160 ? 8.312 50.688 16.156 1 35.12 160 SER B CA 1
ATOM 3981 C C . SER B 1 160 ? 7.711 52.094 16.312 1 35.12 160 SER B C 1
ATOM 3983 O O . SER B 1 160 ? 8.398 53.094 16.094 1 35.12 160 SER B O 1
ATOM 3985 N N . THR B 1 161 ? 6.527 52.469 15.93 1 32.78 161 THR B N 1
ATOM 3986 C CA . THR B 1 161 ? 6.078 53.562 16.781 1 32.78 161 THR B CA 1
ATOM 3987 C C . THR B 1 161 ? 6.703 53.469 18.172 1 32.78 161 THR B C 1
ATOM 3989 O O . THR B 1 161 ? 6.688 52.375 18.781 1 32.78 161 THR B O 1
ATOM 3992 N N . PRO B 1 162 ? 7.641 54.344 18.562 1 32.25 162 PRO B N 1
ATOM 3993 C CA . PRO B 1 162 ? 8.32 54.438 19.859 1 32.25 162 PRO B CA 1
ATOM 3994 C C . PRO B 1 162 ? 7.418 54.062 21.031 1 32.25 162 PRO B C 1
ATOM 3996 O O . PRO B 1 162 ? 7.754 54.344 22.188 1 32.25 162 PRO B O 1
ATOM 3999 N N . SER B 1 163 ? 6.051 54 21.141 1 32.03 163 SER B N 1
ATOM 4000 C CA . SER B 1 163 ? 5.656 54.094 22.547 1 32.03 163 SER B CA 1
ATOM 4001 C C . SER B 1 163 ? 6.43 53.094 23.406 1 32.03 163 SER B C 1
ATOM 4003 O O . SER B 1 163 ? 6.715 51.969 22.969 1 32.03 163 SER B O 1
ATOM 4005 N N . SER B 1 164 ? 7.285 53.531 24.453 1 31.91 164 SER B N 1
ATOM 4006 C CA . SER B 1 164 ? 8.094 53.031 25.562 1 31.91 164 SER B CA 1
ATOM 4007 C C . SER B 1 164 ? 7.594 51.688 26.047 1 31.91 164 SER B C 1
ATOM 4009 O O . SER B 1 164 ? 8.281 51 26.812 1 31.91 164 SER B O 1
ATOM 4011 N N . SER B 1 165 ? 6.262 51.656 26.562 1 29.77 165 SER B N 1
ATOM 4012 C CA . SER B 1 165 ? 5.922 50.688 27.625 1 29.77 165 SER B CA 1
ATOM 4013 C C . SER B 1 165 ? 6.113 49.25 27.172 1 29.77 165 SER B C 1
ATOM 4015 O O . SER B 1 165 ? 5.793 48.906 26.031 1 29.77 165 SER B O 1
ATOM 4017 N N . ILE B 1 166 ? 7.117 48.625 27.734 1 31.03 166 ILE B N 1
ATOM 4018 C CA . ILE B 1 166 ? 7.285 47.188 27.859 1 31.03 166 ILE B CA 1
ATOM 4019 C C . ILE B 1 166 ? 5.922 46.5 27.859 1 31.03 166 ILE B C 1
ATOM 4021 O O . ILE B 1 166 ? 5.273 46.406 28.906 1 31.03 166 ILE B O 1
ATOM 4025 N N . THR B 1 167 ? 4.891 47.094 27.188 1 30.22 167 THR B N 1
ATOM 4026 C CA . THR B 1 167 ? 3.615 46.406 27.422 1 30.22 167 THR B CA 1
ATOM 4027 C C . THR B 1 167 ? 3.748 44.906 27.234 1 30.22 167 THR B C 1
ATOM 4029 O O . THR B 1 167 ? 4.336 44.438 26.25 1 30.22 167 THR B O 1
ATOM 4032 N N . SER B 1 168 ? 3.834 44.156 28.391 1 31.55 168 SER B N 1
ATOM 4033 C CA . SER B 1 168 ? 3.582 42.75 28.484 1 31.55 168 SER B CA 1
ATOM 4034 C C . SER B 1 168 ? 2.766 42.219 27.312 1 31.55 168 SER B C 1
ATOM 4036 O O . SER B 1 168 ? 2.014 43 26.688 1 31.55 168 SER B O 1
ATOM 4038 N N . ILE B 1 169 ? 3.156 41.156 26.734 1 35.59 169 ILE B N 1
ATOM 4039 C CA . ILE B 1 169 ? 2.449 40.375 25.703 1 35.59 169 ILE B CA 1
ATOM 4040 C C . ILE B 1 169 ? 0.944 40.594 25.859 1 35.59 169 ILE B C 1
ATOM 4042 O O . ILE B 1 169 ? 0.179 40.312 24.922 1 35.59 169 ILE B O 1
ATOM 4046 N N . SER B 1 170 ? 0.541 40.875 27.203 1 36.06 170 SER B N 1
ATOM 4047 C CA . SER B 1 170 ? -0.907 40.969 27.359 1 36.06 170 SER B CA 1
ATOM 4048 C C . SER B 1 170 ? -1.465 42.125 26.516 1 36.06 170 SER B C 1
ATOM 4050 O O . SER B 1 170 ? -2.65 42.125 26.172 1 36.06 170 SER B O 1
ATOM 4052 N N . ALA B 1 171 ? -0.806 43.469 26.516 1 36.16 171 ALA B N 1
ATOM 4053 C CA . ALA B 1 171 ? -1.4 44.688 25.969 1 36.16 171 ALA B CA 1
ATOM 4054 C C . ALA B 1 171 ? -0.848 44.969 24.578 1 36.16 171 ALA B C 1
ATOM 4056 O O . ALA B 1 171 ? -0.956 46.094 24.094 1 36.16 171 ALA B O 1
ATOM 4057 N N . ME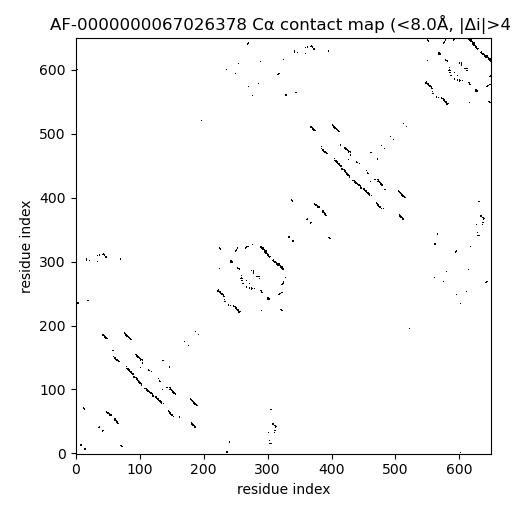T B 1 172 ? 0.174 44.281 24.109 1 39.91 172 MET B N 1
ATOM 4058 C CA . MET B 1 172 ? 0.681 44.656 22.797 1 39.91 172 MET B CA 1
ATOM 4059 C C . MET B 1 172 ? -0.425 44.625 21.75 1 39.91 172 MET B C 1
ATOM 4061 O O . MET B 1 172 ? -1.188 43.656 21.688 1 39.91 172 MET B O 1
ATOM 4065 N N . PRO B 1 173 ? -0.738 45.656 21.094 1 45.84 173 PRO B N 1
ATOM 4066 C CA . PRO B 1 173 ? -1.753 45.562 20.047 1 45.84 173 PRO B CA 1
ATOM 4067 C C . PRO B 1 173 ? -1.585 44.344 19.141 1 45.84 173 PRO B C 1
ATOM 4069 O O . PRO B 1 173 ? -0.469 43.844 18.969 1 45.84 173 PRO B O 1
ATOM 4072 N N . TYR B 1 174 ? -2.725 43.406 19.156 1 52.31 174 TYR B N 1
ATOM 4073 C CA . TYR B 1 174 ? -2.939 42.281 18.219 1 52.31 174 TYR B CA 1
ATOM 4074 C C . TYR B 1 174 ? -2.08 42.469 16.984 1 52.31 174 TYR B C 1
ATOM 4076 O O . TYR B 1 174 ? -1.583 41.469 16.422 1 52.31 174 TYR B O 1
ATOM 4084 N N . SER B 1 175 ? -1.476 43.688 16.75 1 66.62 175 SER B N 1
ATOM 4085 C CA . SER B 1 175 ? -0.837 44.062 15.492 1 66.62 175 SER B CA 1
ATOM 4086 C C . SER B 1 175 ? 0.631 43.625 15.477 1 66.62 175 SER B C 1
ATOM 4088 O O . SER B 1 175 ? 1.125 43.094 14.484 1 66.62 175 SER B O 1
ATOM 4090 N N . LYS B 1 176 ? 1.356 43.656 16.781 1 75.12 176 LYS B N 1
ATOM 4091 C CA . LYS B 1 176 ? 2.781 43.344 16.766 1 75.12 176 LYS B CA 1
ATOM 4092 C C . LYS B 1 176 ? 3.01 41.844 16.734 1 75.12 176 LYS B C 1
ATOM 4094 O O . LYS B 1 176 ? 3.891 41.344 16.031 1 75.12 176 LYS B O 1
ATOM 4099 N N . THR B 1 177 ? 2.188 41.156 17.453 1 82.38 177 THR B N 1
ATOM 4100 C CA . THR B 1 177 ? 2.297 39.688 17.531 1 82.38 177 THR B CA 1
ATOM 4101 C C . THR B 1 177 ? 2.08 39.062 16.156 1 82.38 177 THR B C 1
ATOM 4103 O O . THR B 1 177 ? 2.752 38.094 15.789 1 82.38 177 THR B O 1
ATOM 4106 N N . GLN B 1 178 ? 1.306 39.719 15.43 1 86.06 178 GLN B N 1
ATOM 4107 C CA . GLN B 1 178 ? 0.961 39.188 14.125 1 86.06 178 GLN B CA 1
ATOM 4108 C C . GLN B 1 178 ? 2.014 39.531 13.078 1 86.06 178 GLN B C 1
ATOM 4110 O O . GLN B 1 178 ? 1.979 39.031 11.961 1 86.06 178 GLN B O 1
ATOM 4115 N N . ALA B 1 179 ? 2.939 40.344 13.578 1 87.94 179 ALA B N 1
ATOM 4116 C CA . ALA B 1 179 ? 3.943 40.812 12.617 1 87.94 179 ALA B CA 1
ATOM 4117 C C . ALA B 1 179 ? 5.141 39.844 12.586 1 87.94 179 ALA B C 1
ATOM 4119 O O . ALA B 1 179 ? 6.047 40.031 11.758 1 87.94 179 ALA B O 1
ATOM 4120 N N . ALA B 1 180 ? 5.191 38.938 13.492 1 92.88 180 ALA B N 1
ATOM 4121 C CA . ALA B 1 180 ? 6.289 37.969 13.555 1 92.88 180 ALA B CA 1
ATOM 4122 C C . ALA B 1 180 ? 5.77 36.562 13.828 1 92.88 180 ALA B C 1
ATOM 4124 O O . ALA B 1 180 ? 5.359 36.25 14.945 1 92.88 180 ALA B O 1
ATO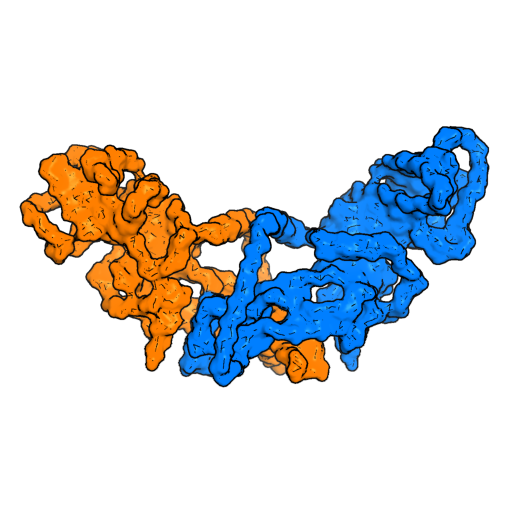M 4125 N N . ALA B 1 181 ? 5.785 35.75 12.766 1 95.25 181 ALA B N 1
ATOM 4126 C CA . ALA B 1 181 ? 5.277 34.375 12.93 1 95.25 181 ALA B CA 1
ATOM 4127 C C . ALA B 1 181 ? 6.336 33.344 12.547 1 95.25 181 ALA B C 1
ATOM 4129 O O . ALA B 1 181 ? 7.18 33.594 11.68 1 95.25 181 ALA B O 1
ATOM 4130 N N . LEU B 1 182 ? 6.324 32.281 13.32 1 96.75 182 LEU B N 1
ATOM 4131 C CA . LEU B 1 182 ? 7.172 31.125 13 1 96.75 182 LEU B CA 1
ATOM 4132 C C . LEU B 1 182 ? 6.359 30.016 12.352 1 96.75 182 LEU B C 1
ATOM 4134 O O . LEU B 1 182 ? 5.391 29.516 12.938 1 96.75 182 LEU B O 1
ATOM 4138 N N . ILE B 1 183 ? 6.715 29.672 11.125 1 97.19 183 ILE B N 1
ATOM 4139 C CA . ILE B 1 183 ? 6.031 28.609 10.383 1 97.19 183 ILE B CA 1
ATOM 4140 C C . ILE B 1 183 ? 6.926 27.375 10.289 1 97.19 183 ILE B C 1
ATOM 4142 O O . ILE B 1 183 ? 8.023 27.438 9.734 1 97.19 183 ILE B O 1
ATOM 4146 N N . VAL B 1 184 ? 6.418 26.281 10.773 1 96.06 184 VAL B N 1
ATOM 4147 C CA . VAL B 1 184 ? 7.234 25.078 10.844 1 96.06 184 VAL B CA 1
ATOM 4148 C C . VAL B 1 184 ? 6.582 23.969 10.031 1 96.06 184 VAL B C 1
ATOM 4150 O O . VAL B 1 184 ? 5.414 23.641 10.242 1 96.06 184 VAL B O 1
ATOM 4153 N N . TYR B 1 185 ? 7.316 23.438 9.07 1 94.94 185 TYR B N 1
ATOM 4154 C CA . TYR B 1 185 ? 6.902 22.281 8.281 1 94.94 185 TYR B CA 1
ATOM 4155 C C . TYR B 1 185 ? 7.449 20.984 8.883 1 94.94 185 TYR B C 1
ATOM 4157 O O . TYR B 1 185 ? 8.664 20.844 9.062 1 94.94 185 TYR B O 1
ATOM 4165 N N . VAL B 1 186 ? 6.523 20.125 9.164 1 91.81 186 VAL B N 1
ATOM 4166 C CA . VAL B 1 186 ? 6.918 18.922 9.875 1 91.81 186 VAL B CA 1
ATOM 4167 C C . VAL B 1 186 ? 6.461 17.688 9.086 1 91.81 186 VAL B C 1
ATOM 4169 O O . VAL B 1 186 ? 5.43 17.719 8.414 1 91.81 186 VAL B O 1
ATOM 4172 N N . GLU B 1 187 ? 7.242 16.609 9.188 1 89.12 187 GLU B N 1
ATOM 4173 C CA . GLU B 1 187 ? 6.898 15.328 8.586 1 89.12 187 GLU B CA 1
ATOM 4174 C C . GLU B 1 187 ? 7.109 14.18 9.57 1 89.12 187 GLU B C 1
ATOM 4176 O O . GLU B 1 187 ? 8.016 14.234 10.406 1 89.12 187 GLU B O 1
ATOM 4181 N N . SER B 1 188 ? 6.172 13.258 9.461 1 82 188 SER B N 1
ATOM 4182 C CA . SER B 1 188 ? 6.344 12.078 10.312 1 82 188 SER B CA 1
ATOM 4183 C C . SER B 1 188 ? 7.5 11.211 9.82 1 82 188 SER B C 1
ATOM 4185 O O . SER B 1 188 ? 7.793 11.172 8.625 1 82 188 SER B O 1
ATOM 4187 N N . LYS B 1 189 ? 8.188 10.578 10.695 1 72.25 189 LYS B N 1
ATOM 4188 C CA . LYS B 1 189 ? 9.305 9.711 10.312 1 72.25 189 LYS B CA 1
ATOM 4189 C C . LYS B 1 189 ? 8.82 8.539 9.469 1 72.25 189 LYS B C 1
ATOM 4191 O O . LYS B 1 189 ? 9.531 8.086 8.562 1 72.25 189 LYS B O 1
ATOM 4196 N N . ASP B 1 190 ? 7.645 8.117 9.828 1 60.94 190 ASP B N 1
ATOM 4197 C CA . ASP B 1 190 ? 7.133 6.988 9.062 1 60.94 190 ASP B CA 1
ATOM 4198 C C . ASP B 1 190 ? 6.738 7.422 7.648 1 60.94 190 ASP B C 1
ATOM 4200 O O . ASP B 1 190 ? 6.855 6.641 6.703 1 60.94 190 ASP B O 1
ATOM 4204 N N . ALA B 1 191 ? 6.16 8.555 7.48 1 55.53 191 ALA B N 1
ATOM 4205 C CA . ALA B 1 191 ? 5.762 9.062 6.172 1 55.53 191 ALA B CA 1
ATOM 4206 C C . ALA B 1 191 ? 6.977 9.273 5.273 1 55.53 191 ALA B C 1
ATOM 4208 O O . ALA B 1 191 ? 6.891 9.117 4.055 1 55.53 191 ALA B O 1
ATOM 4209 N N . ALA B 1 192 ? 8 9.891 5.824 1 47.69 192 ALA B N 1
ATOM 4210 C CA . ALA B 1 192 ? 9.234 10.031 5.055 1 47.69 192 ALA B CA 1
ATOM 4211 C C . ALA B 1 192 ? 9.609 8.727 4.371 1 47.69 192 ALA B C 1
ATOM 4213 O O . ALA B 1 192 ? 10.133 8.727 3.256 1 47.69 192 ALA B O 1
ATOM 4214 N N . ARG B 1 193 ? 9.219 7.82 5.047 1 44.66 193 ARG B N 1
ATOM 4215 C CA . ARG B 1 193 ? 9.531 6.52 4.465 1 44.66 193 ARG B CA 1
ATOM 4216 C C . ARG B 1 193 ? 8.547 6.156 3.361 1 44.66 193 ARG B C 1
ATOM 4218 O O . ARG B 1 193 ? 8.922 5.555 2.355 1 44.66 193 ARG B O 1
ATOM 4225 N N . LYS B 1 194 ? 7.41 6.699 3.623 1 46.53 194 LYS B N 1
ATOM 4226 C CA . LYS B 1 194 ? 6.359 6.375 2.666 1 46.53 194 LYS B CA 1
ATOM 4227 C C . LYS B 1 194 ? 6.453 7.258 1.424 1 46.53 194 LYS B C 1
ATOM 4229 O O . LYS B 1 194 ? 6.16 6.809 0.314 1 46.53 194 LYS B O 1
ATOM 4234 N N . VAL B 1 195 ? 6.613 8.625 1.531 1 42.56 195 VAL B N 1
ATOM 4235 C CA . VAL B 1 195 ? 6.711 9.594 0.441 1 42.56 195 VAL B CA 1
ATOM 4236 C C . VAL B 1 195 ? 7.863 9.211 -0.485 1 42.56 195 VAL B C 1
ATOM 4238 O O . VAL B 1 195 ? 7.781 9.406 -1.7 1 42.56 195 VAL B O 1
ATOM 4241 N N . ARG B 1 196 ? 8.961 8.828 0.024 1 35.25 196 ARG B N 1
ATOM 4242 C CA . ARG B 1 196 ? 9.969 8.438 -0.953 1 35.25 196 ARG B CA 1
ATOM 4243 C C . ARG B 1 196 ? 9.445 7.344 -1.876 1 35.25 196 ARG B C 1
ATOM 4245 O O . ARG B 1 196 ? 9.984 7.133 -2.967 1 35.25 196 ARG B O 1
ATOM 4252 N N . LYS B 1 197 ? 8.562 6.734 -1.305 1 34.84 197 LYS B N 1
ATOM 4253 C CA . LYS B 1 197 ? 8.062 5.676 -2.178 1 34.84 197 LYS B CA 1
ATOM 4254 C C . LYS B 1 197 ? 7.078 6.227 -3.201 1 34.84 197 LYS B C 1
ATOM 4256 O O . LYS B 1 197 ? 7.008 5.738 -4.332 1 34.84 197 LYS B O 1
ATOM 4261 N N . LYS B 1 198 ? 6.27 7.312 -2.818 1 35.66 198 LYS B N 1
ATOM 4262 C CA . LYS B 1 198 ? 5.262 7.844 -3.732 1 35.66 198 LYS B CA 1
ATOM 4263 C C . LYS B 1 198 ? 5.902 8.703 -4.816 1 35.66 198 LYS B C 1
ATOM 4265 O O . LYS B 1 198 ? 5.34 8.867 -5.898 1 35.66 198 LYS B O 1
ATOM 4270 N N . ARG B 1 199 ? 6.895 9.547 -4.555 1 31.67 199 ARG B N 1
ATOM 4271 C CA . ARG B 1 199 ? 7.301 10.398 -5.668 1 31.67 199 ARG B CA 1
ATOM 4272 C C . ARG B 1 199 ? 7.66 9.562 -6.895 1 31.67 199 ARG B C 1
ATOM 4274 O O . ARG B 1 199 ? 7.754 10.094 -8 1 31.67 199 ARG B O 1
ATOM 4281 N N . ARG B 1 200 ? 8.273 8.492 -6.75 1 30.03 200 ARG B N 1
ATOM 4282 C CA . ARG B 1 200 ? 8.711 7.934 -8.023 1 30.03 200 ARG B CA 1
ATOM 4283 C C . ARG B 1 200 ? 7.531 7.402 -8.828 1 30.03 200 ARG B C 1
ATOM 4285 O O . ARG B 1 200 ? 7.633 7.195 -10.039 1 30.03 200 ARG B O 1
ATOM 4292 N N . ALA B 1 201 ? 6.418 7.215 -8.094 1 31.44 201 ALA B N 1
ATOM 4293 C CA . ALA B 1 201 ? 5.293 6.66 -8.844 1 31.44 201 ALA B CA 1
ATOM 4294 C C . ALA B 1 201 ? 4.473 7.762 -9.5 1 31.44 201 ALA B C 1
ATOM 4296 O O . ALA B 1 201 ? 3.492 7.488 -10.195 1 31.44 201 ALA B O 1
ATOM 4297 N N . GLY B 1 202 ? 4.699 9.023 -9.148 1 29.36 202 GLY B N 1
ATOM 4298 C CA . GLY B 1 202 ? 3.76 10.047 -9.594 1 29.36 202 GLY B CA 1
ATOM 4299 C C . GLY B 1 202 ? 3.701 10.188 -11.102 1 29.36 202 GLY B C 1
ATOM 4300 O O . GLY B 1 202 ? 2.92 10.992 -11.617 1 29.36 202 GLY B O 1
ATOM 4301 N N . SER B 1 203 ? 4.824 10.133 -11.781 1 28.16 203 SER B N 1
ATOM 4302 C CA . SER B 1 203 ? 4.598 10.695 -13.109 1 28.16 203 SER B CA 1
ATOM 4303 C C . SER B 1 203 ? 3.719 9.781 -13.953 1 28.16 203 SER B C 1
ATOM 4305 O O . SER B 1 203 ? 3.684 9.898 -15.18 1 28.16 203 SER B O 1
ATOM 4307 N N . LYS B 1 204 ? 3.436 8.594 -13.547 1 29.66 204 LYS B N 1
ATOM 4308 C CA . LYS B 1 204 ? 2.67 7.961 -14.617 1 29.66 204 LYS B CA 1
ATOM 4309 C C . LYS B 1 204 ? 1.394 8.742 -14.914 1 29.66 204 LYS B C 1
ATOM 4311 O O . LYS B 1 204 ? 0.823 9.375 -14.023 1 29.66 204 LYS B O 1
ATOM 4316 N N . ARG B 1 205 ? 0.979 8.969 -16.281 1 27.5 205 ARG B N 1
ATOM 4317 C CA . ARG B 1 205 ? -0.104 9.578 -17.047 1 27.5 205 ARG B CA 1
ATOM 4318 C C . ARG B 1 205 ? -1.458 9.281 -16.406 1 27.5 205 ARG B C 1
ATOM 4320 O O . ARG B 1 205 ? -1.692 8.18 -15.922 1 27.5 205 ARG B O 1
ATOM 4327 N N . ARG B 1 206 ? -2.178 10.305 -15.914 1 30.14 206 ARG B N 1
ATOM 4328 C CA . ARG B 1 206 ? -3.633 10.375 -15.852 1 30.14 206 ARG B CA 1
ATOM 4329 C C . ARG B 1 206 ? -4.262 9.602 -17.016 1 30.14 206 ARG B C 1
ATOM 4331 O O . ARG B 1 206 ? -4.312 10.102 -18.141 1 30.14 206 ARG B O 1
ATOM 4338 N N . HIS B 1 207 ? -3.977 8.422 -17.422 1 24.27 207 HIS B N 1
ATOM 4339 C CA . HIS B 1 207 ? -4.906 7.871 -18.406 1 24.27 207 HIS B CA 1
ATOM 4340 C C . HIS B 1 207 ? -6.352 8.062 -17.953 1 24.27 207 HIS B C 1
ATOM 4342 O O . HIS B 1 207 ? -6.668 7.926 -16.781 1 24.27 207 HIS B O 1
ATOM 4348 N N . GLN B 1 208 ? -7.062 8.992 -18.641 1 25.27 208 GLN B N 1
ATOM 4349 C CA . GLN B 1 208 ? -8.508 9.117 -18.781 1 25.27 208 GLN B CA 1
ATOM 4350 C C . GLN B 1 208 ? -9.18 7.75 -18.734 1 25.27 208 GLN B C 1
ATOM 4352 O O . GLN B 1 208 ? -9.039 6.945 -19.656 1 25.27 208 GLN B O 1
ATOM 4357 N N . HIS B 1 209 ? -9.133 7.164 -17.734 1 28.06 209 HIS B N 1
ATOM 4358 C CA . HIS B 1 209 ? -10 5.996 -17.609 1 28.06 209 HIS B CA 1
ATOM 4359 C C . HIS B 1 209 ? -11.406 6.297 -18.109 1 28.06 209 HIS B C 1
ATOM 4361 O O . HIS B 1 209 ? -12.031 7.262 -17.672 1 28.06 209 HIS B O 1
ATOM 4367 N N . ARG B 1 210 ? -11.648 6.008 -19.359 1 28.23 210 ARG B N 1
ATOM 4368 C CA . ARG B 1 210 ? -13.008 5.957 -19.906 1 28.23 210 ARG B CA 1
ATOM 4369 C C . ARG B 1 210 ? -13.969 5.32 -18.906 1 28.23 210 ARG B C 1
ATOM 4371 O O . ARG B 1 210 ? -13.656 4.285 -18.312 1 28.23 210 ARG B O 1
ATOM 4378 N N . LYS B 1 211 ? -14.922 6.152 -18.438 1 32.84 211 LYS B N 1
ATOM 4379 C CA . LYS B 1 211 ? -16.234 5.887 -17.844 1 32.84 211 LYS B CA 1
ATOM 4380 C C . LYS B 1 211 ? -16.891 4.676 -18.484 1 32.84 211 LYS B C 1
ATOM 4382 O O . LYS B 1 211 ? -17.516 4.793 -19.547 1 32.84 211 LYS B O 1
ATOM 4387 N N . HIS B 1 212 ? -16.281 3.564 -18.672 1 27.61 212 HIS B N 1
ATOM 4388 C CA . HIS B 1 212 ? -17.266 2.615 -19.172 1 27.61 212 HIS B CA 1
ATOM 4389 C C . HIS B 1 212 ? -18.375 2.371 -18.156 1 27.61 212 HIS B C 1
ATOM 4391 O O . HIS B 1 212 ? -18.141 1.761 -17.109 1 27.61 212 HIS B O 1
ATOM 4397 N N . ASN B 1 213 ? -19.203 3.348 -18 1 29.19 213 ASN B N 1
ATOM 4398 C CA . ASN B 1 213 ? -20.547 3.143 -17.484 1 29.19 213 ASN B CA 1
ATOM 4399 C C . ASN B 1 213 ? -21.219 1.914 -18.094 1 29.19 213 ASN B C 1
ATOM 4401 O O . ASN B 1 213 ? -21.719 1.977 -19.219 1 29.19 213 ASN B O 1
ATOM 4405 N N . HIS B 1 214 ? -20.703 0.784 -18.125 1 30.39 214 HIS B N 1
ATOM 4406 C CA . HIS B 1 214 ? -21.688 -0.213 -18.531 1 30.39 214 HIS B CA 1
ATOM 4407 C C . HIS B 1 214 ? -22.969 -0.1 -17.703 1 30.39 214 HIS B C 1
ATOM 4409 O O . HIS B 1 214 ? -22.938 -0.29 -16.484 1 30.39 214 HIS B O 1
ATOM 4415 N N . ARG B 1 215 ? -23.891 0.669 -18.141 1 33.72 215 ARG B N 1
ATOM 4416 C CA . ARG B 1 215 ? -25.312 0.654 -17.766 1 33.72 215 ARG B CA 1
ATOM 4417 C C . ARG B 1 215 ? -25.844 -0.774 -17.688 1 33.72 215 ARG B C 1
ATOM 4419 O O . ARG B 1 215 ? -26.047 -1.417 -18.719 1 33.72 215 ARG B O 1
ATOM 4426 N N . LEU B 1 216 ? -25.406 -1.655 -16.781 1 35.59 216 LEU B N 1
ATOM 4427 C CA . LEU B 1 216 ? -26.281 -2.801 -16.562 1 35.59 216 LEU B CA 1
ATOM 4428 C C . LEU B 1 216 ? -27.734 -2.35 -16.391 1 35.59 216 LEU B C 1
ATOM 4430 O O . LEU B 1 216 ? -28.062 -1.669 -15.422 1 35.59 216 LEU B O 1
ATOM 4434 N N . THR B 1 217 ? -28.516 -2.047 -17.328 1 36 217 THR B N 1
ATOM 4435 C CA . THR B 1 217 ? -29.938 -1.743 -17.469 1 36 217 THR B CA 1
ATOM 4436 C C . THR B 1 217 ? -30.781 -2.711 -16.656 1 36 217 THR B C 1
ATOM 4438 O O . THR B 1 217 ? -32 -2.598 -16.625 1 36 217 THR B O 1
ATOM 4441 N N . GLY B 1 218 ? -30.484 -4.035 -16.578 1 39.59 218 GLY B N 1
ATOM 4442 C CA . GLY B 1 218 ? -31.641 -4.789 -16.094 1 39.59 218 GLY B CA 1
ATOM 4443 C C . GLY B 1 218 ? -32.062 -4.395 -14.688 1 39.59 218 GLY B C 1
ATOM 4444 O O . GLY B 1 218 ? -31.391 -3.572 -14.047 1 39.59 218 GLY B O 1
ATOM 4445 N N . PRO B 1 219 ? -33.156 -4.953 -13.977 1 45.81 219 PRO B N 1
ATOM 4446 C CA . PRO B 1 219 ? -33.531 -4.621 -12.609 1 45.81 219 PRO B CA 1
ATOM 4447 C C . PRO B 1 219 ? -32.344 -4.367 -11.695 1 45.81 219 PRO B C 1
ATOM 4449 O O . PRO B 1 219 ? -31.406 -5.164 -11.664 1 45.81 219 PRO B O 1
ATOM 4452 N N . GLU B 1 220 ? -31.766 -3.086 -11.367 1 50.81 220 GLU B N 1
ATOM 4453 C CA . GLU B 1 220 ? -30.578 -2.387 -10.898 1 50.81 220 GLU B CA 1
ATOM 4454 C C . GLU B 1 220 ? -30 -3.055 -9.648 1 50.81 220 GLU B C 1
ATOM 4456 O O . GLU B 1 220 ? -30.469 -2.814 -8.539 1 50.81 220 GLU B O 1
ATOM 4461 N N . LYS B 1 221 ? -29.594 -4.289 -9.516 1 67.06 221 LYS B N 1
ATOM 4462 C CA . LYS B 1 221 ? -29.031 -4.988 -8.359 1 67.06 221 LYS B CA 1
ATOM 4463 C C . LYS B 1 221 ? -27.984 -4.125 -7.652 1 67.06 221 LYS B C 1
ATOM 4465 O O . LYS B 1 221 ? -27.188 -3.451 -8.305 1 67.06 221 LYS B O 1
ATOM 4470 N N . ASN B 1 222 ? -28.203 -3.729 -6.352 1 87.5 222 ASN B N 1
ATOM 4471 C CA . ASN B 1 222 ? -27.438 -2.895 -5.43 1 87.5 222 ASN B CA 1
ATOM 4472 C C . ASN B 1 222 ? -26.078 -3.518 -5.094 1 87.5 222 ASN B C 1
ATOM 4474 O O . ASN B 1 222 ? -25.875 -4.023 -3.988 1 87.5 222 ASN B O 1
ATOM 4478 N N . PHE B 1 223 ? -25.219 -3.492 -6.137 1 93.62 223 PHE B N 1
ATOM 4479 C CA . PHE B 1 223 ? -23.891 -4.059 -5.949 1 93.62 223 PHE B CA 1
ATOM 4480 C C . PHE B 1 223 ? -22.938 -3.018 -5.371 1 93.62 223 PHE B C 1
ATOM 4482 O O . PHE B 1 223 ? -23.203 -1.816 -5.445 1 93.62 223 PHE B O 1
ATOM 4489 N N . CYS B 1 224 ? -21.938 -3.506 -4.844 1 96.31 224 CYS B N 1
ATOM 4490 C CA . CYS B 1 224 ? -20.906 -2.691 -4.215 1 96.31 224 CYS B CA 1
ATOM 4491 C C . CYS B 1 224 ? -20.406 -1.617 -5.172 1 96.31 224 CYS B C 1
ATOM 4493 O O . CYS B 1 224 ? -19.922 -1.929 -6.262 1 96.31 224 CYS B O 1
ATOM 4495 N N . ARG B 1 225 ? -20.5 -0.375 -4.77 1 96.06 225 ARG B N 1
ATOM 4496 C CA . ARG B 1 225 ? -20.047 0.739 -5.59 1 96.06 225 ARG B CA 1
ATOM 4497 C C . ARG B 1 225 ? -19.844 1.996 -4.75 1 96.06 225 ARG B C 1
ATOM 4499 O O . ARG B 1 225 ? -20.328 2.068 -3.615 1 96.06 225 ARG B O 1
ATOM 4506 N N . ARG B 1 226 ? -19.156 2.926 -5.348 1 97.12 226 ARG B N 1
ATOM 4507 C CA . ARG B 1 226 ? -18.953 4.223 -4.711 1 97.12 226 ARG B CA 1
ATOM 4508 C C . ARG B 1 226 ? -20.188 5.113 -4.875 1 97.12 226 ARG B C 1
ATOM 4510 O O . ARG B 1 226 ? -20.75 5.207 -5.969 1 97.12 226 ARG B O 1
ATOM 4517 N N . LYS B 1 227 ? -20.625 5.707 -3.848 1 97.38 227 LYS B N 1
ATOM 4518 C CA . LYS B 1 227 ? -21.75 6.637 -3.85 1 97.38 227 LYS B CA 1
ATOM 4519 C C . LYS B 1 227 ? -21.359 7.973 -3.225 1 97.38 227 LYS B C 1
ATOM 4521 O O . LYS B 1 227 ? -20.375 8.055 -2.488 1 97.38 227 LYS B O 1
ATOM 4526 N N . GLU B 1 228 ? -22.141 8.953 -3.475 1 97.12 228 GLU B N 1
ATOM 4527 C CA . GLU B 1 228 ? -21.859 10.289 -2.963 1 97.12 228 GLU B CA 1
ATOM 4528 C C . GLU B 1 228 ? -22.156 10.383 -1.468 1 97.12 228 GLU B C 1
ATOM 4530 O O . GLU B 1 228 ? -23.125 9.812 -0.985 1 97.12 228 GLU B O 1
ATOM 4535 N N . LEU B 1 229 ? -21.281 11.047 -0.816 1 96.75 229 LEU B N 1
ATOM 4536 C CA . LEU B 1 229 ? -21.453 11.414 0.585 1 96.75 229 LEU B CA 1
ATOM 4537 C C . LEU B 1 229 ? -20.766 12.734 0.893 1 96.75 229 LEU B C 1
ATOM 4539 O O . LEU B 1 229 ? -19.531 12.844 0.772 1 96.75 229 LEU B O 1
ATOM 4543 N N . GLN B 1 230 ? -21.531 13.641 1.204 1 96.19 230 GLN B N 1
ATOM 4544 C CA . GLN B 1 230 ? -21 14.938 1.612 1 96.19 230 GLN B CA 1
ATOM 4545 C C . GLN B 1 230 ? -20.938 15.055 3.133 1 96.19 230 GLN B C 1
ATOM 4547 O O . GLN B 1 230 ? -21.906 14.758 3.822 1 96.19 230 GLN B O 1
ATOM 4552 N N . VAL B 1 231 ? -19.781 15.438 3.59 1 94.25 231 VAL B N 1
ATOM 4553 C CA . VAL B 1 231 ? -19.609 15.602 5.027 1 94.25 231 VAL B CA 1
ATOM 4554 C C . VAL B 1 231 ? -19.453 17.078 5.359 1 94.25 231 VAL B C 1
ATOM 4556 O O . VAL B 1 231 ? -18.578 17.766 4.82 1 94.25 231 VAL B O 1
ATOM 4559 N N . ASN B 1 232 ? -20.297 17.5 6.215 1 92.5 232 ASN B N 1
ATOM 4560 C CA . ASN B 1 232 ? -20.219 18.859 6.762 1 92.5 232 ASN B CA 1
ATOM 4561 C C . ASN B 1 232 ? -19.719 18.844 8.203 1 92.5 232 ASN B C 1
ATOM 4563 O O . ASN B 1 232 ? -20.359 18.266 9.078 1 92.5 232 ASN B O 1
ATOM 4567 N N . PHE B 1 233 ? -18.641 19.562 8.453 1 88.62 233 PHE B N 1
ATOM 4568 C CA . PHE B 1 233 ? -18.031 19.531 9.781 1 88.62 233 PHE B CA 1
ATOM 4569 C C . PHE B 1 233 ? -18.938 20.188 10.812 1 88.62 233 PHE B C 1
ATOM 4571 O O . PHE B 1 233 ? -18.828 19.906 12.008 1 88.62 233 PHE B O 1
ATOM 4578 N N . SER B 1 234 ? -19.812 21.031 10.375 1 86.44 234 SER B N 1
ATOM 4579 C CA . SER B 1 234 ? -20.766 21.641 11.289 1 86.44 234 SER B CA 1
ATOM 4580 C C . SER B 1 234 ? -21.719 20.594 11.859 1 86.44 234 SER B C 1
ATOM 4582 O O . SER B 1 234 ? -22.156 20.719 13.008 1 86.44 234 SER B O 1
ATOM 4584 N N . GLU B 1 235 ? -22.047 19.578 11 1 83.06 235 GLU B N 1
ATOM 4585 C CA . GLU B 1 235 ? -22.938 18.531 11.438 1 83.06 235 GLU B CA 1
ATOM 4586 C C . GLU B 1 235 ? -22.297 17.641 12.5 1 83.06 235 GLU B C 1
ATOM 4588 O O . GLU B 1 235 ? -22.984 16.969 13.273 1 83.06 235 GLU B O 1
ATOM 4593 N N . LEU B 1 236 ? -21.031 17.688 12.539 1 80.44 236 LEU B N 1
ATOM 4594 C CA . LEU B 1 236 ? -20.281 16.906 13.523 1 80.44 236 LEU B CA 1
ATOM 4595 C C . LEU B 1 236 ? -19.891 17.781 14.711 1 80.44 236 LEU B C 1
ATOM 4597 O O . LEU B 1 236 ? -19.172 17.328 15.602 1 80.44 236 LEU B O 1
ATOM 4601 N N . ASN B 1 237 ? -20.25 19.062 14.641 1 80.25 237 ASN B N 1
ATOM 4602 C CA . ASN B 1 237 ? -19.969 20.047 15.672 1 80.25 237 ASN B CA 1
ATOM 4603 C C . ASN B 1 237 ? -18.484 20.391 15.719 1 80.25 237 ASN B C 1
ATOM 4605 O O . ASN B 1 237 ? -17.906 20.547 16.797 1 80.25 237 ASN B O 1
ATOM 4609 N N . TRP B 1 238 ? -17.844 20.375 14.547 1 80.44 238 TRP B N 1
ATOM 4610 C CA . TRP B 1 238 ? -16.406 20.672 14.461 1 80.44 238 TRP B CA 1
ATOM 4611 C C . TRP B 1 238 ? -16.188 22.047 13.867 1 80.44 238 TRP B C 1
ATOM 4613 O O . TRP B 1 238 ? -15.047 22.422 13.578 1 80.44 238 TRP B O 1
ATOM 4623 N N . GLN B 1 239 ? -17.172 22.781 13.742 1 81.5 239 GLN B N 1
ATOM 4624 C CA . GLN B 1 239 ? -17.109 24.078 13.07 1 81.5 239 GLN B CA 1
ATOM 4625 C C . GLN B 1 239 ? -16.328 25.094 13.898 1 81.5 239 GLN B C 1
ATOM 4627 O O . GLN B 1 239 ? -15.859 26.094 13.375 1 81.5 239 GLN B O 1
ATOM 4632 N N . ASP B 1 240 ? -16.188 24.828 15.164 1 81.06 240 ASP B N 1
ATOM 4633 C CA . ASP B 1 240 ? -15.562 25.812 16.047 1 81.06 240 ASP B CA 1
ATOM 4634 C C . ASP B 1 240 ? -14.039 25.781 15.906 1 81.06 240 ASP B C 1
ATOM 4636 O O . ASP B 1 240 ? -13.367 26.766 16.234 1 81.06 240 ASP B O 1
ATOM 4640 N N . TRP B 1 241 ? -13.586 24.688 15.438 1 82.25 241 TRP B N 1
ATOM 4641 C CA . TRP B 1 241 ? -12.133 24.625 15.406 1 82.25 241 TRP B CA 1
ATOM 4642 C C . TRP B 1 241 ? -11.625 24.344 13.992 1 82.25 241 TRP B C 1
ATOM 4644 O O . TRP B 1 241 ? -10.469 24.625 13.68 1 82.25 241 TRP B O 1
ATOM 4654 N N . ILE B 1 242 ? -12.43 23.797 13.172 1 88.94 242 ILE B N 1
ATOM 4655 C CA . ILE B 1 242 ? -12.023 23.625 11.781 1 88.94 242 ILE B CA 1
ATOM 4656 C C . ILE B 1 242 ? -12.312 24.891 10.984 1 88.94 242 ILE B C 1
ATOM 4658 O O . ILE B 1 242 ? -13.453 25.375 10.961 1 88.94 242 ILE B O 1
ATOM 4662 N N . LEU B 1 243 ? -11.273 25.406 10.453 1 91.31 243 LEU B N 1
ATOM 4663 C CA . LEU B 1 243 ? -11.414 26.625 9.664 1 91.31 243 LEU B CA 1
ATOM 4664 C C . LEU B 1 243 ? -11.703 26.297 8.203 1 91.31 243 LEU B C 1
ATOM 4666 O O . LEU B 1 243 ? -12.5 26.984 7.559 1 91.31 243 LEU B O 1
ATOM 4670 N N . ALA B 1 244 ? -10.953 25.312 7.672 1 93.62 244 ALA B N 1
ATOM 4671 C CA . ALA B 1 244 ? -11.156 24.891 6.289 1 93.62 244 ALA B CA 1
ATOM 4672 C C . ALA B 1 244 ? -10.711 23.438 6.09 1 93.62 244 ALA B C 1
ATOM 4674 O O . ALA B 1 244 ? -9.758 22.984 6.715 1 93.62 244 ALA B O 1
ATOM 4675 N N . PRO B 1 245 ? -11.391 22.656 5.207 1 95 245 PRO B N 1
ATOM 4676 C CA . PRO B 1 245 ? -12.641 23.062 4.566 1 95 245 PRO B CA 1
ATOM 4677 C C . PRO B 1 245 ? -13.844 22.969 5.5 1 95 245 PRO B C 1
ATOM 4679 O O . PRO B 1 245 ? -13.75 22.359 6.57 1 95 245 PRO B O 1
ATOM 4682 N N . LEU B 1 246 ? -14.953 23.625 5.066 1 93.38 246 LEU B N 1
ATOM 4683 C CA . LEU B 1 246 ? -16.172 23.531 5.859 1 93.38 246 LEU B CA 1
ATOM 4684 C C . LEU B 1 246 ? -16.906 22.219 5.582 1 93.38 246 LEU B C 1
ATOM 4686 O O . LEU B 1 246 ? -17.578 21.688 6.465 1 93.38 246 LEU B O 1
ATOM 4690 N N . SER B 1 247 ? -16.766 21.812 4.348 1 95.31 247 SER B N 1
ATOM 4691 C CA . SER B 1 247 ? -17.344 20.547 3.898 1 95.31 247 SER B CA 1
ATOM 4692 C C . SER B 1 247 ? -16.484 19.906 2.799 1 95.31 247 SER B C 1
ATOM 4694 O O . SER B 1 247 ? -15.625 20.578 2.221 1 95.31 247 SER B O 1
ATOM 4696 N N . TYR B 1 248 ? -16.641 18.625 2.68 1 95.81 248 TYR B N 1
ATOM 4697 C CA . TYR B 1 248 ? -15.898 17.953 1.618 1 95.81 248 TYR B CA 1
ATOM 4698 C C . TYR B 1 248 ? -16.641 16.703 1.141 1 95.81 248 TYR B C 1
ATOM 4700 O O . TYR B 1 248 ? -17.562 16.234 1.811 1 95.81 248 TYR B O 1
ATOM 4708 N N . SER B 1 249 ? -16.297 16.281 -0.029 1 97.62 249 SER B N 1
ATOM 4709 C CA . SER B 1 249 ? -16.875 15.07 -0.587 1 97.62 249 SER B CA 1
ATOM 4710 C C . SER B 1 249 ? -16.125 13.828 -0.12 1 97.62 249 SER B C 1
ATOM 4712 O O . SER B 1 249 ? -15.078 13.484 -0.685 1 97.62 249 SER B O 1
ATOM 4714 N N . ALA B 1 250 ? -16.656 13.156 0.81 1 97.44 250 ALA B N 1
ATOM 4715 C CA . ALA B 1 250 ? -16 11.977 1.38 1 97.44 250 ALA B CA 1
ATOM 4716 C C . ALA B 1 250 ? -16.297 10.734 0.542 1 97.44 250 ALA B C 1
ATOM 4718 O O . ALA B 1 250 ? -15.477 9.812 0.495 1 97.44 250 ALA B O 1
ATOM 4719 N N . TYR B 1 251 ? -17.453 10.734 -0.091 1 98.31 251 TYR B N 1
ATOM 4720 C CA . TYR B 1 251 ? -17.969 9.562 -0.776 1 98.31 251 TYR B CA 1
ATOM 4721 C C . TYR B 1 251 ? -18.109 8.391 0.187 1 98.31 251 TYR B C 1
ATOM 4723 O O . TYR B 1 251 ? -17.875 8.531 1.388 1 98.31 251 TYR B O 1
ATOM 4731 N N . GLN B 1 252 ? -18.734 7.336 -0.247 1 97.94 252 GLN B N 1
ATOM 4732 C CA . GLN B 1 252 ? -18.969 6.137 0.554 1 97.94 252 GLN B CA 1
ATOM 4733 C C . GLN B 1 252 ? -19.094 4.898 -0.329 1 97.94 252 GLN B C 1
ATOM 4735 O O . GLN B 1 252 ? -19.266 5.012 -1.543 1 97.94 252 GLN B O 1
ATOM 4740 N N . CYS B 1 253 ? -18.828 3.744 0.239 1 97.62 253 CYS B N 1
ATOM 4741 C CA . CYS B 1 253 ? -19 2.471 -0.449 1 97.62 253 CYS B CA 1
ATOM 4742 C C . CYS B 1 253 ? -20.25 1.749 0.058 1 97.62 253 CYS B C 1
ATOM 4744 O O . CYS B 1 253 ? -20.375 1.507 1.259 1 97.62 253 CYS B O 1
ATOM 4746 N N . GLN B 1 254 ? -21.141 1.414 -0.847 1 95.81 254 GLN B N 1
ATOM 4747 C CA . GLN B 1 254 ? -22.391 0.752 -0.506 1 95.81 254 GLN B CA 1
ATOM 4748 C C . GLN B 1 254 ? -22.719 -0.342 -1.516 1 95.81 254 GLN B C 1
ATOM 4750 O O . GLN B 1 254 ? -22.312 -0.271 -2.676 1 95.81 254 GLN B O 1
ATOM 4755 N N . GLY B 1 255 ? -23.547 -1.294 -0.993 1 95.06 255 GLY B N 1
ATOM 4756 C CA . GLY B 1 255 ? -24.016 -2.363 -1.865 1 95.06 255 GLY B CA 1
ATOM 4757 C C . GLY B 1 255 ? -23.516 -3.734 -1.438 1 95.06 255 GLY B C 1
ATOM 4758 O O . GLY B 1 255 ? -22.672 -3.846 -0.549 1 95.06 255 GLY B O 1
ATOM 4759 N N . ASP B 1 256 ? -24.047 -4.738 -2.119 1 94.19 256 ASP B N 1
ATOM 4760 C CA . ASP B 1 256 ? -23.719 -6.121 -1.771 1 94.19 256 ASP B CA 1
ATOM 4761 C C . ASP B 1 256 ? -22.578 -6.652 -2.637 1 94.19 256 ASP B C 1
ATOM 4763 O O . ASP B 1 256 ? -22.391 -6.203 -3.77 1 94.19 256 ASP B O 1
ATOM 4767 N N . CYS B 1 257 ? -21.828 -7.527 -2.053 1 94 257 CYS B N 1
ATOM 4768 C CA . CYS B 1 257 ? -20.812 -8.281 -2.785 1 94 257 CYS B CA 1
ATOM 4769 C C . CYS B 1 257 ? -21.359 -9.609 -3.27 1 94 257 CYS B C 1
ATOM 4771 O O . CYS B 1 257 ? -21.484 -10.562 -2.492 1 94 257 CYS B O 1
ATOM 4773 N N . PRO B 1 258 ? -21.594 -9.586 -4.5 1 90.06 258 PRO B N 1
ATOM 4774 C CA . PRO B 1 258 ? -22.219 -10.797 -5.016 1 90.06 258 PRO B CA 1
ATOM 4775 C C . PRO B 1 258 ? -21.281 -12 -5.051 1 90.06 258 PRO B C 1
ATOM 4777 O O . PRO B 1 258 ? -20.062 -11.828 -5.098 1 90.06 258 PRO B O 1
ATOM 4780 N N . ILE B 1 259 ? -21.844 -13.195 -4.961 1 83.69 259 ILE B N 1
ATOM 4781 C CA . ILE B 1 259 ? -21.078 -14.43 -5.098 1 83.69 259 ILE B CA 1
ATOM 4782 C C . ILE B 1 259 ? -21.5 -15.164 -6.371 1 83.69 259 ILE B C 1
ATOM 4784 O O . ILE B 1 259 ? -22.688 -15.43 -6.574 1 83.69 259 ILE B O 1
ATOM 4788 N N . PRO B 1 260 ? -20.625 -15.406 -7.246 1 80.44 260 PRO B N 1
ATOM 4789 C CA . PRO B 1 260 ? -19.172 -15.25 -7.145 1 80.44 260 PRO B CA 1
ATOM 4790 C C . PRO B 1 260 ? -18.703 -13.828 -7.449 1 80.44 260 PRO B C 1
ATOM 4792 O O . PRO B 1 260 ? -19.312 -13.141 -8.266 1 80.44 260 PRO B O 1
ATOM 4795 N N . LEU B 1 261 ? -17.641 -13.555 -6.695 1 84.19 261 LEU B N 1
ATOM 4796 C CA . LEU B 1 261 ? -17.078 -12.227 -6.895 1 84.19 261 LEU B CA 1
ATOM 4797 C C . LEU B 1 261 ? -16.234 -12.172 -8.156 1 84.19 261 LEU B C 1
ATOM 4799 O O . LEU B 1 261 ? -15.422 -13.078 -8.406 1 84.19 261 LEU B O 1
ATOM 4803 N N . SER B 1 262 ? -16.469 -11.195 -8.969 1 76.19 262 SER B N 1
ATOM 4804 C CA . SER B 1 262 ? -15.641 -10.977 -10.156 1 76.19 262 SER B CA 1
ATOM 4805 C C . SER B 1 262 ? -14.578 -9.914 -9.898 1 76.19 262 SER B C 1
ATOM 4807 O O . SER B 1 262 ? -14.547 -9.305 -8.828 1 76.19 262 SER B O 1
ATOM 4809 N N . ASN B 1 263 ? -13.703 -9.734 -10.891 1 71.69 263 ASN B N 1
ATOM 4810 C CA . ASN B 1 263 ? -12.625 -8.758 -10.82 1 71.69 263 ASN B CA 1
ATOM 4811 C C . ASN B 1 263 ? -13.164 -7.332 -10.75 1 71.69 263 ASN B C 1
ATOM 4813 O O . ASN B 1 263 ? -12.492 -6.43 -10.258 1 71.69 263 ASN B O 1
ATOM 4817 N N . HIS B 1 264 ? -14.398 -7.199 -11.07 1 79.06 264 HIS B N 1
ATOM 4818 C CA . HIS B 1 264 ? -15 -5.871 -11.141 1 79.06 264 HIS B CA 1
ATOM 4819 C C . HIS B 1 264 ? -15.234 -5.301 -9.742 1 79.06 264 HIS B C 1
ATOM 4821 O O . HIS B 1 264 ? -15.383 -4.086 -9.586 1 79.06 264 HIS B O 1
ATOM 4827 N N . PHE B 1 265 ? -15.172 -6.168 -8.828 1 89.94 265 PHE B N 1
ATOM 4828 C CA . PHE B 1 265 ? -15.484 -5.73 -7.477 1 89.94 265 PHE B CA 1
ATOM 4829 C C . PHE B 1 265 ? -14.203 -5.527 -6.664 1 89.94 265 PHE B C 1
ATOM 4831 O O . PHE B 1 265 ? -14.242 -5.5 -5.434 1 89.94 265 PHE B O 1
ATOM 4838 N N . ASN B 1 266 ? -13.086 -5.375 -7.398 1 91.25 266 ASN B N 1
ATOM 4839 C CA . ASN B 1 266 ? -11.797 -5.168 -6.738 1 91.25 266 ASN B CA 1
ATOM 4840 C C . ASN B 1 266 ? -11.625 -6.09 -5.535 1 91.25 266 ASN B C 1
ATOM 4842 O O . ASN B 1 266 ? -11.203 -5.648 -4.465 1 91.25 266 ASN B O 1
ATOM 4846 N N . ALA B 1 267 ? -12.008 -7.34 -5.719 1 93.19 267 ALA B N 1
ATOM 4847 C CA . ALA B 1 267 ? -12.008 -8.281 -4.605 1 93.19 267 ALA B CA 1
ATOM 4848 C C . ALA B 1 267 ? -10.625 -8.898 -4.406 1 93.19 267 ALA B C 1
ATOM 4850 O O . ALA B 1 267 ? -9.914 -9.164 -5.375 1 93.19 267 ALA B O 1
ATOM 4851 N N . THR B 1 268 ? -10.211 -9.023 -3.146 1 93.06 268 THR B N 1
ATOM 4852 C CA . THR B 1 268 ? -9.016 -9.797 -2.834 1 93.06 268 THR B CA 1
ATOM 4853 C C . THR B 1 268 ? -9.281 -11.289 -2.99 1 93.06 268 THR B C 1
ATOM 4855 O O . THR B 1 268 ? -10.438 -11.719 -3 1 93.06 268 THR B O 1
ATOM 4858 N N . ASN B 1 269 ? -8.188 -12.055 -3.154 1 90.81 269 ASN B N 1
ATOM 4859 C CA . ASN B 1 269 ? -8.359 -13.5 -3.199 1 90.81 269 ASN B CA 1
ATOM 4860 C C . ASN B 1 269 ? -9.047 -14.023 -1.945 1 90.81 269 ASN B C 1
ATOM 4862 O O . ASN B 1 269 ? -9.883 -14.93 -2.023 1 90.81 269 ASN B O 1
ATOM 4866 N N . HIS B 1 270 ? -8.766 -13.406 -0.849 1 95.38 270 HIS B N 1
ATOM 4867 C CA . HIS B 1 270 ? -9.406 -13.797 0.402 1 95.38 270 HIS B CA 1
ATOM 4868 C C . HIS B 1 270 ? -10.914 -13.555 0.353 1 95.38 270 HIS B C 1
ATOM 4870 O O . HIS B 1 270 ? -11.695 -14.398 0.796 1 95.38 270 HIS B O 1
ATOM 4876 N N . ALA B 1 271 ? -11.25 -12.406 -0.191 1 95.38 271 ALA B N 1
ATOM 4877 C CA . ALA B 1 271 ? -12.672 -12.062 -0.279 1 95.38 271 ALA B CA 1
ATOM 4878 C C . ALA B 1 271 ? -13.422 -13.055 -1.159 1 95.38 271 ALA B C 1
ATOM 4880 O O . ALA B 1 271 ? -14.562 -13.414 -0.867 1 95.38 271 ALA B O 1
ATOM 4881 N N . ILE B 1 272 ? -12.82 -13.445 -2.195 1 91.38 272 ILE B N 1
ATOM 4882 C CA . ILE B 1 272 ? -13.422 -14.406 -3.109 1 91.38 272 ILE B CA 1
ATOM 4883 C C . ILE B 1 272 ? -13.664 -15.727 -2.381 1 91.38 272 ILE B C 1
ATOM 4885 O O . ILE B 1 272 ? -14.766 -16.281 -2.434 1 91.38 272 ILE B O 1
ATOM 4889 N N . ILE B 1 273 ? -12.656 -16.188 -1.686 1 91.06 273 ILE B N 1
ATOM 4890 C CA . ILE B 1 273 ? -12.742 -17.438 -0.952 1 91.06 273 ILE B CA 1
ATOM 4891 C C . ILE B 1 273 ? -13.781 -17.312 0.162 1 91.06 273 ILE B C 1
ATOM 4893 O O . ILE B 1 273 ? -14.602 -18.219 0.363 1 91.06 273 ILE B O 1
ATOM 4897 N N . GLN B 1 274 ? -13.703 -16.219 0.836 1 93.19 274 GLN B N 1
ATOM 4898 C CA . GLN B 1 274 ? -14.664 -15.93 1.901 1 93.19 274 GLN B CA 1
ATOM 4899 C C . GLN B 1 274 ? -16.094 -15.984 1.381 1 93.19 274 GLN B C 1
ATOM 4901 O O . GLN B 1 274 ? -16.984 -16.547 2.033 1 93.19 274 GLN B O 1
ATOM 4906 N N . GLY B 1 275 ? -16.297 -15.32 0.245 1 91.75 275 GLY B N 1
ATOM 4907 C CA . GLY B 1 275 ? -17.609 -15.344 -0.37 1 91.75 275 GLY B CA 1
ATOM 4908 C C . GLY B 1 275 ? -18.094 -16.75 -0.692 1 91.75 275 GLY B C 1
ATOM 4909 O O . GLY B 1 275 ? -19.25 -17.078 -0.46 1 91.75 275 GLY B O 1
ATOM 4910 N N . LEU B 1 276 ? -17.234 -17.547 -1.172 1 89 276 LEU B N 1
ATOM 4911 C CA . LEU B 1 276 ? -17.578 -18.922 -1.527 1 89 276 LEU B CA 1
ATOM 4912 C C . LEU B 1 276 ? -17.953 -19.719 -0.289 1 89 276 LEU B C 1
ATOM 4914 O O . LEU B 1 276 ? -18.953 -20.438 -0.291 1 89 276 LEU B O 1
ATOM 4918 N N . ILE B 1 277 ? -17.172 -19.594 0.694 1 91.19 277 ILE B N 1
ATOM 4919 C CA . ILE B 1 277 ? -17.438 -20.328 1.927 1 91.19 277 ILE B CA 1
ATOM 4920 C C . ILE B 1 277 ? -18.75 -19.859 2.541 1 91.19 277 ILE B C 1
ATOM 4922 O O . ILE B 1 277 ? -19.547 -20.688 3.014 1 91.19 277 ILE B O 1
ATOM 4926 N N . ASN B 1 278 ? -18.891 -18.547 2.516 1 92.62 278 ASN B N 1
ATOM 4927 C CA . ASN B 1 278 ? -20.125 -18 3.066 1 92.62 278 ASN B CA 1
ATOM 4928 C C . ASN B 1 278 ? -21.359 -18.531 2.336 1 92.62 278 ASN B C 1
ATOM 4930 O O . ASN B 1 278 ? -22.406 -18.734 2.945 1 92.62 278 ASN B O 1
ATOM 4934 N N . SER B 1 279 ? -21.25 -18.688 1.042 1 88.94 279 SER B N 1
ATOM 4935 C CA . SER B 1 279 ? -22.359 -19.203 0.248 1 88.94 279 SER B CA 1
ATOM 4936 C C . SER B 1 279 ? -22.719 -20.641 0.643 1 88.94 279 SER B C 1
ATOM 4938 O O . SER B 1 279 ? -23.875 -21.047 0.535 1 88.94 279 SER B O 1
ATOM 4940 N N . ILE B 1 280 ? -21.766 -21.359 1.157 1 86.62 280 ILE B N 1
ATOM 4941 C CA . ILE B 1 280 ? -21.953 -22.75 1.553 1 86.62 280 ILE B CA 1
ATOM 4942 C C . ILE B 1 280 ? -22.391 -22.812 3.014 1 86.62 280 ILE B C 1
ATOM 4944 O O . ILE B 1 280 ? -23.312 -23.562 3.361 1 86.62 280 ILE B O 1
ATOM 4948 N N . ASN B 1 281 ? -21.734 -22 3.828 1 90.25 281 ASN B N 1
ATOM 4949 C CA . ASN B 1 281 ? -21.984 -21.984 5.266 1 90.25 281 ASN B CA 1
ATOM 4950 C C . ASN B 1 281 ? -21.891 -20.562 5.832 1 90.25 281 ASN B C 1
ATOM 4952 O O . ASN B 1 281 ? -20.828 -20.172 6.344 1 90.25 281 ASN B O 1
ATOM 4956 N N . PRO B 1 282 ? -23 -19.906 5.922 1 91.88 282 PRO B N 1
ATOM 4957 C CA . PRO B 1 282 ? -22.984 -18.5 6.352 1 91.88 282 PRO B CA 1
ATOM 4958 C C . PRO B 1 282 ? -22.609 -18.344 7.824 1 91.88 282 PRO B C 1
ATOM 4960 O O . PRO B 1 282 ? -22.234 -17.25 8.25 1 91.88 282 PRO B O 1
ATOM 4963 N N . SER B 1 283 ? -22.719 -19.344 8.578 1 92.12 283 SER B N 1
ATOM 4964 C CA . SER B 1 283 ? -22.422 -19.25 10 1 92.12 283 SER B CA 1
ATOM 4965 C C . SER B 1 283 ? -20.906 -19.297 10.258 1 92.12 283 SER B C 1
ATOM 4967 O O . SER B 1 283 ? -20.438 -18.891 11.32 1 92.12 283 SER B O 1
ATOM 4969 N N . LEU B 1 284 ? -20.203 -19.766 9.297 1 91.56 284 LEU B N 1
ATOM 4970 C CA . LEU B 1 284 ? -18.766 -19.969 9.469 1 91.56 284 LEU B CA 1
ATOM 4971 C C . LEU B 1 284 ? -18 -18.688 9.227 1 91.56 284 LEU B C 1
ATOM 4973 O O . LEU B 1 284 ? -17.031 -18.391 9.914 1 91.56 284 LEU B O 1
ATOM 4977 N N . VAL B 1 285 ? -18.391 -17.938 8.219 1 93 285 VAL B N 1
ATOM 4978 C CA . VAL B 1 285 ? -17.703 -16.703 7.836 1 93 285 VAL B CA 1
ATOM 4979 C C . VAL B 1 285 ? -18.719 -15.688 7.324 1 93 285 VAL B C 1
ATOM 4981 O O . VAL B 1 285 ? -19.625 -16.031 6.574 1 93 285 VAL B O 1
ATOM 4984 N N . PRO B 1 286 ? -18.562 -14.508 7.727 1 94.19 286 PRO B N 1
ATOM 4985 C CA . PRO B 1 286 ? -19.469 -13.492 7.184 1 94.19 286 PRO B CA 1
ATOM 4986 C C . PRO B 1 286 ? -19.266 -13.25 5.691 1 94.19 286 PRO B C 1
ATOM 4988 O O . PRO B 1 286 ? -18.234 -13.648 5.137 1 94.19 286 PRO B O 1
ATOM 4991 N N . ALA B 1 287 ? -20.266 -12.648 5.047 1 94.94 287 ALA B N 1
ATOM 4992 C CA . ALA B 1 287 ? -20.109 -12.234 3.654 1 94.94 287 ALA B CA 1
ATOM 4993 C C . ALA B 1 287 ? -19.094 -11.109 3.527 1 94.94 287 ALA B C 1
ATOM 4995 O O . ALA B 1 287 ? -18.891 -10.336 4.469 1 94.94 287 ALA B O 1
ATOM 4996 N N . PRO B 1 288 ? -18.406 -11.016 2.395 1 96.12 288 PRO B N 1
ATOM 4997 C CA . PRO B 1 288 ? -17.531 -9.867 2.172 1 96.12 288 PRO B CA 1
ATOM 4998 C C . PRO B 1 288 ? -18.266 -8.531 2.236 1 96.12 288 PRO B C 1
ATOM 5000 O O . PRO B 1 288 ? -19.469 -8.469 1.938 1 96.12 288 PRO B O 1
ATOM 5003 N N . CYS B 1 289 ? -17.562 -7.559 2.592 1 96.69 289 CYS B N 1
ATOM 5004 C CA . CYS B 1 289 ? -18.141 -6.234 2.777 1 96.69 289 CYS B CA 1
ATOM 5005 C C . CYS B 1 289 ? -17.656 -5.266 1.707 1 96.69 289 CYS B C 1
ATOM 5007 O O . CYS B 1 289 ? -16.516 -5.348 1.266 1 96.69 289 CYS B O 1
ATOM 5009 N N . CYS B 1 290 ? -18.547 -4.43 1.328 1 97.25 290 CYS B N 1
ATOM 5010 C CA . CYS B 1 290 ? -18.188 -3.348 0.418 1 97.25 290 CYS B CA 1
ATOM 5011 C C . CYS B 1 290 ? -17.484 -2.215 1.165 1 97.25 290 CYS B C 1
ATOM 5013 O O . CYS B 1 290 ? -18.109 -1.535 1.985 1 97.25 290 CYS B O 1
ATOM 5015 N N . VAL B 1 291 ? -16.156 -2.018 0.877 1 97.94 291 VAL B N 1
ATOM 5016 C CA . VAL B 1 291 ? -15.398 -1.044 1.661 1 97.94 291 VAL B CA 1
ATOM 5017 C C . VAL B 1 291 ? -14.492 -0.228 0.741 1 97.94 291 VAL B C 1
ATOM 5019 O O . VAL B 1 291 ? -14.25 -0.619 -0.402 1 97.94 291 VAL B O 1
ATOM 5022 N N . PRO B 1 292 ? -14.008 0.908 1.226 1 97.56 292 PRO B N 1
ATOM 5023 C CA . PRO B 1 292 ? -13.039 1.674 0.432 1 97.56 292 PRO B CA 1
ATOM 5024 C C . PRO B 1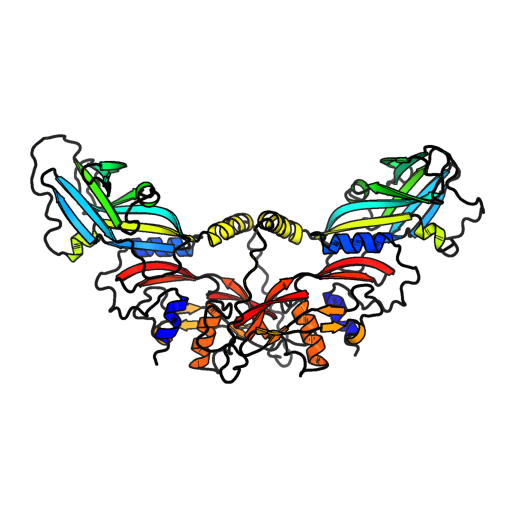 292 ? -11.734 0.916 0.193 1 97.56 292 PRO B C 1
ATOM 5026 O O . PRO B 1 292 ? -11.203 0.293 1.115 1 97.56 292 PRO B O 1
ATOM 5029 N N . VAL B 1 293 ? -11.281 0.99 -1.023 1 95.94 293 VAL B N 1
ATOM 5030 C CA . VAL B 1 293 ? -10.031 0.328 -1.382 1 95.94 293 VAL B CA 1
ATOM 5031 C C . VAL B 1 293 ? -8.945 1.374 -1.631 1 95.94 293 VAL B C 1
ATOM 5033 O O . VAL B 1 293 ? -7.785 1.175 -1.261 1 95.94 293 VAL B O 1
ATOM 5036 N N . GLU B 1 294 ? -9.297 2.426 -2.266 1 95.88 294 GLU B N 1
ATOM 5037 C CA . GLU B 1 294 ? -8.422 3.564 -2.512 1 95.88 294 GLU B CA 1
ATOM 5038 C C . GLU B 1 294 ? -9.016 4.852 -1.949 1 95.88 294 GLU B C 1
ATOM 5040 O O . GLU B 1 294 ? -10.195 5.141 -2.162 1 95.88 294 GLU B O 1
ATOM 5045 N N . MET B 1 295 ? -8.125 5.551 -1.266 1 96.5 295 MET B N 1
ATOM 5046 C CA . MET B 1 295 ? -8.609 6.789 -0.663 1 96.5 295 MET B CA 1
ATOM 5047 C C . MET B 1 295 ? -7.594 7.914 -0.834 1 96.5 295 MET B C 1
ATOM 5049 O O . MET B 1 295 ? -6.414 7.66 -1.088 1 96.5 295 MET B O 1
ATOM 5053 N N . GLN B 1 296 ? -8.078 9.086 -0.711 1 95.31 296 GLN B N 1
ATOM 5054 C CA . GLN B 1 296 ? -7.219 10.266 -0.812 1 95.31 296 GLN B CA 1
ATOM 5055 C C . GLN B 1 296 ? -7.211 11.055 0.495 1 95.31 296 GLN B C 1
ATOM 5057 O O . GLN B 1 296 ? -8.125 10.922 1.31 1 95.31 296 GLN B O 1
ATOM 5062 N N . SER B 1 297 ? -6.16 11.797 0.633 1 94.06 297 SER B N 1
ATOM 5063 C CA . SER B 1 297 ? -5.996 12.617 1.827 1 94.06 297 SER B CA 1
ATOM 5064 C C . SER B 1 297 ? -6.781 13.922 1.709 1 94.06 297 SER B C 1
ATOM 5066 O O . SER B 1 297 ? -7.254 14.273 0.626 1 94.06 297 SER B O 1
ATOM 5068 N N . LEU B 1 298 ? -6.973 14.562 2.818 1 93.88 298 LEU B N 1
ATOM 5069 C CA . LEU B 1 298 ? -7.629 15.867 2.904 1 93.88 298 LEU B CA 1
ATOM 5070 C C . LEU B 1 298 ? -6.844 16.812 3.807 1 93.88 298 LEU B C 1
ATOM 5072 O O . LEU B 1 298 ? -6.523 16.469 4.949 1 93.88 298 LEU B O 1
ATOM 5076 N N . ALA B 1 299 ? -6.512 17.938 3.238 1 95.25 299 ALA B N 1
ATOM 5077 C CA . ALA B 1 299 ? -5.859 18.969 4.047 1 95.25 299 ALA B CA 1
ATOM 5078 C C . ALA B 1 299 ? -6.879 19.719 4.902 1 95.25 299 ALA B C 1
ATOM 5080 O O . ALA B 1 299 ? -7.895 20.203 4.395 1 95.25 299 ALA B O 1
ATOM 5081 N N . ILE B 1 300 ? -6.57 19.812 6.172 1 93.44 300 ILE B N 1
ATOM 5082 C CA . ILE B 1 300 ? -7.477 20.516 7.078 1 93.44 300 ILE B CA 1
ATOM 5083 C C . ILE B 1 300 ? -6.73 21.641 7.785 1 93.44 300 ILE B C 1
ATOM 5085 O O . ILE B 1 300 ? -5.625 21.438 8.289 1 93.44 300 ILE B O 1
ATOM 5089 N N . LEU B 1 301 ? -7.309 22.797 7.703 1 94.38 301 LEU B N 1
ATOM 5090 C CA . LEU B 1 301 ? -6.844 23.969 8.438 1 94.38 301 LEU B CA 1
ATOM 5091 C C . LEU B 1 301 ? -7.652 24.172 9.719 1 94.38 301 LEU B C 1
ATOM 5093 O O . LEU B 1 301 ? -8.875 24.312 9.664 1 94.38 301 LEU B O 1
ATOM 5097 N N . TYR B 1 302 ? -6.938 24.109 10.852 1 90.44 302 TYR B N 1
ATOM 5098 C CA . TYR B 1 302 ? -7.68 24.25 12.102 1 90.44 302 TYR B CA 1
ATOM 5099 C C . TYR B 1 302 ? -6.844 24.953 13.156 1 90.44 302 TYR B C 1
ATOM 5101 O O . TYR B 1 302 ? -5.656 25.219 12.953 1 90.44 302 TYR B O 1
ATOM 5109 N N . VAL B 1 303 ? -7.508 25.359 14.219 1 87.31 303 VAL B N 1
ATOM 5110 C CA . VAL B 1 303 ? -6.852 25.953 15.375 1 87.31 303 VAL B CA 1
ATOM 5111 C C . VAL B 1 303 ? -6.887 24.969 16.547 1 87.31 303 VAL B C 1
ATOM 5113 O O . VAL B 1 303 ? -7.949 24.453 16.891 1 87.31 303 VAL B O 1
ATOM 5116 N N . ASP B 1 304 ? -5.734 24.734 17.078 1 81.19 304 ASP B N 1
ATOM 5117 C CA . ASP B 1 304 ? -5.676 23.719 18.141 1 81.19 304 ASP B CA 1
ATOM 5118 C C . ASP B 1 304 ? -6.055 24.312 19.484 1 81.19 304 ASP B C 1
ATOM 5120 O O . ASP B 1 304 ? -6.473 25.469 19.578 1 81.19 304 ASP B O 1
ATOM 5124 N N . VAL B 1 305 ? -5.945 23.5 20.562 1 75.62 305 VAL B N 1
ATOM 5125 C CA . VAL B 1 305 ? -6.395 23.859 21.891 1 75.62 305 VAL B CA 1
ATOM 5126 C C . VAL B 1 305 ? -5.547 25.016 22.438 1 75.62 305 VAL B C 1
ATOM 5128 O O . VAL B 1 305 ? -5.992 25.766 23.297 1 75.62 305 VAL B O 1
ATOM 5131 N N . GLU B 1 306 ? -4.375 25.172 21.969 1 75.38 306 GLU B N 1
ATOM 5132 C CA . GLU B 1 306 ? -3.484 26.234 22.406 1 75.38 306 GLU B CA 1
ATOM 5133 C C . GLU B 1 306 ? -3.57 27.438 21.484 1 75.38 306 GLU B C 1
ATOM 5135 O O . GLU B 1 306 ? -2.703 28.312 21.5 1 75.38 306 GLU B O 1
ATOM 5140 N N . SER B 1 307 ? -4.566 27.422 20.578 1 77.56 307 SER B N 1
ATOM 5141 C CA . SER B 1 307 ? -4.848 28.516 19.641 1 77.56 307 SER B CA 1
ATOM 5142 C C . SER B 1 307 ? -3.762 28.641 18.578 1 77.56 307 SER B C 1
ATOM 5144 O O . SER B 1 307 ? -3.498 29.719 18.078 1 77.56 307 SER B O 1
ATOM 5146 N N . LYS B 1 308 ? -3.121 27.594 18.391 1 85.94 308 LYS B N 1
ATOM 5147 C CA . LYS B 1 308 ? -2.16 27.547 17.297 1 85.94 308 LYS B CA 1
ATOM 5148 C C . LYS B 1 308 ? -2.838 27.141 15.984 1 85.94 308 LYS B C 1
ATOM 5150 O O . LYS B 1 308 ? -3.725 26.281 15.984 1 85.94 308 LYS B O 1
ATOM 5155 N N . ILE B 1 309 ? -2.383 27.812 14.961 1 91.38 309 ILE B N 1
ATOM 5156 C CA . ILE B 1 309 ? -2.922 27.484 13.641 1 91.38 309 ILE B CA 1
ATOM 5157 C C . ILE B 1 309 ? -2.184 26.266 13.07 1 91.38 309 ILE B C 1
ATOM 5159 O O . ILE B 1 309 ? -0.951 26.266 13.016 1 91.38 309 ILE B O 1
ATOM 5163 N N . VAL B 1 310 ? -2.99 25.281 12.625 1 92.38 310 VAL B N 1
ATOM 5164 C CA . VAL B 1 310 ? -2.389 24.047 12.133 1 92.38 310 VAL B CA 1
ATOM 5165 C C . VAL B 1 310 ? -3.02 23.672 10.797 1 92.38 310 VAL B C 1
ATOM 5167 O O . VAL B 1 310 ? -4.23 23.797 10.617 1 92.38 310 VAL B O 1
ATOM 5170 N N . ILE B 1 311 ? -2.139 23.281 9.898 1 94.62 311 ILE B N 1
ATOM 5171 C CA . ILE B 1 311 ? -2.582 22.656 8.656 1 94.62 311 ILE B CA 1
ATOM 5172 C C . ILE B 1 311 ? -2.053 21.219 8.578 1 94.62 311 ILE B C 1
ATOM 5174 O O . ILE B 1 311 ? -0.84 21 8.617 1 94.62 311 ILE B O 1
ATOM 5178 N N . LYS B 1 312 ? -2.971 20.344 8.438 1 91.62 312 LYS B N 1
ATOM 5179 C CA . LYS B 1 312 ? -2.555 18.953 8.406 1 91.62 312 LYS B CA 1
ATOM 5180 C C . LYS B 1 312 ? -3.258 18.188 7.289 1 91.62 312 LYS B C 1
ATOM 5182 O O . LYS B 1 312 ? -4.449 18.406 7.039 1 91.62 312 LYS B O 1
ATOM 5187 N N . ASN B 1 313 ? -2.443 17.438 6.656 1 91.94 313 ASN B N 1
ATOM 5188 C CA . ASN B 1 313 ? -2.996 16.516 5.664 1 91.94 313 ASN B CA 1
ATOM 5189 C C . ASN B 1 313 ? -3.381 15.18 6.297 1 91.94 313 ASN B C 1
ATOM 5191 O O . ASN B 1 313 ? -2.51 14.398 6.68 1 91.94 313 ASN B O 1
ATOM 5195 N N . TYR B 1 314 ? -4.672 14.898 6.297 1 90.06 314 TYR B N 1
ATOM 5196 C CA . TYR B 1 314 ? -5.156 13.656 6.891 1 90.06 314 TYR B CA 1
ATOM 5197 C C . TYR B 1 314 ? -5.336 12.578 5.828 1 90.06 314 TYR B C 1
ATOM 5199 O O . TYR B 1 314 ? -6.035 12.789 4.832 1 90.06 314 TYR B O 1
ATOM 5207 N N . PRO B 1 315 ? -4.723 11.453 6.094 1 91.25 315 PRO B N 1
ATOM 5208 C CA . PRO B 1 315 ? -4.863 10.391 5.098 1 91.25 315 PRO B CA 1
ATOM 5209 C C . PRO B 1 315 ? -6.234 9.719 5.145 1 91.25 315 PRO B C 1
ATOM 5211 O O . PRO B 1 315 ? -6.965 9.867 6.125 1 91.25 315 PRO B O 1
ATOM 5214 N N . ASP B 1 316 ? -6.676 9.133 4.051 1 94.25 316 ASP B N 1
ATOM 5215 C CA . ASP B 1 316 ? -7.836 8.25 3.971 1 94.25 316 ASP B CA 1
ATOM 5216 C C . ASP B 1 316 ? -9.109 8.984 4.379 1 94.25 316 ASP B C 1
ATOM 5218 O O . ASP B 1 316 ? -9.883 8.492 5.207 1 94.25 316 ASP B O 1
ATOM 5222 N N . MET B 1 317 ? -9.258 10.141 3.742 1 95 317 MET B N 1
ATOM 5223 C CA . MET B 1 317 ? -10.422 10.945 4.078 1 95 317 MET B CA 1
ATOM 5224 C C . MET B 1 317 ? -11.492 10.836 2.992 1 95 317 MET B C 1
ATOM 5226 O O . MET B 1 317 ? -12.688 10.914 3.279 1 95 317 MET B O 1
ATOM 5230 N N . GLU B 1 318 ? -11.055 10.609 1.757 1 97.44 318 GLU B N 1
ATOM 5231 C CA . GLU B 1 318 ? -11.969 10.594 0.616 1 97.44 318 GLU B CA 1
ATOM 5232 C C . GLU B 1 318 ? -11.867 9.273 -0.15 1 97.44 318 GLU B C 1
ATOM 5234 O O . GLU B 1 318 ? -10.781 8.867 -0.553 1 97.44 318 GLU B O 1
ATOM 5239 N N . VAL B 1 319 ? -13.031 8.703 -0.455 1 98.19 319 VAL B N 1
ATOM 5240 C CA . VAL B 1 319 ? -13.055 7.414 -1.142 1 98.19 319 VAL B CA 1
ATOM 5241 C C . VAL B 1 319 ? -12.883 7.625 -2.645 1 98.19 319 VAL B C 1
ATOM 5243 O O . VAL B 1 319 ? -13.609 8.414 -3.254 1 98.19 319 VAL B O 1
ATOM 5246 N N . MET B 1 320 ? -11.914 6.875 -3.205 1 97.81 320 MET B N 1
ATOM 5247 C CA . MET B 1 320 ? -11.703 6.934 -4.648 1 97.81 320 MET B CA 1
ATOM 5248 C C . MET B 1 320 ? -12.312 5.715 -5.336 1 97.81 320 MET B C 1
ATOM 5250 O O . MET B 1 320 ? -12.852 5.82 -6.438 1 97.81 320 MET B O 1
ATOM 5254 N N . SER B 1 321 ? -12.203 4.586 -4.684 1 97.12 321 SER B N 1
ATOM 5255 C CA . SER B 1 321 ? -12.758 3.354 -5.238 1 97.12 321 SER B CA 1
ATOM 5256 C C . SER B 1 321 ? -13.172 2.387 -4.133 1 97.12 321 SER B C 1
ATOM 5258 O O . SER B 1 321 ? -12.68 2.477 -3.006 1 97.12 321 SER B O 1
ATOM 5260 N N . CYS B 1 322 ? -14.141 1.575 -4.512 1 97.25 322 CYS B N 1
ATOM 5261 C CA . CYS B 1 322 ? -14.656 0.587 -3.57 1 97.25 322 CYS B CA 1
ATOM 5262 C C . CYS B 1 322 ? -14.32 -0.828 -4.027 1 97.25 322 CYS B C 1
ATOM 5264 O O . CYS B 1 322 ? -13.984 -1.046 -5.191 1 97.25 322 CYS B O 1
ATOM 5266 N N . GLY B 1 323 ? -14.367 -1.72 -3.094 1 96.81 323 GLY B N 1
ATOM 5267 C CA . GLY B 1 323 ? -14.148 -3.127 -3.387 1 96.81 323 GLY B CA 1
ATOM 5268 C C . GLY B 1 323 ? -14.656 -4.051 -2.293 1 96.81 323 GLY B C 1
ATOM 5269 O O . GLY B 1 323 ? -15.008 -3.594 -1.201 1 96.81 323 GLY B O 1
ATOM 5270 N N . CYS B 1 324 ? -14.703 -5.305 -2.609 1 96.44 324 CYS B N 1
ATOM 5271 C CA . CYS B 1 324 ? -15.195 -6.305 -1.667 1 96.44 324 CYS B CA 1
ATOM 5272 C C . CYS B 1 324 ? -14.039 -6.934 -0.89 1 96.44 324 CYS B C 1
ATOM 5274 O O . CYS B 1 324 ? -13.039 -7.34 -1.479 1 96.44 324 CYS B O 1
ATOM 5276 N N . ARG B 1 325 ? -14.219 -6.859 0.431 1 95.5 325 ARG B N 1
ATOM 5277 C CA . ARG B 1 325 ? -13.211 -7.406 1.326 1 95.5 325 ARG B CA 1
ATOM 5278 C C . ARG B 1 325 ? -13.836 -8.336 2.361 1 95.5 325 ARG B C 1
ATOM 5280 O O . ARG B 1 325 ? -15.008 -8.188 2.707 1 95.5 325 ARG B O 1
#

Nearest PDB structures (foldseek):
  3qb4-assembly3_A  TM=9.501E-01  e=1.397E-12  Homo sapiens
  4n1d-assembly1_A-2  TM=9.612E-01  e=4.419E-12  Homo sapiens
  2r52-assembly1_B  TM=9.559E-01  e=2.417E-12  Homo sapiens
  7zjf-assembly1_A  TM=9.431E-01  e=2.850E-12  Homo sapiens
  1lx5-assembly1_A-2  TM=9.674E-01  e=8.077E-12  Homo sapiens

Organism: Dracunculus medinensis (NCBI:txid318479)

Solvent-accessible surface area (backbone atoms only — not comparable to full-atom values): 36132 Å² total; per-residue (Å²): 132,66,70,41,57,65,50,18,46,77,77,38,26,77,53,54,44,82,46,66,60,71,92,60,83,81,58,70,66,53,56,53,49,50,54,44,37,61,74,38,100,46,44,32,38,40,42,36,57,44,74,40,80,45,74,47,97,88,59,35,38,35,38,30,35,67,62,71,66,80,42,73,86,54,83,51,60,40,80,76,42,24,32,42,36,35,59,37,65,56,33,91,49,47,27,38,42,37,36,23,37,41,37,84,89,45,70,85,44,68,42,80,62,35,74,48,78,42,74,48,46,78,90,34,72,56,44,80,43,78,39,60,42,38,68,67,70,70,45,91,52,98,52,77,40,49,51,38,37,37,37,38,72,41,60,69,72,78,71,75,74,74,70,73,70,64,68,61,69,57,72,70,61,75,56,41,41,68,31,37,34,41,38,37,30,36,35,46,57,68,46,58,59,47,48,68,56,47,64,74,62,58,73,65,77,81,70,78,71,74,80,72,69,73,74,73,74,59,94,76,74,65,46,50,35,70,42,90,33,77,46,47,37,59,82,57,64,39,53,54,36,43,70,30,62,62,55,48,74,25,36,42,43,43,45,44,57,59,77,75,60,51,78,88,37,56,46,40,54,35,24,42,51,37,28,53,47,17,74,77,38,57,88,78,35,68,70,39,41,35,26,68,70,37,58,36,63,42,55,36,34,29,42,47,72,84,69,34,44,36,38,38,45,40,61,38,40,23,51,73,38,39,18,27,57,131,66,70,42,55,64,50,17,44,76,78,39,25,78,56,54,43,82,48,67,60,70,93,60,83,79,59,70,67,54,57,56,50,50,54,45,36,61,75,38,100,46,46,32,37,39,41,36,58,44,66,39,76,44,71,46,96,88,51,34,37,34,39,30,36,68,60,70,66,81,42,74,87,54,83,52,59,41,80,75,43,25,32,40,36,36,59,36,55,57,33,91,49,72,30,41,40,35,37,22,37,42,38,85,90,43,71,84,43,70,42,83,63,37,74,48,80,41,74,48,46,78,91,34,71,57,44,80,44,78,39,60,42,40,68,68,70,71,45,92,51,97,52,77,41,49,51,38,36,37,36,39,55,64,78,58,68,65,77,57,76,70,82,78,71,81,52,53,71,85,68,46,56,80,64,61,50,69,28,37,33,42,39,37,32,37,34,47,56,68,46,58,59,48,49,66,57,46,64,76,61,58,72,67,76,82,69,78,71,75,79,74,70,74,74,73,74,60,93,74,74,65,46,51,34,68,42,89,33,77,47,48,37,60,82,58,64,39,52,55,35,41,71,30,62,62,55,48,74,26,36,42,44,42,45,45,58,60,78,76,60,52,78,86,36,56,47,40,54,35,25,40,52,36,28,54,47,17,73,77,38,58,87,79,37,66,68,37,39,34,25,68,70,37,58,34,63,41,55,37,33,30,42,46,73,83,68,34,44,36,37,37,47,39,62,38,41,23,53,73,38,40,18,26,57

InterPro domains:
  IPR001839 Transforming growth factor-beta, C-terminal [PF00019] (224-324)
  IPR001839 Transforming growth factor-beta, C-terminal [PS51362] (204-325)
  IPR001839 Transforming growth factor-beta, C-terminal [SM00204] (224-325)
  IPR015615 Transforming growth factor-beta-like [PTHR11848] (7-325)
  IPR017948 Transforming growth factor beta, conserved site [PS00250] (242-257)
  IPR029034 Cystine-knot cytokine [G3DSA:2.10.90.10] (210-325)
  IPR029034 Cystine-knot cytokine [SSF57501] (217-325)

Foldseek 3Di:
DALQCVCQCVVLANGQQPDFAQPADDDPVVVVVLVVVFVDVFFKKWKWFFPDWDADLVRKIKTKTFQDDNRPPCPFKDWDWKKKKAKAFQDPAKKKKWKWWAAPVHRVDTHTQFMDIDGGDNVDGIDIDITIRSVQQNDDHPDNRMTMMMMDMGGVPPDPPSPPPPPPVPDPVSVSRVRIMMMIGMDGPVVVVVVVVPVVVPPDDPPPPPPPPPPPVDPPAFAKWKAWDKDAVVVSVSVRWWDPDRIDTAIFITHFQDPQHDVVQVEDPVLNVLQVVCVVPVVVGPHWDKGADDAAWDWIWTAGSVRIIMIGIGGRRHGDIIHTD/DALQQVCQCVVLANGQQPDFAQPADDDPVVVVVLVVVFVDVFFKKWKWFFQDWDADPVLKIKTKTFQDDNRPPCPFKDWDWKKKKAKFFQDPAKKKKWKWWAAPVHRVDTHTQFMDIDGGDNVDGIDIDITTRSVQQNDDHPDNRMTMMMMDMPVRCRVPPPPPDPPNVVPDPSVRRVRIMMMIGMDGPVVVVVVVVPVVVPPDDPPPPPPPPPPPPDPPAFAKWKAWDKDAVVVSVSVRWWPPDRIDTAIFITHFQDPQHDVVQVEDPVLNVLQVVCVVPVVVHPHWDKGADDAAWDWIWTAGSVRIIMIGIGGRRHGDIIHTD